Protein AF-A0A7S2KFU1-F1 (afdb_monomer_lite)

Structure (mmCIF, N/CA/C/O backbone):
data_AF-A0A7S2KFU1-F1
#
_entry.id   AF-A0A7S2KFU1-F1
#
loop_
_atom_site.group_PDB
_atom_site.id
_atom_site.type_symbol
_atom_site.label_atom_id
_atom_site.label_alt_id
_atom_site.label_comp_id
_atom_site.label_asym_id
_atom_site.label_entity_id
_atom_site.label_seq_id
_atom_site.pdbx_PDB_ins_code
_atom_site.Cartn_x
_atom_site.Cartn_y
_atom_site.Cartn_z
_atom_site.occupancy
_atom_site.B_iso_or_equiv
_atom_site.auth_seq_id
_atom_site.auth_comp_id
_atom_site.auth_asym_id
_atom_site.auth_atom_id
_atom_site.pdbx_PDB_model_num
ATOM 1 N N . SER A 1 1 ? 40.704 -45.355 6.432 1.00 43.22 1 SER A N 1
ATOM 2 C CA . SER A 1 1 ? 39.469 -45.500 5.637 1.00 43.22 1 SER A CA 1
ATOM 3 C C . SER A 1 1 ? 38.423 -44.552 6.204 1.00 43.22 1 SER A C 1
ATOM 5 O O . SER A 1 1 ? 37.697 -44.903 7.122 1.00 43.22 1 SER A O 1
ATOM 7 N N . HIS A 1 2 ? 38.422 -43.303 5.734 1.00 37.12 2 HIS A N 1
ATOM 8 C CA . HIS A 1 2 ? 37.475 -42.283 6.187 1.00 37.12 2 HIS A CA 1
ATOM 9 C C . HIS A 1 2 ? 36.178 -42.390 5.381 1.00 37.12 2 HIS A C 1
ATOM 11 O O . HIS A 1 2 ? 36.197 -42.202 4.168 1.00 37.12 2 HIS A O 1
ATOM 17 N N . TYR A 1 3 ? 35.075 -42.714 6.056 1.00 36.66 3 TYR A N 1
ATOM 18 C CA . TYR A 1 3 ? 33.726 -42.596 5.511 1.00 36.66 3 TYR A CA 1
ATOM 19 C C . TYR A 1 3 ? 33.173 -41.220 5.877 1.00 36.66 3 TYR A C 1
ATOM 21 O O . TYR A 1 3 ? 32.855 -40.958 7.036 1.00 36.66 3 TYR A O 1
ATOM 29 N N . SER A 1 4 ? 33.088 -40.346 4.878 1.00 36.97 4 SER A N 1
ATOM 30 C CA . SER A 1 4 ? 32.403 -39.059 4.965 1.00 36.97 4 SER A CA 1
ATOM 31 C C . SER A 1 4 ? 30.911 -39.278 4.722 1.00 36.97 4 SER A C 1
ATOM 33 O O . SER A 1 4 ? 30.504 -39.725 3.651 1.00 36.97 4 SER A O 1
ATOM 35 N N . TYR A 1 5 ? 30.104 -38.987 5.739 1.00 36.09 5 TYR A N 1
ATOM 36 C CA . TYR A 1 5 ? 28.646 -38.981 5.676 1.00 36.09 5 TYR A CA 1
ATOM 37 C C . TYR A 1 5 ? 28.199 -37.671 5.008 1.00 36.09 5 TYR A C 1
ATOM 39 O O . TYR A 1 5 ? 28.397 -36.594 5.569 1.00 36.09 5 TYR A O 1
ATOM 47 N N . HIS A 1 6 ? 27.621 -37.750 3.810 1.00 36.78 6 HIS A N 1
ATOM 48 C CA . HIS A 1 6 ? 26.908 -36.633 3.187 1.00 36.78 6 HIS A CA 1
ATOM 49 C C . HIS A 1 6 ? 25.403 -36.792 3.459 1.00 36.78 6 HIS A C 1
ATOM 51 O O . HIS A 1 6 ? 24.869 -37.872 3.201 1.00 36.78 6 HIS A O 1
ATOM 57 N N . PRO A 1 7 ? 24.703 -35.765 3.974 1.00 37.28 7 PRO A N 1
ATOM 58 C CA . PRO A 1 7 ? 23.250 -35.800 4.088 1.00 37.28 7 PRO A CA 1
ATOM 59 C C . PRO A 1 7 ? 22.598 -35.596 2.707 1.00 37.28 7 PRO A C 1
ATOM 61 O O . PRO A 1 7 ? 23.199 -34.963 1.833 1.00 37.28 7 PRO A O 1
ATOM 64 N N . PRO A 1 8 ? 21.381 -36.125 2.486 1.00 40.22 8 PRO A N 1
ATOM 65 C CA . PRO A 1 8 ? 20.709 -36.025 1.201 1.00 40.22 8 PRO A CA 1
ATOM 66 C C . PRO A 1 8 ? 20.213 -34.599 0.942 1.00 40.22 8 PRO A C 1
ATOM 68 O O . PRO A 1 8 ? 19.690 -33.918 1.824 1.00 40.22 8 PRO A O 1
ATOM 71 N N . VAL A 1 9 ? 20.384 -34.181 -0.308 1.00 30.03 9 VAL A N 1
ATOM 72 C CA . VAL A 1 9 ? 19.846 -32.954 -0.894 1.00 30.03 9 VAL A CA 1
ATOM 73 C C . VAL A 1 9 ? 18.317 -33.017 -0.835 1.00 30.03 9 VAL A C 1
ATOM 75 O O . VAL A 1 9 ? 17.713 -33.917 -1.414 1.00 30.03 9 VAL A O 1
ATOM 78 N N . LEU A 1 10 ? 17.699 -32.074 -0.120 1.00 28.97 10 LEU A N 1
ATOM 79 C CA . LEU A 1 10 ? 16.256 -31.844 -0.160 1.00 28.97 10 LEU A CA 1
ATOM 80 C C . LEU A 1 10 ? 15.875 -31.302 -1.545 1.00 28.97 10 LEU A C 1
ATOM 82 O O . LEU A 1 10 ? 16.225 -30.176 -1.900 1.00 28.97 10 LEU A O 1
ATOM 86 N N . GLU A 1 11 ? 15.148 -32.105 -2.319 1.00 27.55 11 GLU A N 1
ATOM 87 C CA . GLU A 1 11 ? 14.425 -31.644 -3.502 1.00 27.55 11 GLU A CA 1
ATOM 88 C C . GLU A 1 11 ? 13.278 -30.719 -3.068 1.00 27.55 11 GLU A C 1
ATOM 90 O O . GLU A 1 11 ? 12.353 -31.122 -2.361 1.00 27.55 11 GLU A O 1
ATOM 95 N N . PHE A 1 12 ? 13.341 -29.456 -3.493 1.00 26.42 12 PHE A N 1
ATOM 96 C CA . PHE A 1 12 ? 12.244 -28.503 -3.352 1.00 26.42 12 PHE A CA 1
ATOM 97 C C . PHE A 1 12 ? 11.135 -28.848 -4.355 1.00 26.42 12 PHE A C 1
ATOM 99 O O . PHE A 1 12 ? 11.270 -28.626 -5.558 1.00 26.42 12 PHE A O 1
ATOM 106 N N . ILE A 1 13 ? 10.022 -29.380 -3.848 1.00 27.34 13 ILE A N 1
ATOM 107 C CA . ILE A 1 13 ? 8.789 -29.591 -4.611 1.00 27.34 13 ILE A CA 1
ATOM 108 C C . ILE A 1 13 ? 8.053 -28.250 -4.718 1.00 27.34 13 ILE A C 1
ATOM 110 O O . ILE A 1 13 ? 7.497 -27.751 -3.741 1.00 27.34 13 ILE A O 1
ATOM 114 N N . ILE A 1 14 ? 8.025 -27.676 -5.922 1.00 31.94 14 ILE A N 1
ATOM 115 C CA . ILE A 1 14 ? 7.169 -26.536 -6.266 1.00 31.94 14 ILE A CA 1
ATOM 116 C C . ILE A 1 14 ? 5.727 -27.045 -6.395 1.00 31.94 14 ILE A C 1
ATOM 118 O O . ILE A 1 14 ? 5.397 -27.797 -7.314 1.00 31.94 14 ILE A O 1
ATOM 122 N N . TYR A 1 15 ? 4.851 -26.632 -5.477 1.00 27.72 15 TYR A N 1
ATOM 123 C CA . TYR A 1 15 ? 3.415 -26.908 -5.539 1.00 27.72 15 TYR A CA 1
ATOM 124 C C . TYR A 1 15 ? 2.738 -25.983 -6.566 1.00 27.72 15 TYR A C 1
ATOM 126 O O . TYR A 1 15 ? 2.198 -24.934 -6.234 1.00 27.72 15 TYR A O 1
ATOM 134 N N . ALA A 1 16 ? 2.717 -26.391 -7.834 1.00 29.56 16 ALA A N 1
ATOM 135 C CA . ALA A 1 16 ? 1.778 -25.842 -8.807 1.00 29.56 16 ALA A CA 1
ATOM 136 C C . ALA A 1 16 ? 0.420 -26.547 -8.629 1.00 29.56 16 ALA A C 1
ATOM 138 O O . ALA A 1 16 ? 0.186 -27.625 -9.180 1.00 29.56 16 ALA A O 1
ATOM 139 N N . ARG A 1 17 ? -0.495 -25.973 -7.833 1.00 30.47 17 ARG A N 1
ATOM 140 C CA . ARG A 1 17 ? -1.887 -26.455 -7.774 1.00 30.47 17 ARG A CA 1
ATOM 141 C C . ARG A 1 17 ? -2.589 -26.145 -9.099 1.00 30.47 17 ARG A C 1
ATOM 143 O O . ARG A 1 17 ? -3.094 -25.052 -9.325 1.00 30.47 17 ARG A O 1
ATOM 150 N N . SER A 1 18 ? -2.617 -27.142 -9.980 1.00 28.78 18 SER A N 1
ATOM 151 C CA . SER A 1 18 ? -3.471 -27.182 -11.166 1.00 28.78 18 SER A CA 1
ATOM 152 C C . SER A 1 18 ? -4.917 -27.445 -10.734 1.00 28.78 18 SER A C 1
ATOM 154 O O . SER A 1 18 ? -5.245 -28.533 -10.261 1.00 28.78 18 SER A O 1
ATOM 156 N N . ILE A 1 19 ? -5.790 -26.450 -10.895 1.00 32.50 19 ILE A N 1
ATOM 157 C CA . ILE A 1 19 ? -7.241 -26.635 -10.804 1.00 32.50 19 ILE A CA 1
ATOM 158 C C . ILE A 1 19 ? -7.676 -27.393 -12.066 1.00 32.50 19 ILE A C 1
ATOM 160 O O . ILE A 1 19 ? -7.804 -26.811 -13.142 1.00 32.50 19 ILE A O 1
ATOM 164 N N . ARG A 1 20 ? -7.873 -28.711 -11.952 1.00 30.16 20 ARG A N 1
ATOM 165 C CA . ARG A 1 20 ? -8.603 -29.497 -12.956 1.00 30.16 20 ARG A CA 1
ATOM 166 C C . ARG A 1 20 ? -10.090 -29.442 -12.629 1.00 30.16 20 ARG A C 1
ATOM 168 O O . ARG A 1 20 ? -10.514 -29.895 -11.570 1.00 30.16 20 ARG A O 1
ATOM 175 N N . SER A 1 21 ? -10.869 -28.896 -13.556 1.00 30.69 21 SER A N 1
ATOM 176 C CA . SER A 1 21 ? -12.325 -28.935 -13.538 1.00 30.69 21 SER A CA 1
ATOM 177 C C . SER A 1 21 ? -12.819 -30.373 -13.733 1.00 30.69 21 SER A C 1
ATOM 179 O O . SER A 1 21 ? -12.493 -31.037 -14.716 1.00 30.69 21 SER A O 1
ATOM 181 N N . LEU A 1 22 ? -13.621 -30.861 -12.788 1.00 30.00 22 LEU A N 1
ATOM 182 C CA . LEU A 1 22 ? -14.438 -32.059 -12.961 1.00 30.00 22 LEU A CA 1
ATOM 183 C C . LEU A 1 22 ? -15.789 -31.618 -13.526 1.00 30.00 22 LEU A C 1
ATOM 185 O O . LEU A 1 22 ? -16.611 -31.036 -12.822 1.00 30.00 22 LEU A O 1
ATOM 189 N N . SER A 1 23 ? -16.008 -31.864 -14.816 1.00 30.78 23 SER A N 1
ATOM 190 C CA . SER A 1 23 ? -17.318 -31.745 -15.448 1.00 30.78 23 SER A CA 1
ATOM 191 C C . SER A 1 23 ? -18.127 -33.015 -15.175 1.00 30.78 23 SER A C 1
ATOM 193 O O . SER A 1 23 ? -17.902 -34.059 -15.784 1.00 30.78 23 SER A O 1
ATOM 195 N N . HIS A 1 24 ? -19.102 -32.932 -14.269 1.00 32.03 24 HIS A N 1
ATOM 196 C CA . HIS A 1 24 ? -20.171 -33.924 -14.209 1.00 32.03 24 HIS A CA 1
ATOM 197 C C . HIS A 1 24 ? -21.346 -33.480 -15.077 1.00 32.03 24 HIS A C 1
ATOM 199 O O . HIS A 1 24 ? -21.950 -32.427 -14.880 1.00 32.03 24 HIS A O 1
ATOM 205 N N . ALA A 1 25 ? -21.630 -34.317 -16.071 1.00 33.03 25 ALA A N 1
ATOM 206 C CA . ALA A 1 25 ? -22.781 -34.239 -16.943 1.00 33.03 25 ALA A CA 1
ATOM 207 C C . ALA A 1 25 ? -24.061 -34.609 -16.181 1.00 33.03 25 ALA A C 1
ATOM 209 O O . ALA A 1 25 ? -24.151 -35.694 -15.611 1.00 33.03 25 ALA A O 1
ATOM 210 N N . HIS A 1 26 ? -25.079 -33.753 -16.266 1.00 33.81 26 HIS A N 1
ATOM 211 C CA . HIS A 1 26 ? -26.467 -34.164 -16.085 1.00 33.81 26 HIS A CA 1
ATOM 212 C C . HIS A 1 26 ? -27.298 -33.727 -17.291 1.00 33.81 26 HIS A C 1
ATOM 214 O O . HIS A 1 26 ? -27.460 -32.544 -17.583 1.00 33.81 26 HIS A O 1
ATOM 220 N N . HIS A 1 27 ? -27.814 -34.731 -17.997 1.00 33.94 27 HIS A N 1
ATOM 221 C CA . HIS A 1 27 ? -28.945 -34.623 -18.907 1.00 33.94 27 HIS A CA 1
ATOM 222 C C . HIS A 1 27 ? -30.244 -34.429 -18.115 1.00 33.94 27 HIS A C 1
ATOM 224 O O . HIS A 1 27 ? -30.521 -35.211 -17.208 1.00 33.94 27 HIS A O 1
ATOM 230 N N . ASN A 1 28 ? -31.080 -33.474 -18.531 1.00 30.67 28 ASN A N 1
ATOM 231 C CA . ASN A 1 28 ? -32.506 -33.729 -18.769 1.00 30.67 28 ASN A CA 1
ATOM 232 C C . ASN A 1 28 ? -33.134 -32.643 -19.679 1.00 30.67 28 ASN A C 1
ATOM 234 O O . ASN A 1 28 ? -32.582 -31.545 -19.775 1.00 30.67 28 ASN A O 1
ATOM 238 N N . PRO A 1 29 ? -34.233 -32.953 -20.399 1.00 40.75 29 PRO A N 1
ATOM 239 C CA . PRO A 1 29 ? -34.634 -32.279 -21.633 1.00 40.75 29 PRO A CA 1
ATOM 240 C C . PRO A 1 29 ? -35.872 -31.369 -21.485 1.00 40.75 29 PRO A C 1
ATOM 242 O O . PRO A 1 29 ? -36.592 -31.490 -20.506 1.00 40.75 29 PRO A O 1
ATOM 245 N N . LEU A 1 30 ? -36.101 -30.528 -22.517 1.00 32.41 30 LEU A N 1
ATOM 246 C CA . LEU A 1 30 ? -37.382 -30.039 -23.105 1.00 32.41 30 LEU A CA 1
ATOM 247 C C . LEU A 1 30 ? -38.518 -29.636 -22.119 1.00 32.41 30 LEU A C 1
ATOM 249 O O . LEU A 1 30 ? -38.933 -30.417 -21.287 1.00 32.41 30 LEU A O 1
ATOM 253 N N . GLN A 1 31 ? -39.224 -28.503 -22.216 1.00 31.77 31 GLN A N 1
ATOM 254 C CA . GLN A 1 31 ? -39.789 -27.853 -23.398 1.00 31.77 31 GLN A CA 1
ATOM 255 C C . GLN A 1 31 ? -40.540 -26.564 -22.973 1.00 31.77 31 GLN A C 1
ATOM 257 O O . GLN A 1 31 ? -41.144 -26.524 -21.909 1.00 31.77 31 GLN A O 1
ATOM 262 N N . LYS A 1 32 ? -40.552 -25.573 -23.878 1.00 33.56 32 LYS A N 1
ATOM 263 C CA . LYS A 1 32 ? -41.617 -24.587 -24.182 1.00 33.56 32 LYS A CA 1
ATOM 264 C C . LYS A 1 32 ? -42.469 -24.012 -23.033 1.00 33.56 32 LYS A C 1
ATOM 266 O O . LYS A 1 32 ? -43.394 -24.662 -22.568 1.00 33.56 32 LYS A O 1
ATOM 271 N N . LEU A 1 33 ? -42.353 -22.697 -22.828 1.00 32.62 33 LEU A N 1
ATOM 272 C CA . LEU A 1 33 ? -43.514 -21.823 -22.625 1.00 32.62 33 LEU A CA 1
ATOM 273 C C . LEU A 1 33 ? -43.243 -20.429 -23.200 1.00 32.62 33 LEU A C 1
ATOM 275 O O . LEU A 1 33 ? -42.114 -19.949 -23.264 1.00 32.62 33 LEU A O 1
ATOM 279 N N . GLN A 1 34 ? -44.317 -19.877 -23.744 1.00 31.50 34 GLN A N 1
ATOM 280 C CA . GLN A 1 34 ? -44.378 -18.787 -24.698 1.00 31.50 34 GLN A CA 1
ATOM 281 C C . GLN A 1 34 ? -44.141 -17.406 -24.077 1.00 31.50 34 GLN A C 1
ATOM 283 O O . GLN A 1 34 ? -44.407 -17.161 -22.906 1.00 31.50 34 GLN A O 1
ATOM 288 N N . SER A 1 35 ? -43.673 -16.518 -24.954 1.00 38.03 35 SER A N 1
ATOM 289 C CA . SER A 1 35 ? -43.815 -15.061 -24.969 1.00 38.03 35 SER A CA 1
ATOM 290 C C . SER A 1 35 ? -44.609 -14.418 -23.825 1.00 38.03 35 SER A C 1
ATOM 292 O O . SER A 1 35 ? -45.835 -14.483 -23.809 1.00 38.03 35 SER A O 1
ATOM 294 N N . ASN A 1 36 ? -43.920 -13.622 -23.006 1.00 30.95 36 ASN A N 1
ATOM 295 C CA . ASN A 1 36 ? -44.491 -12.388 -22.483 1.00 30.95 36 ASN A CA 1
ATOM 296 C C . ASN A 1 36 ? -43.467 -11.258 -22.591 1.00 30.95 36 ASN A C 1
ATOM 298 O O . ASN A 1 36 ? -42.413 -11.243 -21.962 1.00 30.95 36 ASN A O 1
ATOM 302 N N . ARG A 1 37 ? -43.800 -10.330 -23.484 1.00 36.12 37 ARG A N 1
ATOM 303 C CA . ARG A 1 37 ? -43.084 -9.104 -23.808 1.00 36.12 37 ARG A CA 1
ATOM 304 C C . ARG A 1 37 ? -43.382 -8.103 -22.690 1.00 36.12 37 ARG A C 1
ATOM 306 O O . ARG A 1 37 ? -44.391 -7.410 -22.759 1.00 36.12 37 ARG A O 1
ATOM 313 N N . MET A 1 38 ? -42.546 -8.053 -21.653 1.00 31.12 38 MET A N 1
ATOM 314 C CA . MET A 1 38 ? -42.597 -6.963 -20.675 1.00 31.12 38 MET A CA 1
ATOM 315 C C . MET A 1 38 ? -41.721 -5.805 -21.141 1.00 31.12 38 MET A C 1
ATOM 317 O O . MET A 1 38 ? -40.560 -5.968 -21.512 1.00 31.12 38 MET A O 1
ATOM 321 N N . GLN A 1 39 ? -42.354 -4.639 -21.177 1.00 32.69 39 GLN A N 1
ATOM 322 C CA . GLN A 1 39 ? -41.782 -3.353 -21.527 1.00 32.69 39 GLN A CA 1
ATOM 323 C C . GLN A 1 39 ? -40.709 -2.959 -20.504 1.00 32.69 39 GLN A C 1
ATOM 325 O O . GLN A 1 39 ? -40.864 -3.169 -19.302 1.00 32.69 39 GLN A O 1
ATOM 330 N N . SER A 1 40 ? -39.619 -2.388 -21.010 1.00 31.42 40 SER A N 1
ATOM 331 C CA . SER A 1 40 ? -38.510 -1.829 -20.239 1.00 31.42 40 SER A CA 1
ATOM 332 C C . SER A 1 40 ? -38.993 -0.765 -19.244 1.00 31.42 40 SER A C 1
ATOM 334 O O . SER A 1 40 ? -39.699 0.156 -19.671 1.00 31.42 40 SER A O 1
ATOM 336 N N . PRO A 1 41 ? -38.567 -0.788 -17.969 1.00 33.41 41 PRO A N 1
ATOM 337 C CA . PRO A 1 41 ? -38.729 0.368 -17.111 1.00 33.41 41 PRO A CA 1
ATOM 338 C C . PRO A 1 41 ? -37.776 1.471 -17.580 1.00 33.41 41 PRO A C 1
ATOM 340 O O . PRO A 1 41 ? -36.565 1.283 -17.693 1.00 33.41 41 PRO A O 1
ATOM 343 N N . THR A 1 42 ? -38.361 2.628 -17.862 1.00 31.61 42 THR A N 1
ATOM 344 C CA . THR A 1 42 ? -37.711 3.926 -18.051 1.00 31.61 42 THR A CA 1
ATOM 345 C C . THR A 1 42 ? -36.561 4.149 -17.069 1.00 31.61 42 THR A C 1
ATOM 347 O O . THR A 1 42 ? -36.769 4.201 -15.856 1.00 31.61 42 THR A O 1
ATOM 350 N N . GLN A 1 43 ? -35.360 4.348 -17.616 1.00 30.16 43 GLN A N 1
ATOM 351 C CA . GLN A 1 43 ? -34.195 4.870 -16.906 1.00 30.16 43 GLN A CA 1
ATOM 352 C C . GLN A 1 43 ? -34.540 6.234 -16.292 1.00 30.16 43 GLN A C 1
ATOM 354 O O . GLN A 1 43 ? -34.651 7.242 -16.994 1.00 30.16 43 GLN A O 1
ATOM 359 N N . LYS A 1 44 ? -34.698 6.283 -14.966 1.00 29.83 44 LYS A N 1
ATOM 360 C CA . LYS A 1 44 ? -34.631 7.544 -14.225 1.00 29.83 44 LYS A CA 1
ATOM 361 C C . LYS A 1 44 ? -33.176 8.009 -14.235 1.00 29.83 44 LYS A C 1
ATOM 363 O O . LYS A 1 44 ? -32.319 7.381 -13.622 1.00 29.83 44 LYS A O 1
ATOM 368 N N . LYS A 1 45 ? -32.911 9.112 -14.939 1.00 30.19 45 LYS A N 1
ATOM 369 C CA . LYS A 1 45 ? -31.678 9.895 -14.803 1.00 30.19 45 LYS A CA 1
ATOM 370 C C . LYS A 1 45 ? -31.565 10.359 -13.350 1.00 30.19 45 LYS A C 1
ATOM 372 O O . LYS A 1 45 ? -32.348 11.199 -12.913 1.00 30.19 45 LYS A O 1
ATOM 377 N N . ILE A 1 46 ? -30.609 9.802 -12.618 1.00 29.36 46 ILE A N 1
ATOM 378 C CA . ILE A 1 46 ? -30.170 10.344 -11.335 1.00 29.36 46 ILE A CA 1
ATOM 379 C C . ILE A 1 46 ? -29.277 11.543 -11.664 1.00 29.36 46 ILE A C 1
ATOM 381 O O . ILE A 1 46 ? -28.287 11.417 -12.381 1.00 29.36 46 ILE A O 1
ATOM 385 N N . ASN A 1 47 ? -29.693 12.724 -11.217 1.00 28.48 47 ASN A N 1
ATOM 386 C CA . ASN A 1 47 ? -28.970 13.977 -11.390 1.00 28.48 47 ASN A CA 1
ATOM 387 C C . ASN A 1 47 ? -27.934 14.094 -10.260 1.00 28.48 47 ASN A C 1
ATOM 389 O O . ASN A 1 47 ? -28.300 14.401 -9.130 1.00 28.48 47 ASN A O 1
ATOM 393 N N . ILE A 1 48 ? -26.660 13.817 -10.554 1.00 32.91 48 ILE A N 1
ATOM 394 C CA . ILE A 1 48 ? -25.539 13.824 -9.589 1.00 32.91 48 ILE A CA 1
ATOM 395 C C . ILE A 1 48 ? -24.915 15.233 -9.495 1.00 32.91 48 ILE A C 1
ATOM 397 O O . ILE A 1 48 ? -23.705 15.406 -9.489 1.00 32.91 48 ILE A O 1
ATOM 401 N N . ASN A 1 49 ? -25.745 16.275 -9.441 1.00 30.08 49 ASN A N 1
ATOM 402 C CA . ASN A 1 49 ? -25.289 17.653 -9.242 1.00 30.08 49 ASN A CA 1
ATOM 403 C C . ASN A 1 49 ? -25.814 18.184 -7.908 1.00 30.08 49 ASN A C 1
ATOM 405 O O . ASN A 1 49 ? -26.775 18.946 -7.888 1.00 30.08 49 ASN A O 1
ATOM 409 N N . ALA A 1 50 ? -25.193 17.753 -6.807 1.00 30.28 50 ALA A N 1
ATOM 410 C CA . ALA A 1 50 ? -25.230 18.443 -5.513 1.00 30.28 50 ALA A CA 1
ATOM 411 C C . ALA A 1 50 ? -24.188 17.852 -4.540 1.00 30.28 50 ALA A C 1
ATOM 413 O O . ALA A 1 50 ? -24.528 17.386 -3.459 1.00 30.28 50 ALA A O 1
ATOM 414 N N . ILE A 1 51 ? -22.907 17.878 -4.916 1.00 34.41 51 ILE A N 1
ATOM 415 C CA . ILE A 1 51 ? -21.813 17.906 -3.935 1.00 34.41 51 ILE A CA 1
ATOM 416 C C . ILE A 1 51 ? -21.177 19.293 -4.073 1.00 34.41 51 ILE A C 1
ATOM 418 O O . ILE A 1 51 ? -20.558 19.570 -5.103 1.00 34.41 51 ILE A O 1
ATOM 422 N N . PRO A 1 52 ? -21.365 20.215 -3.114 1.00 29.83 52 PRO A N 1
ATOM 423 C CA . PRO A 1 52 ? -20.694 21.500 -3.162 1.00 29.83 52 PRO A CA 1
ATOM 424 C C . PRO A 1 52 ? -19.227 21.311 -2.763 1.00 29.83 52 PRO A C 1
ATOM 426 O O . PRO A 1 52 ? -18.929 21.008 -1.614 1.00 29.83 52 PRO A O 1
ATOM 429 N N . GLY A 1 53 ? -18.324 21.547 -3.718 1.00 33.56 53 GLY A N 1
ATOM 430 C CA . GLY A 1 53 ? -16.929 21.886 -3.435 1.00 33.56 53 GLY A CA 1
ATOM 431 C C . GLY A 1 53 ? -15.909 20.767 -3.627 1.00 33.56 53 GLY A C 1
ATOM 432 O O . GLY A 1 53 ? -15.365 20.280 -2.650 1.00 33.56 53 GLY A O 1
ATOM 433 N N . LEU A 1 54 ? -15.581 20.435 -4.880 1.00 35.97 54 LEU A N 1
ATOM 434 C CA . LEU A 1 54 ? -14.243 19.976 -5.298 1.00 35.97 54 LEU A CA 1
ATOM 435 C C . LEU A 1 54 ? -14.165 19.967 -6.835 1.00 35.97 54 LEU A C 1
ATOM 437 O O . LEU A 1 54 ? -14.162 18.939 -7.497 1.00 35.97 54 LEU A O 1
ATOM 441 N N . GLN A 1 55 ? -14.127 21.164 -7.423 1.00 34.78 55 GLN A N 1
ATOM 442 C CA . GLN A 1 55 ? -13.639 21.370 -8.787 1.00 34.78 55 GLN A CA 1
ATOM 443 C C . GLN A 1 55 ? -12.383 22.237 -8.691 1.00 34.78 55 GLN A C 1
ATOM 445 O O . GLN A 1 55 ? -12.453 23.462 -8.642 1.00 34.78 55 GLN A O 1
ATOM 450 N N . LYS A 1 56 ? -11.217 21.592 -8.635 1.00 36.84 56 LYS A N 1
ATOM 451 C CA . LYS A 1 56 ? -9.937 22.223 -8.968 1.00 36.84 56 LYS A CA 1
ATOM 452 C C . LYS A 1 56 ? -9.404 21.545 -10.221 1.00 36.84 56 LYS A C 1
ATOM 454 O O . LYS A 1 56 ? -8.665 20.574 -10.161 1.00 36.84 56 LYS A O 1
ATOM 459 N N . GLN A 1 57 ? -9.821 22.068 -11.367 1.00 36.56 57 GLN A N 1
ATOM 460 C CA . GLN A 1 57 ? -9.185 21.790 -12.645 1.00 36.56 57 GLN A CA 1
ATOM 461 C C . GLN A 1 57 ? -8.070 22.829 -12.809 1.00 36.56 57 GLN A C 1
ATOM 463 O O . GLN A 1 57 ? -8.336 23.989 -13.111 1.00 36.56 57 GLN A O 1
ATOM 468 N N . ALA A 1 58 ? -6.828 22.438 -12.522 1.00 34.59 58 ALA A N 1
ATOM 469 C CA . ALA A 1 58 ? -5.657 23.273 -12.760 1.00 34.59 58 ALA A CA 1
ATOM 470 C C . ALA A 1 58 ? -4.956 22.798 -14.038 1.00 34.59 58 ALA A C 1
ATOM 472 O O . ALA A 1 58 ? -4.183 21.845 -14.027 1.00 34.59 58 ALA A O 1
ATOM 473 N N . CYS A 1 59 ? -5.228 23.478 -15.151 1.00 34.56 59 CYS A N 1
ATOM 474 C CA . CYS A 1 59 ? -4.288 23.543 -16.264 1.00 34.56 59 CYS A CA 1
ATOM 475 C C . CYS A 1 59 ? -3.173 24.518 -15.860 1.00 34.56 59 CYS A C 1
ATOM 477 O O . CYS A 1 59 ? -3.377 25.730 -15.912 1.00 34.56 59 CYS A O 1
ATOM 479 N N . CYS A 1 60 ? -2.012 24.018 -15.436 1.00 30.78 60 CYS A N 1
ATOM 480 C CA . CYS A 1 60 ? -0.834 24.861 -15.226 1.00 30.78 60 CYS A CA 1
ATOM 481 C C . CYS A 1 60 ? -0.003 24.936 -16.521 1.00 30.78 60 CYS A C 1
ATOM 483 O O . CYS A 1 60 ? 0.409 23.889 -17.025 1.00 30.78 60 CYS A O 1
ATOM 485 N N . PRO A 1 61 ? 0.282 26.133 -17.068 1.00 34.69 61 PRO A N 1
ATOM 486 C CA . PRO A 1 61 ? 1.343 26.306 -18.054 1.00 34.69 61 PRO A CA 1
ATOM 487 C C . PRO A 1 61 ? 2.726 26.310 -17.366 1.00 34.69 61 PRO A C 1
ATOM 489 O O . PRO A 1 61 ? 2.830 26.690 -16.196 1.00 34.69 61 PRO A O 1
ATOM 492 N N . PRO A 1 62 ? 3.808 25.920 -18.065 1.00 42.25 62 PRO A N 1
ATOM 493 C CA . PRO A 1 62 ? 5.131 25.814 -17.469 1.00 42.25 62 PRO A CA 1
ATOM 494 C C . PRO A 1 62 ? 5.846 27.166 -17.518 1.00 42.25 62 PRO A C 1
ATOM 496 O O . PRO A 1 62 ? 6.360 27.553 -18.561 1.00 42.25 62 PRO A O 1
ATOM 499 N N . THR A 1 63 ? 5.941 27.874 -16.394 1.00 43.16 63 THR A N 1
ATOM 500 C CA . THR A 1 63 ? 6.955 28.928 -16.218 1.00 43.16 63 THR A CA 1
ATOM 501 C C . THR A 1 63 ? 7.332 29.055 -14.748 1.00 43.16 63 THR A C 1
ATOM 503 O O . THR A 1 63 ? 6.616 29.697 -13.983 1.00 43.16 63 THR A O 1
ATOM 506 N N . CYS A 1 64 ? 8.469 28.480 -14.358 1.00 35.81 64 CYS A N 1
ATOM 507 C CA . CYS A 1 64 ? 9.191 28.838 -13.136 1.00 35.81 64 CYS A CA 1
ATOM 508 C C . CYS A 1 64 ? 10.704 28.738 -13.389 1.00 35.81 64 CYS A C 1
ATOM 510 O O . CYS A 1 64 ? 11.342 27.745 -13.053 1.00 35.81 64 CYS A O 1
ATOM 512 N N . GLU A 1 65 ? 11.289 29.788 -13.969 1.00 42.47 65 GLU A N 1
ATOM 513 C CA . GLU A 1 65 ? 12.715 30.077 -13.793 1.00 42.47 65 GLU A CA 1
ATOM 514 C C . GLU A 1 65 ? 12.875 30.848 -12.474 1.00 42.47 65 GLU A C 1
ATOM 516 O O . GLU A 1 65 ? 12.588 32.042 -12.381 1.00 42.47 65 GLU A O 1
ATOM 521 N N . GLY A 1 66 ? 13.270 30.131 -11.419 1.00 40.50 66 GLY A N 1
ATOM 522 C CA . GLY A 1 66 ? 13.410 30.646 -10.057 1.00 40.50 66 GLY A CA 1
ATOM 523 C C . GLY A 1 66 ? 14.826 30.461 -9.513 1.00 40.50 66 GLY A C 1
ATOM 524 O O . GLY A 1 66 ? 15.362 29.359 -9.489 1.00 40.50 66 GLY A O 1
ATOM 525 N N . ARG A 1 67 ? 15.415 31.579 -9.087 1.00 39.16 67 ARG A N 1
ATOM 526 C CA . ARG A 1 67 ? 16.784 31.799 -8.589 1.00 39.16 67 ARG A CA 1
ATOM 527 C C . ARG A 1 67 ? 17.277 30.752 -7.578 1.00 39.16 67 ARG A C 1
ATOM 529 O O . ARG A 1 67 ? 16.620 30.469 -6.582 1.00 39.16 67 ARG A O 1
ATOM 536 N N . GLY A 1 68 ? 18.498 30.265 -7.806 1.00 42.09 68 GLY A N 1
ATOM 537 C CA . GLY A 1 68 ? 19.172 29.277 -6.966 1.00 42.09 68 GLY A CA 1
ATOM 538 C C . GLY A 1 68 ? 19.592 29.811 -5.595 1.00 42.09 68 GLY A C 1
ATOM 539 O O . GLY A 1 68 ? 20.547 30.581 -5.486 1.00 42.09 68 GLY A O 1
ATOM 540 N N . SER A 1 69 ? 18.928 29.321 -4.549 1.00 40.28 69 SER A N 1
ATOM 541 C CA . SER A 1 69 ? 19.502 29.242 -3.206 1.00 40.28 69 SER A CA 1
ATOM 542 C C . SER A 1 69 ? 20.360 27.978 -3.128 1.00 40.28 69 SER A C 1
ATOM 544 O O . SER A 1 69 ? 19.864 26.868 -3.318 1.00 40.28 69 SER A O 1
ATOM 546 N N . LYS A 1 70 ? 21.664 28.137 -2.886 1.00 39.81 70 LYS A N 1
ATOM 547 C CA . LYS A 1 70 ? 22.593 27.026 -2.639 1.00 39.81 70 LYS A CA 1
ATOM 548 C C . LYS A 1 70 ? 22.394 26.507 -1.210 1.00 39.81 70 LYS A C 1
ATOM 550 O O . LYS A 1 70 ? 23.237 26.735 -0.348 1.00 39.81 70 LYS A O 1
ATOM 555 N N . HIS A 1 71 ? 21.288 25.815 -0.946 1.00 44.41 71 HIS A N 1
ATOM 556 C CA . HIS A 1 71 ? 21.215 24.946 0.225 1.00 44.41 71 HIS A CA 1
ATOM 557 C C . HIS A 1 71 ? 21.988 23.666 -0.091 1.00 44.41 71 HIS A C 1
ATOM 559 O O . HIS A 1 71 ? 21.552 22.826 -0.875 1.00 44.41 71 HIS A O 1
ATOM 565 N N . ASN A 1 72 ? 23.184 23.551 0.486 1.00 44.53 72 ASN A N 1
ATOM 566 C CA . ASN A 1 72 ? 23.987 22.338 0.421 1.00 44.53 72 ASN A CA 1
ATOM 567 C C . ASN A 1 72 ? 23.247 21.201 1.147 1.00 44.53 72 ASN A C 1
ATOM 569 O O . ASN A 1 72 ? 23.327 21.081 2.362 1.00 44.53 72 ASN A O 1
ATOM 573 N N . GLY A 1 73 ? 22.525 20.372 0.394 1.00 49.19 73 GLY A N 1
ATOM 574 C CA . GLY A 1 73 ? 22.257 18.971 0.735 1.00 49.19 73 GLY A CA 1
ATOM 575 C C . GLY A 1 73 ? 21.248 18.652 1.842 1.00 49.19 73 GLY A C 1
ATOM 576 O O . GLY A 1 73 ? 21.112 17.474 2.147 1.00 49.19 73 GLY A O 1
ATOM 577 N N . SER A 1 74 ? 20.542 19.625 2.421 1.00 55.72 74 SER A N 1
ATOM 578 C CA . SER A 1 74 ? 19.502 19.337 3.419 1.00 55.72 74 SER A CA 1
ATOM 579 C C . SER A 1 74 ? 18.228 18.808 2.747 1.00 55.72 74 SER A C 1
ATOM 581 O O . SER A 1 74 ? 17.732 19.405 1.785 1.00 55.72 74 SER A O 1
ATOM 583 N N . ILE A 1 75 ? 17.701 17.694 3.266 1.00 67.31 75 ILE A N 1
ATOM 584 C CA . ILE A 1 75 ? 16.335 17.209 3.019 1.00 67.31 75 ILE A CA 1
ATOM 585 C C . ILE A 1 75 ? 15.389 18.267 3.590 1.00 67.31 75 ILE A C 1
ATOM 587 O O . ILE A 1 75 ? 14.991 18.235 4.746 1.00 67.31 75 ILE A O 1
ATOM 591 N N . SER A 1 76 ? 15.095 19.277 2.783 1.00 60.50 76 SER A N 1
ATOM 592 C CA . SER A 1 76 ? 14.421 20.496 3.240 1.00 60.50 76 SER A CA 1
ATOM 593 C C . SER A 1 76 ? 12.915 20.314 3.450 1.00 60.50 76 SER A C 1
ATOM 595 O O . SER A 1 76 ? 12.247 21.260 3.859 1.00 60.50 76 SER A O 1
ATOM 597 N N . ARG A 1 77 ? 12.374 19.118 3.178 1.00 87.69 77 ARG A N 1
ATOM 598 C CA . ARG A 1 77 ? 10.942 18.806 3.281 1.00 87.69 77 ARG A CA 1
ATOM 599 C C . ARG A 1 77 ? 10.682 17.364 3.722 1.00 87.69 77 ARG A C 1
ATOM 601 O O . ARG A 1 77 ? 9.889 16.656 3.111 1.00 87.69 77 ARG A O 1
ATOM 608 N N . LEU A 1 78 ? 11.394 16.918 4.752 1.00 94.88 78 LEU A N 1
ATOM 609 C CA . LEU A 1 78 ? 10.957 15.764 5.532 1.00 94.88 78 LEU A CA 1
ATOM 610 C C . LEU A 1 78 ? 10.228 16.287 6.760 1.00 94.88 78 LEU A C 1
ATOM 612 O O . LEU A 1 78 ? 10.783 17.109 7.486 1.00 94.88 78 LEU A O 1
ATOM 616 N N . ARG A 1 79 ? 8.997 15.824 6.967 1.00 96.00 79 ARG A N 1
ATOM 617 C CA . ARG A 1 79 ? 8.192 16.166 8.140 1.00 96.00 79 ARG A CA 1
ATOM 618 C C . ARG A 1 79 ? 7.400 14.965 8.632 1.00 96.00 79 ARG A C 1
ATOM 620 O O . ARG A 1 79 ? 7.033 14.097 7.839 1.00 96.00 79 ARG A O 1
ATOM 627 N N . ARG A 1 80 ? 7.125 14.927 9.931 1.00 96.00 80 ARG A N 1
ATOM 628 C CA . ARG A 1 80 ? 6.168 13.979 10.510 1.00 96.00 80 ARG A CA 1
ATOM 629 C C . ARG A 1 80 ? 4.750 14.501 10.285 1.00 96.00 80 ARG A C 1
ATOM 631 O O . ARG A 1 80 ? 4.485 15.672 10.546 1.00 96.00 80 ARG A O 1
ATOM 638 N N . GLU A 1 81 ? 3.853 13.645 9.815 1.00 95.50 81 GLU A N 1
ATOM 639 C CA . GLU A 1 81 ? 2.420 13.937 9.750 1.00 95.50 81 GLU A CA 1
ATOM 640 C C . GLU A 1 81 ? 1.784 13.468 11.063 1.00 95.50 81 GLU A C 1
ATOM 642 O O . GLU A 1 81 ? 1.649 12.269 11.310 1.00 95.50 81 GLU A O 1
ATOM 647 N N . SER A 1 82 ? 1.454 14.412 11.945 1.00 86.00 82 SER A N 1
ATOM 648 C CA . SER A 1 82 ? 0.845 14.115 13.242 1.00 86.00 82 SER A CA 1
ATOM 649 C C . SER A 1 82 ? -0.677 14.198 13.147 1.00 86.00 82 SER A C 1
ATOM 651 O O . SER A 1 82 ? -1.237 15.293 13.062 1.00 86.00 82 SER A O 1
ATOM 653 N N . HIS A 1 83 ? -1.338 13.045 13.201 1.00 87.50 83 HIS A N 1
ATOM 654 C CA . HIS A 1 83 ? -2.790 12.948 13.401 1.00 87.50 83 HIS A CA 1
ATOM 655 C C . HIS A 1 83 ? -3.152 12.598 14.850 1.00 87.50 83 HIS A C 1
ATOM 657 O O . HIS A 1 83 ? -4.269 12.863 15.288 1.00 87.50 83 HIS A O 1
ATOM 663 N N . THR A 1 84 ? -2.187 12.055 15.592 1.00 86.12 84 THR A N 1
ATOM 664 C CA . THR A 1 84 ? -2.321 11.607 16.978 1.00 86.12 84 THR A CA 1
ATOM 665 C C . THR A 1 84 ? -1.859 12.699 17.938 1.00 86.12 84 THR A C 1
ATOM 667 O O . THR A 1 84 ? -0.932 13.460 17.643 1.00 86.12 84 THR A O 1
ATOM 670 N N . THR A 1 85 ? -2.503 12.806 19.100 1.00 87.25 85 THR A N 1
ATOM 671 C CA . THR A 1 85 ? -2.036 13.733 20.139 1.00 87.25 85 THR A CA 1
ATOM 672 C C . THR A 1 85 ? -0.751 13.216 20.789 1.00 87.25 85 THR A C 1
ATOM 674 O O . THR A 1 85 ? -0.540 12.011 20.897 1.00 87.25 85 THR A O 1
ATOM 677 N N . GLN A 1 86 ? 0.106 14.115 21.282 1.00 87.00 86 GLN A N 1
ATOM 678 C CA . GLN A 1 86 ? 1.341 13.711 21.968 1.00 87.00 86 GLN A CA 1
ATOM 679 C C . GLN A 1 86 ? 1.062 12.789 23.173 1.00 87.00 86 GLN A C 1
ATOM 681 O O . GLN A 1 86 ? 1.810 11.848 23.411 1.00 87.00 86 GLN A O 1
ATOM 686 N N . GLU A 1 87 ? -0.035 13.017 23.902 1.00 88.12 87 GLU A N 1
ATOM 687 C CA . GLU A 1 87 ? -0.441 12.179 25.040 1.00 88.12 87 GLU A CA 1
ATOM 688 C C . GLU A 1 87 ? -0.823 10.752 24.609 1.00 88.12 87 GLU A C 1
ATOM 690 O O . GLU A 1 87 ? -0.460 9.774 25.267 1.00 88.12 87 GLU A O 1
ATOM 695 N N . GLU A 1 88 ? -1.536 10.609 23.491 1.00 87.38 88 GLU A N 1
ATOM 696 C CA . GLU A 1 88 ? -1.864 9.303 22.913 1.00 87.38 88 GLU A CA 1
ATOM 697 C C . GLU A 1 88 ? -0.611 8.595 22.389 1.00 87.38 88 GLU A C 1
ATOM 699 O O . GLU A 1 88 ? -0.463 7.396 22.605 1.00 87.38 88 GLU A O 1
ATOM 704 N N . GLU A 1 89 ? 0.323 9.310 21.758 1.00 87.31 89 GLU A N 1
ATOM 705 C CA . GLU A 1 89 ? 1.598 8.737 21.301 1.00 87.31 89 GLU A CA 1
ATOM 706 C C . GLU A 1 89 ? 2.452 8.233 22.470 1.00 87.31 89 GLU A C 1
ATOM 708 O O . GLU A 1 89 ? 2.994 7.135 22.410 1.00 87.31 89 GLU A O 1
ATOM 713 N N . GLU A 1 90 ? 2.547 9.002 23.557 1.00 90.69 90 GLU A N 1
ATOM 714 C CA . GLU A 1 90 ? 3.313 8.618 24.750 1.00 90.69 90 GLU A CA 1
ATOM 715 C C . GLU A 1 90 ? 2.684 7.434 25.502 1.00 90.69 90 GLU A C 1
ATOM 717 O O . GLU A 1 90 ? 3.381 6.707 26.214 1.00 90.69 90 GLU A O 1
ATOM 722 N N . SER A 1 91 ? 1.374 7.225 25.343 1.00 92.19 91 SER A N 1
ATOM 723 C CA . SER A 1 91 ? 0.625 6.141 25.987 1.00 92.19 91 SER A CA 1
ATOM 724 C C . SER A 1 91 ? 0.363 4.930 25.087 1.00 92.19 91 SER A C 1
ATOM 726 O O . SER A 1 91 ? -0.172 3.929 25.571 1.00 92.19 91 SER A O 1
ATOM 728 N N . SER A 1 92 ? 0.756 4.982 23.811 1.00 94.56 92 SER A N 1
ATOM 729 C CA . SER A 1 92 ? 0.548 3.903 22.844 1.00 94.56 92 SER A CA 1
ATOM 730 C C . SER A 1 92 ? 1.851 3.411 22.221 1.00 94.56 92 SER A C 1
ATOM 732 O O . SER A 1 92 ? 2.842 4.123 22.099 1.00 94.56 92 SER A O 1
ATOM 734 N N . GLU A 1 93 ? 1.858 2.147 21.816 1.00 95.25 93 GLU A N 1
ATOM 735 C CA . GLU A 1 93 ? 3.029 1.499 21.235 1.00 95.25 93 GLU A CA 1
ATOM 736 C C . GLU A 1 93 ? 3.080 1.680 19.712 1.00 95.25 93 GLU A C 1
ATOM 738 O O . GLU A 1 93 ? 2.111 1.389 19.010 1.00 95.25 93 GLU A O 1
ATOM 743 N N . LEU A 1 94 ? 4.224 2.115 19.181 1.00 96.31 94 LEU A N 1
ATOM 744 C CA . LEU A 1 94 ? 4.434 2.224 17.738 1.00 96.31 94 LEU A CA 1
ATOM 745 C C . LEU A 1 94 ? 4.511 0.825 17.101 1.00 96.31 94 LEU A C 1
ATOM 747 O O . LEU A 1 94 ? 5.367 0.025 17.477 1.00 96.31 94 LEU A O 1
ATOM 751 N N . VAL A 1 95 ? 3.650 0.537 16.118 1.00 97.31 95 VAL A N 1
ATOM 752 C CA . VAL A 1 95 ? 3.580 -0.789 15.459 1.00 97.31 95 VAL A CA 1
ATOM 753 C C . VAL A 1 95 ? 3.862 -0.779 13.961 1.00 97.31 95 VAL A C 1
ATOM 755 O O . VAL A 1 95 ? 4.046 -1.849 13.383 1.00 97.31 95 VAL A O 1
ATOM 758 N N . ALA A 1 96 ? 3.893 0.393 13.323 1.00 97.94 96 ALA A N 1
ATOM 759 C CA . ALA A 1 96 ? 4.278 0.546 11.923 1.00 97.94 96 ALA A CA 1
ATOM 760 C C . ALA A 1 96 ? 4.731 1.972 11.603 1.00 97.94 96 ALA A C 1
ATOM 762 O O . ALA A 1 96 ? 4.347 2.932 12.274 1.00 97.94 96 ALA A O 1
ATOM 763 N N . VAL A 1 97 ? 5.532 2.100 10.543 1.00 98.25 97 VAL A N 1
ATOM 764 C CA . VAL A 1 97 ? 6.012 3.389 10.036 1.00 98.25 97 VAL A CA 1
ATOM 765 C C . VAL A 1 97 ? 5.810 3.461 8.530 1.00 98.25 97 VAL A C 1
ATOM 767 O O . VAL A 1 97 ? 6.235 2.569 7.792 1.00 98.25 97 VAL A O 1
ATOM 770 N N . ILE A 1 98 ? 5.195 4.546 8.069 1.00 98.56 98 ILE A N 1
ATOM 771 C CA . ILE A 1 98 ? 4.981 4.830 6.652 1.00 98.56 98 ILE A CA 1
ATOM 772 C C . ILE A 1 98 ? 5.796 6.064 6.276 1.00 98.56 98 ILE A C 1
ATOM 774 O O . ILE A 1 98 ? 5.662 7.123 6.881 1.00 98.56 98 ILE A O 1
ATOM 778 N N . VAL A 1 99 ? 6.642 5.935 5.261 1.00 98.44 99 VAL A N 1
ATOM 779 C CA . VAL A 1 99 ? 7.404 7.032 4.666 1.00 98.44 99 VAL A CA 1
ATOM 780 C C . VAL A 1 99 ? 6.851 7.281 3.269 1.00 98.44 99 VAL A C 1
ATOM 782 O O . VAL A 1 99 ? 7.178 6.574 2.317 1.00 98.44 99 VAL A O 1
ATOM 785 N N . SER A 1 100 ? 5.984 8.278 3.158 1.00 97.94 100 SER A N 1
ATOM 786 C CA . SER A 1 100 ? 5.423 8.762 1.902 1.00 97.94 100 SER A CA 1
ATOM 787 C C . SER A 1 100 ? 6.439 9.645 1.182 1.00 97.94 100 SER A C 1
ATOM 789 O O . SER A 1 100 ? 6.926 10.628 1.737 1.00 97.94 100 SER A O 1
ATOM 791 N N . ILE A 1 101 ? 6.771 9.303 -0.060 1.00 96.75 101 ILE A N 1
ATOM 792 C CA . ILE A 1 101 ? 7.729 10.023 -0.897 1.00 96.75 101 ILE A CA 1
ATOM 793 C C . ILE A 1 101 ? 6.996 10.569 -2.106 1.00 96.75 101 ILE A C 1
ATOM 795 O O . ILE A 1 101 ? 6.409 9.811 -2.880 1.00 96.75 101 ILE A O 1
ATOM 799 N N . ARG A 1 102 ? 7.110 11.877 -2.319 1.00 94.94 102 ARG A N 1
ATOM 800 C CA . ARG A 1 102 ? 6.569 12.529 -3.506 1.00 94.94 102 ARG A CA 1
ATOM 801 C C . ARG A 1 102 ? 7.494 13.599 -4.039 1.00 94.94 102 ARG A C 1
ATOM 803 O O . ARG A 1 102 ? 8.364 14.128 -3.346 1.00 94.94 102 ARG A O 1
ATOM 810 N N . ARG A 1 103 ? 7.257 13.950 -5.290 1.00 91.06 103 ARG A N 1
ATOM 811 C CA . ARG A 1 103 ? 7.843 15.118 -5.921 1.00 91.06 103 ARG A CA 1
ATOM 812 C C . ARG A 1 103 ? 6.725 15.932 -6.543 1.00 91.06 103 ARG A C 1
ATOM 814 O O . ARG A 1 103 ? 5.908 15.383 -7.278 1.00 91.06 103 ARG A O 1
ATOM 821 N N . GLU A 1 104 ? 6.733 17.228 -6.263 1.00 88.12 104 GLU A N 1
ATOM 822 C CA . GLU A 1 104 ? 5.647 18.149 -6.595 1.00 88.12 104 GLU A CA 1
ATOM 823 C C . GLU A 1 104 ? 4.321 17.717 -5.932 1.00 88.12 104 GLU A C 1
ATOM 825 O O . GLU A 1 104 ? 4.321 17.128 -4.849 1.00 88.12 104 GLU A O 1
ATOM 830 N N . GLY A 1 105 ? 3.179 18.060 -6.533 1.00 88.62 105 GLY A N 1
ATOM 831 C CA . GLY A 1 105 ? 1.872 17.645 -6.027 1.00 88.62 105 GLY A CA 1
ATOM 832 C C . GLY A 1 105 ? 1.668 16.134 -6.145 1.00 88.62 105 GLY A C 1
ATOM 833 O O . GLY A 1 105 ? 2.068 15.525 -7.141 1.00 88.62 105 GLY A O 1
ATOM 834 N N . SER A 1 106 ? 1.021 15.553 -5.137 1.00 92.56 106 SER A N 1
ATOM 835 C CA . SER A 1 106 ? 0.586 14.159 -5.150 1.00 92.56 106 SER A CA 1
ATOM 836 C C . SER A 1 106 ? -0.876 14.042 -5.564 1.00 92.56 106 SER A C 1
ATOM 838 O O . SER A 1 106 ? -1.700 14.911 -5.279 1.00 92.56 106 SER A O 1
ATOM 840 N N . TYR A 1 107 ? -1.166 12.959 -6.267 1.00 90.44 107 TYR A N 1
ATOM 841 C CA . TYR A 1 107 ? -2.496 12.493 -6.629 1.00 90.44 107 TYR A CA 1
ATOM 842 C C . TYR A 1 107 ? -2.978 11.377 -5.685 1.00 90.44 107 TYR A C 1
ATOM 844 O O . TYR A 1 107 ? -4.124 10.954 -5.787 1.00 90.44 107 TYR A O 1
ATOM 852 N N . ASP A 1 108 ? -2.118 10.906 -4.775 1.00 91.31 108 ASP A N 1
ATOM 853 C CA . ASP A 1 108 ? -2.397 9.850 -3.800 1.00 91.31 108 ASP A CA 1
ATOM 854 C C . ASP A 1 108 ? -1.855 10.250 -2.421 1.00 91.31 108 ASP A C 1
ATOM 856 O O . ASP A 1 108 ? -0.828 9.762 -1.951 1.00 91.31 108 ASP A O 1
ATOM 860 N N . GLU A 1 109 ? -2.545 11.190 -1.776 1.00 94.88 109 GLU A N 1
ATOM 861 C CA . GLU A 1 109 ? -2.189 11.689 -0.444 1.00 94.88 109 GLU A CA 1
ATOM 862 C C . GLU A 1 109 ? -2.792 10.824 0.679 1.00 94.88 109 GLU A C 1
ATOM 864 O O . GLU A 1 109 ? -3.050 11.326 1.771 1.00 94.88 109 GLU A O 1
ATOM 869 N N . LEU A 1 110 ? -3.059 9.532 0.431 1.00 96.69 110 LEU A N 1
ATOM 870 C CA . LEU A 1 110 ? -3.770 8.662 1.375 1.00 96.69 110 LEU A CA 1
ATOM 871 C C . LEU A 1 110 ? -3.171 8.718 2.778 1.00 96.69 110 LEU A C 1
ATOM 873 O O . LEU A 1 110 ? -3.865 9.053 3.731 1.00 96.69 110 LEU A O 1
ATOM 877 N N . PHE A 1 111 ? -1.883 8.408 2.901 1.00 96.94 111 PHE A N 1
ATOM 878 C CA . PHE A 1 111 ? -1.246 8.247 4.207 1.00 96.94 111 PHE A CA 1
ATOM 879 C C . PHE A 1 111 ? -1.001 9.579 4.917 1.00 96.94 111 PHE A C 1
ATOM 881 O O . PHE A 1 111 ? -0.896 9.617 6.139 1.00 96.94 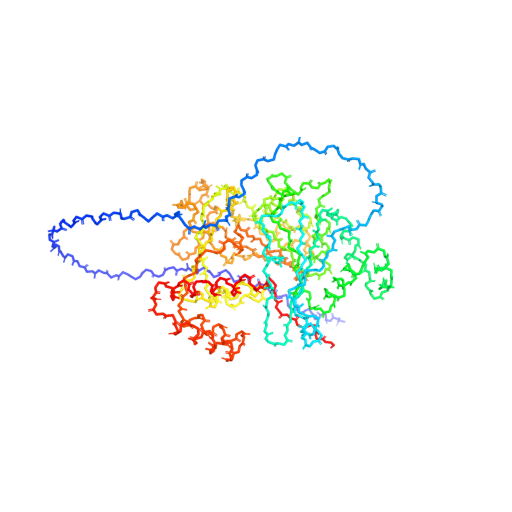111 PHE A O 1
ATOM 888 N N . THR A 1 112 ? -0.943 10.683 4.171 1.00 95.81 112 THR A N 1
ATOM 889 C CA . THR A 1 112 ? -0.739 12.016 4.748 1.00 95.81 112 THR A CA 1
ATOM 890 C C . THR A 1 112 ? -2.057 12.703 5.105 1.00 95.81 112 THR A C 1
ATOM 892 O O . THR A 1 112 ? -2.105 13.426 6.098 1.00 95.81 112 THR A O 1
ATOM 895 N N . MET A 1 113 ? -3.149 12.441 4.376 1.00 96.06 113 MET A N 1
ATOM 896 C CA . MET A 1 113 ? -4.475 13.009 4.661 1.00 96.06 113 MET A CA 1
ATOM 897 C C . MET A 1 113 ? -5.356 12.143 5.560 1.00 96.06 113 MET A C 1
ATOM 899 O O . MET A 1 113 ? -6.230 12.676 6.244 1.00 96.06 113 MET A O 1
ATOM 903 N N . VAL A 1 114 ? -5.184 10.822 5.535 1.00 96.56 114 VAL A N 1
ATOM 904 C CA . VAL A 1 114 ? -5.986 9.886 6.323 1.00 96.56 114 VAL A CA 1
ATOM 905 C C . VAL A 1 114 ? -5.137 9.352 7.467 1.00 96.56 114 VAL A C 1
ATOM 907 O O . VAL A 1 114 ? -4.128 8.688 7.246 1.00 96.56 114 VAL A O 1
ATOM 910 N N . GLU A 1 115 ? -5.576 9.614 8.697 1.00 96.62 115 GLU A N 1
ATOM 911 C CA . GLU A 1 115 ? -4.976 9.057 9.910 1.00 96.62 115 GLU A CA 1
ATOM 912 C C . GLU A 1 115 ? -4.888 7.528 9.826 1.00 96.62 115 GLU A C 1
ATOM 914 O O . GLU A 1 115 ? -5.889 6.851 9.579 1.00 96.62 115 GLU A O 1
ATOM 919 N N . GLN A 1 116 ? -3.697 6.992 10.080 1.00 97.25 116 GLN A N 1
ATOM 920 C CA . GLN A 1 116 ? -3.439 5.559 10.060 1.00 97.25 116 GLN A CA 1
ATOM 921 C C . GLN A 1 116 ? -3.689 4.970 11.451 1.00 97.25 116 GLN A C 1
ATOM 923 O O . GLN A 1 116 ? -3.043 5.352 12.425 1.00 97.25 116 GLN A O 1
ATOM 928 N N . LYS A 1 117 ? -4.649 4.048 11.541 1.00 95.75 117 LYS A N 1
ATOM 929 C CA . LYS A 1 117 ? -5.131 3.436 12.779 1.00 95.75 117 LYS A CA 1
ATOM 930 C C . LYS A 1 117 ? -4.731 1.972 12.874 1.00 95.75 117 LYS A C 1
ATOM 932 O O . LYS A 1 117 ? -4.855 1.201 11.923 1.00 95.75 117 LYS A O 1
ATOM 937 N N . SER A 1 118 ? -4.355 1.579 14.079 1.00 94.69 118 SER A N 1
ATOM 938 C CA . SER A 1 118 ? -4.080 0.200 14.468 1.00 94.69 118 SER A CA 1
ATOM 939 C C . SER A 1 118 ? -4.949 -0.203 15.669 1.00 94.69 118 SER A C 1
ATOM 941 O O . SER A 1 118 ? -5.933 0.467 15.996 1.00 94.69 118 SER A O 1
ATOM 943 N N . GLU A 1 119 ? -4.645 -1.345 16.282 1.00 93.81 119 GLU A N 1
ATOM 944 C CA . GLU A 1 119 ? -5.383 -1.872 17.434 1.00 93.81 119 GLU A CA 1
ATOM 945 C C . GLU A 1 119 ? -5.271 -0.943 18.664 1.00 93.81 119 GLU A C 1
ATOM 947 O O . GLU A 1 119 ? -4.295 -0.194 18.789 1.00 93.81 119 GLU A O 1
ATOM 952 N N . PRO A 1 120 ? -6.225 -0.984 19.614 1.00 93.06 120 PRO A N 1
ATOM 953 C CA . PRO A 1 120 ? -6.181 -0.153 20.815 1.00 93.06 120 PRO A CA 1
ATOM 954 C C . PRO A 1 120 ? -4.851 -0.251 21.576 1.00 93.06 120 PRO A C 1
ATOM 956 O O . PRO A 1 120 ? -4.339 -1.341 21.824 1.00 93.06 120 PRO A O 1
ATOM 959 N N . GLY A 1 121 ? -4.316 0.902 21.986 1.00 94.50 121 GLY A N 1
ATOM 960 C CA . GLY A 1 121 ? -3.023 0.990 22.674 1.00 94.50 121 GLY A CA 1
ATOM 961 C C . GLY A 1 121 ? -1.811 0.937 21.740 1.00 94.50 121 GLY A C 1
ATOM 962 O O . GLY A 1 121 ? -0.685 0.847 22.222 1.00 94.50 121 GLY A O 1
ATOM 963 N N . THR A 1 122 ? -2.020 1.010 20.424 1.00 95.50 122 THR A N 1
ATOM 964 C CA . THR A 1 122 ? -0.948 1.083 19.425 1.00 95.50 122 THR A CA 1
ATOM 965 C C . THR A 1 122 ? -1.162 2.251 18.461 1.00 95.50 122 THR A C 1
ATOM 967 O O . THR A 1 122 ? -2.281 2.752 18.353 1.00 95.50 122 THR A O 1
ATOM 970 N N . HIS A 1 123 ? -0.109 2.681 17.762 1.00 96.19 123 HIS A N 1
ATOM 971 C CA . HIS A 1 123 ? -0.187 3.729 16.742 1.00 96.19 123 HIS A CA 1
ATOM 972 C C . HIS A 1 123 ? 0.736 3.471 15.542 1.00 96.19 123 HIS A C 1
ATOM 974 O O . HIS A 1 123 ? 1.659 2.650 15.591 1.00 96.19 123 HIS A O 1
ATOM 980 N N . VAL A 1 124 ? 0.488 4.208 14.455 1.00 97.19 124 VAL A N 1
ATOM 981 C CA . VAL A 1 124 ? 1.279 4.201 13.218 1.00 97.19 124 VAL A CA 1
ATOM 982 C C . VAL A 1 124 ? 1.800 5.610 12.959 1.00 97.19 124 VAL A C 1
ATOM 984 O O . VAL A 1 124 ? 1.019 6.559 12.926 1.00 97.19 124 VAL A O 1
ATOM 987 N N . ASN A 1 125 ? 3.104 5.749 12.723 1.00 97.75 125 ASN A N 1
ATOM 988 C CA . ASN A 1 125 ? 3.690 7.040 12.362 1.00 97.75 125 ASN A CA 1
ATOM 989 C C . ASN A 1 125 ? 3.820 7.188 10.854 1.00 97.75 125 ASN A C 1
ATOM 991 O O . ASN A 1 125 ? 4.315 6.289 10.174 1.00 97.75 125 ASN A O 1
ATOM 995 N N . THR A 1 126 ? 3.423 8.354 10.346 1.00 98.00 126 THR A N 1
ATOM 996 C CA . THR A 1 126 ? 3.589 8.704 8.937 1.00 98.00 126 THR A CA 1
ATOM 997 C C . THR A 1 126 ? 4.546 9.878 8.786 1.00 98.00 126 THR A C 1
ATOM 999 O O . THR A 1 126 ? 4.462 10.878 9.497 1.00 98.00 126 THR A O 1
ATOM 1002 N N . TYR A 1 127 ? 5.463 9.749 7.836 1.00 98.12 127 TYR A N 1
ATOM 1003 C CA . TYR A 1 127 ? 6.419 10.769 7.444 1.00 98.12 127 TYR A CA 1
ATOM 1004 C C . TYR A 1 127 ? 6.212 11.107 5.977 1.00 98.12 127 TYR A C 1
ATOM 1006 O O . TYR A 1 127 ? 6.041 10.213 5.151 1.00 98.12 127 TYR A O 1
ATOM 1014 N N . LEU A 1 128 ? 6.271 12.392 5.651 1.00 97.44 128 LEU A N 1
ATOM 1015 C CA . LEU A 1 128 ? 6.252 12.875 4.281 1.00 97.44 128 LEU A CA 1
ATOM 1016 C C . LEU A 1 128 ? 7.642 13.378 3.899 1.00 97.44 128 LEU A C 1
ATOM 1018 O O . LEU A 1 128 ? 8.239 14.174 4.622 1.00 97.44 128 LEU A O 1
ATOM 1022 N N . VAL A 1 129 ? 8.129 12.930 2.745 1.00 96.50 129 VAL A N 1
ATOM 1023 C CA . VAL A 1 129 ? 9.396 13.317 2.130 1.00 96.50 129 VAL A CA 1
ATOM 1024 C C . VAL A 1 129 ? 9.099 13.935 0.760 1.00 96.50 129 VAL A C 1
ATOM 1026 O O . VAL A 1 129 ? 8.764 13.224 -0.189 1.00 96.50 129 VAL A O 1
ATOM 1029 N N . GLU A 1 130 ? 9.225 15.258 0.640 1.00 94.06 130 GLU A N 1
ATOM 1030 C CA . GLU A 1 130 ? 8.910 15.990 -0.599 1.00 94.06 130 GLU A CA 1
ATOM 1031 C C . GLU A 1 130 ? 10.165 16.474 -1.334 1.00 94.06 130 GLU A C 1
ATOM 1033 O O . GLU A 1 130 ? 11.055 17.075 -0.736 1.00 94.06 130 GLU A O 1
ATOM 1038 N N . ASP A 1 131 ? 10.208 16.304 -2.657 1.00 90.94 131 ASP A N 1
ATOM 1039 C CA . ASP A 1 131 ? 11.236 16.882 -3.542 1.00 90.94 131 ASP A CA 1
ATOM 1040 C C . ASP A 1 131 ? 12.690 16.515 -3.164 1.00 90.94 131 ASP A C 1
ATOM 1042 O O . ASP A 1 131 ? 13.624 17.301 -3.350 1.00 90.94 131 ASP A O 1
ATOM 1046 N N . VAL A 1 132 ? 12.905 15.309 -2.631 1.00 84.81 132 VAL A N 1
ATOM 1047 C CA . VAL A 1 132 ? 14.220 14.855 -2.148 1.00 84.81 132 VAL A CA 1
ATOM 1048 C C . VAL A 1 132 ? 14.976 14.056 -3.207 1.00 84.81 132 VAL A C 1
ATOM 1050 O O . VAL A 1 132 ? 14.418 13.182 -3.867 1.00 84.81 132 VAL A O 1
ATOM 1053 N N . ASP A 1 133 ? 16.279 14.339 -3.338 1.00 91.19 133 ASP A N 1
ATOM 1054 C CA . ASP A 1 133 ? 17.209 13.515 -4.122 1.00 91.19 133 ASP A CA 1
ATOM 1055 C C . ASP A 1 133 ? 17.265 12.100 -3.507 1.00 91.19 133 ASP A C 1
ATOM 1057 O O . ASP A 1 133 ? 17.639 11.979 -2.333 1.00 91.19 133 ASP A O 1
ATOM 1061 N N . PRO A 1 134 ? 16.936 11.030 -4.258 1.00 93.69 134 PRO A N 1
ATOM 1062 C CA . PRO A 1 134 ? 17.010 9.659 -3.756 1.00 93.69 134 PRO A CA 1
ATOM 1063 C C . PRO A 1 134 ? 18.365 9.293 -3.140 1.00 93.69 134 PRO A C 1
ATOM 1065 O O . PRO A 1 134 ? 18.397 8.539 -2.171 1.00 93.69 134 PRO A O 1
ATOM 1068 N N . ASP A 1 135 ? 19.473 9.866 -3.625 1.00 94.50 135 ASP A N 1
ATOM 1069 C CA . ASP A 1 135 ? 20.802 9.633 -3.046 1.00 94.50 135 ASP A CA 1
ATOM 1070 C C . ASP A 1 135 ? 20.924 10.209 -1.632 1.00 94.50 135 ASP A C 1
ATOM 1072 O O . ASP A 1 135 ? 21.614 9.645 -0.786 1.00 94.50 135 ASP A O 1
ATOM 1076 N N . LYS A 1 136 ? 20.256 11.335 -1.357 1.00 94.50 136 LYS A N 1
ATOM 1077 C CA . LYS A 1 136 ? 20.253 11.958 -0.028 1.00 94.50 136 LYS A CA 1
ATOM 1078 C C . LYS A 1 136 ? 19.398 11.180 0.953 1.00 94.50 136 LYS A C 1
ATOM 1080 O O . LYS A 1 136 ? 19.797 11.015 2.102 1.00 94.50 136 LYS A O 1
ATOM 1085 N N . LEU A 1 137 ? 18.263 10.658 0.498 1.00 95.50 137 LEU A N 1
ATOM 1086 C CA . LEU A 1 137 ? 17.467 9.757 1.320 1.00 95.50 137 LEU A CA 1
ATOM 1087 C C . LEU A 1 137 ? 18.206 8.432 1.569 1.00 95.50 137 LEU A C 1
ATOM 1089 O O . LEU A 1 137 ? 18.198 7.938 2.692 1.00 95.50 137 LEU A O 1
ATOM 1093 N N . LEU A 1 138 ? 18.920 7.901 0.571 1.00 96.88 138 LEU A N 1
ATOM 1094 C CA . LEU A 1 138 ? 19.805 6.747 0.748 1.00 96.88 138 LEU A CA 1
ATOM 1095 C C . LEU A 1 138 ? 20.910 7.030 1.765 1.00 96.88 138 LEU A C 1
ATOM 1097 O O . LEU A 1 138 ? 21.138 6.199 2.643 1.00 96.88 138 LEU A O 1
ATOM 1101 N N . GLU A 1 139 ? 21.571 8.184 1.671 1.00 96.44 139 GLU A N 1
ATOM 1102 C CA . GLU A 1 139 ? 22.584 8.619 2.635 1.00 96.44 139 GLU A CA 1
ATOM 1103 C C . GLU A 1 139 ? 22.008 8.605 4.055 1.00 96.44 139 GLU A C 1
ATOM 1105 O O . GLU A 1 139 ? 22.576 7.934 4.913 1.00 96.44 139 GLU A O 1
ATOM 1110 N N . LEU A 1 140 ? 20.845 9.233 4.272 1.00 96.00 140 LEU A N 1
ATOM 1111 C CA . LEU A 1 140 ? 20.148 9.254 5.561 1.00 96.00 140 LEU A CA 1
ATOM 1112 C C . LEU A 1 140 ? 19.806 7.839 6.061 1.00 96.00 140 LEU A C 1
ATOM 1114 O O . LEU A 1 140 ? 20.164 7.476 7.180 1.00 96.00 140 LEU A O 1
ATOM 1118 N N . CYS A 1 141 ? 19.151 7.015 5.239 1.00 96.69 141 CYS A N 1
ATOM 1119 C CA . CYS A 1 141 ? 18.730 5.659 5.614 1.00 96.69 141 CYS A CA 1
ATOM 1120 C C . CYS A 1 141 ? 19.905 4.693 5.849 1.00 96.69 141 CYS A C 1
ATOM 1122 O O . CYS A 1 141 ? 19.737 3.678 6.534 1.00 96.69 141 CYS A O 1
ATOM 1124 N N . SER A 1 142 ? 21.081 4.998 5.292 1.00 96.69 142 SER A N 1
ATOM 1125 C CA . SER A 1 142 ? 22.312 4.213 5.450 1.00 96.69 142 SER A CA 1
ATOM 1126 C C . SER A 1 142 ? 23.136 4.605 6.674 1.00 96.69 142 SER A C 1
ATOM 1128 O O . SER A 1 142 ? 24.143 3.955 6.963 1.00 96.69 142 SER A O 1
ATOM 1130 N N . ILE A 1 143 ? 22.749 5.659 7.399 1.00 95.12 143 ILE A N 1
ATOM 1131 C CA . ILE A 1 143 ? 23.440 6.055 8.624 1.00 95.12 143 ILE A CA 1
ATOM 1132 C C . ILE A 1 143 ? 23.313 4.940 9.667 1.00 95.12 143 ILE A C 1
ATOM 1134 O O . ILE A 1 143 ? 22.217 4.466 9.965 1.00 95.12 143 ILE A O 1
ATOM 1138 N N . ASN A 1 144 ? 24.446 4.566 10.270 1.00 93.25 144 ASN A N 1
ATOM 1139 C CA . ASN A 1 144 ? 24.451 3.766 11.489 1.00 93.25 144 ASN A CA 1
ATOM 1140 C C . ASN A 1 144 ? 23.830 4.598 12.622 1.00 93.25 144 ASN A C 1
ATOM 1142 O O . ASN A 1 144 ? 24.464 5.515 13.154 1.00 93.25 144 ASN A O 1
ATOM 1146 N N . PHE A 1 145 ? 22.562 4.312 12.919 1.00 91.75 145 PHE A N 1
ATOM 1147 C CA . PHE A 1 145 ? 21.737 5.110 13.818 1.00 91.75 145 PHE A CA 1
ATOM 1148 C C . PHE A 1 145 ? 22.324 5.180 15.234 1.00 91.75 145 PHE A C 1
ATOM 1150 O O . PHE A 1 145 ? 22.395 6.268 15.806 1.00 91.75 145 PHE A O 1
ATOM 1157 N N . ASP A 1 146 ? 22.835 4.060 15.751 1.00 90.75 146 ASP A N 1
ATOM 1158 C CA . ASP A 1 146 ? 23.377 3.975 17.111 1.00 90.75 146 ASP A CA 1
ATOM 1159 C C . ASP A 1 146 ? 24.655 4.809 17.274 1.00 90.75 146 ASP A C 1
ATOM 1161 O O . ASP A 1 146 ? 24.839 5.501 18.276 1.00 90.75 146 ASP A O 1
ATOM 1165 N N . GLU A 1 147 ? 25.523 4.811 16.261 1.00 93.62 147 GLU A N 1
ATOM 1166 C CA . GLU A 1 147 ? 26.801 5.532 16.301 1.00 93.62 147 GLU A CA 1
ATOM 1167 C C . GLU A 1 147 ? 26.657 7.037 16.045 1.00 93.62 147 GLU A C 1
ATOM 1169 O O . GLU A 1 147 ? 27.462 7.834 16.529 1.00 93.62 147 GLU A O 1
ATOM 1174 N N . LYS A 1 148 ? 25.660 7.444 15.251 1.00 93.75 148 LYS A N 1
ATOM 1175 C CA . LYS A 1 148 ? 25.551 8.816 14.723 1.00 93.75 148 LYS A CA 1
ATOM 1176 C C . LYS A 1 148 ? 24.290 9.553 15.156 1.00 93.75 148 LYS A C 1
ATOM 1178 O O . LYS A 1 148 ? 23.962 10.586 14.572 1.00 93.75 148 LYS A O 1
ATOM 1183 N N . ARG A 1 149 ? 23.622 9.081 16.211 1.00 92.00 149 ARG A N 1
ATOM 1184 C CA . ARG A 1 149 ? 22.376 9.651 16.739 1.00 92.00 149 ARG A CA 1
ATOM 1185 C C . ARG A 1 149 ? 22.409 11.181 16.881 1.00 92.00 149 ARG A C 1
ATOM 1187 O O . ARG A 1 149 ? 21.532 11.864 16.362 1.00 92.00 149 ARG A O 1
ATOM 1194 N N . SER A 1 150 ? 23.450 11.731 17.509 1.00 90.69 150 SER A N 1
ATOM 1195 C CA . SER A 1 150 ? 23.600 13.184 17.720 1.00 90.69 150 SER A CA 1
ATOM 1196 C C . SER A 1 150 ? 23.926 13.976 16.447 1.00 90.69 150 SER A C 1
ATOM 1198 O O . SER A 1 150 ? 23.646 15.172 16.373 1.00 90.69 150 SER A O 1
ATOM 1200 N N . CYS A 1 151 ? 24.515 13.334 15.435 1.00 92.56 151 CYS A N 1
ATOM 1201 C CA . CYS A 1 151 ? 24.811 13.970 14.154 1.00 92.56 151 CYS A CA 1
ATOM 1202 C C . CYS A 1 151 ? 23.560 14.072 13.279 1.00 92.56 151 CYS A C 1
ATOM 1204 O O . CYS A 1 151 ? 23.397 15.080 12.600 1.00 92.56 151 CYS A O 1
ATOM 1206 N N . ILE A 1 152 ? 22.667 13.075 13.326 1.00 93.06 152 ILE A N 1
ATOM 1207 C CA . ILE A 1 152 ? 21.446 13.051 12.508 1.00 93.06 152 ILE A CA 1
ATOM 1208 C C . ILE A 1 152 ? 20.579 14.276 12.796 1.00 93.06 152 ILE A C 1
ATOM 1210 O O . ILE A 1 152 ? 20.269 15.022 11.875 1.00 93.06 152 ILE A O 1
ATOM 1214 N N . GLU A 1 153 ? 20.235 14.526 14.061 1.00 93.38 153 GLU A N 1
ATOM 1215 C CA . GLU A 1 153 ? 19.368 15.657 14.417 1.00 93.38 153 GLU A CA 1
ATOM 1216 C C . GLU A 1 153 ? 19.995 17.001 14.023 1.00 93.38 153 GLU A C 1
ATOM 1218 O O . GLU A 1 153 ? 19.316 17.881 13.496 1.00 93.38 153 GLU A O 1
ATOM 1223 N N . ARG A 1 154 ? 21.313 17.145 14.207 1.00 93.12 154 ARG A N 1
ATOM 1224 C CA . ARG A 1 154 ? 22.045 18.367 13.857 1.00 93.12 154 ARG A CA 1
ATOM 1225 C C . ARG A 1 154 ? 22.123 18.607 12.346 1.00 93.12 154 ARG A C 1
ATOM 1227 O O . ARG A 1 154 ? 22.049 19.753 11.917 1.00 93.12 154 ARG A O 1
ATOM 1234 N N . GLU A 1 155 ? 22.348 17.560 11.555 1.00 92.75 155 GLU A N 1
ATOM 1235 C CA . GLU A 1 155 ? 22.639 17.672 10.115 1.00 92.75 155 GLU A CA 1
ATOM 1236 C C . GLU A 1 155 ? 21.388 17.538 9.237 1.00 92.75 155 GLU A C 1
ATOM 1238 O O . GLU A 1 155 ? 21.305 18.173 8.186 1.00 92.75 155 GLU A O 1
ATOM 1243 N N . TRP A 1 156 ? 20.406 16.754 9.681 1.00 92.88 156 TRP A N 1
ATOM 1244 C CA . TRP A 1 156 ? 19.194 16.414 8.928 1.00 92.88 156 TRP A CA 1
ATOM 1245 C C . TRP A 1 156 ? 17.909 16.927 9.586 1.00 92.88 156 TRP A C 1
ATOM 1247 O O . TRP A 1 156 ? 16.861 16.923 8.946 1.00 92.88 156 TRP A O 1
ATOM 1257 N N . GLY A 1 157 ? 17.986 17.410 10.827 1.00 93.75 157 GLY A N 1
ATOM 1258 C CA . GLY A 1 157 ? 16.852 17.956 11.565 1.00 93.75 157 GLY A CA 1
ATOM 1259 C C . GLY A 1 157 ? 16.115 16.927 12.424 1.00 93.75 157 GLY A C 1
ATOM 1260 O O . GLY A 1 157 ? 16.335 15.715 12.343 1.00 93.75 157 GLY A O 1
ATOM 1261 N N . LYS A 1 158 ? 15.214 17.445 13.264 1.00 94.56 158 LYS A N 1
ATOM 1262 C CA . LYS A 1 158 ? 14.447 16.669 14.248 1.00 94.56 158 LYS A CA 1
ATOM 1263 C C . LYS A 1 158 ? 13.551 15.611 13.604 1.00 94.56 158 LYS A C 1
ATOM 1265 O O . LYS A 1 158 ? 13.508 14.487 14.087 1.00 94.56 158 LYS A O 1
ATOM 1270 N N . ASP A 1 159 ? 12.887 15.926 12.496 1.00 95.81 159 ASP A N 1
ATOM 1271 C CA . ASP A 1 159 ? 11.973 14.966 11.867 1.00 95.81 159 ASP A CA 1
ATOM 1272 C C . ASP A 1 159 ? 12.719 13.802 11.209 1.00 95.81 159 ASP A C 1
ATOM 1274 O O . ASP A 1 159 ? 12.274 12.663 11.303 1.00 95.81 159 ASP A O 1
ATOM 1278 N N . ALA A 1 160 ? 13.893 14.047 10.619 1.00 95.81 160 ALA A N 1
ATOM 1279 C CA . ALA A 1 160 ? 14.732 12.979 10.078 1.00 95.81 160 ALA A CA 1
ATOM 1280 C C . ALA A 1 160 ? 15.247 12.060 11.197 1.00 95.81 160 ALA A C 1
ATOM 1282 O O . ALA A 1 160 ? 15.278 10.839 11.048 1.00 95.81 160 ALA A O 1
ATOM 1283 N N . PHE A 1 161 ? 15.610 12.648 12.339 1.00 95.94 161 PHE A N 1
ATOM 1284 C CA . PHE A 1 161 ? 15.963 11.906 13.542 1.00 95.94 161 PHE A CA 1
ATOM 1285 C C . PHE A 1 161 ? 14.797 11.067 14.076 1.00 95.94 161 PHE A C 1
ATOM 1287 O O . PHE A 1 161 ? 14.996 9.891 14.380 1.00 95.94 161 PHE A O 1
ATOM 1294 N N . ASN A 1 162 ? 13.595 11.640 14.161 1.00 96.12 162 ASN A N 1
ATOM 1295 C CA . ASN A 1 162 ? 12.395 10.934 14.609 1.00 96.12 162 ASN A CA 1
ATOM 1296 C C . ASN A 1 162 ? 12.056 9.783 13.657 1.00 96.12 162 ASN A C 1
ATOM 1298 O O . ASN A 1 162 ? 11.917 8.653 14.109 1.00 96.12 162 ASN A O 1
ATOM 1302 N N . MET A 1 163 ? 12.061 10.029 12.342 1.00 97.38 163 MET A N 1
ATOM 1303 C CA . MET A 1 163 ? 11.831 8.993 11.333 1.00 97.38 163 MET A CA 1
ATOM 1304 C C . MET A 1 163 ? 12.818 7.838 11.492 1.00 97.38 163 MET A C 1
ATOM 1306 O O . MET A 1 163 ? 12.409 6.682 11.530 1.00 97.38 163 MET A O 1
ATOM 1310 N N . LEU A 1 164 ? 14.119 8.130 11.615 1.00 97.25 164 LEU A N 1
ATOM 1311 C CA . LEU A 1 164 ? 15.114 7.080 11.821 1.00 97.25 164 LEU A CA 1
ATOM 1312 C C . LEU A 1 164 ? 14.948 6.377 13.175 1.00 97.25 164 LEU A C 1
ATOM 1314 O O . LEU A 1 164 ? 15.185 5.177 13.252 1.00 97.25 164 LEU A O 1
ATOM 1318 N N . THR A 1 165 ? 14.535 7.079 14.228 1.00 96.31 165 THR A N 1
ATOM 1319 C CA . THR A 1 165 ? 14.236 6.455 15.527 1.00 96.31 165 THR A CA 1
ATOM 1320 C C . THR A 1 165 ? 13.104 5.440 15.378 1.00 96.31 165 THR A C 1
ATOM 1322 O O . THR A 1 165 ? 13.256 4.286 15.773 1.00 96.31 165 THR A O 1
ATOM 1325 N N . ASP A 1 166 ? 12.019 5.851 14.730 1.00 97.00 166 ASP A N 1
ATOM 1326 C CA . ASP A 1 166 ? 10.798 5.071 14.566 1.00 97.00 166 ASP A CA 1
ATOM 1327 C C . ASP A 1 166 ? 10.995 3.845 13.669 1.00 97.00 166 ASP A C 1
ATOM 1329 O O . ASP A 1 166 ? 10.631 2.734 14.043 1.00 97.00 166 ASP A O 1
ATOM 1333 N N . ILE A 1 167 ? 11.634 3.989 12.500 1.00 97.25 167 ILE A N 1
ATOM 1334 C CA . ILE A 1 167 ? 11.869 2.828 11.617 1.00 97.25 167 ILE A CA 1
ATOM 1335 C C . ILE A 1 167 ? 12.803 1.785 12.249 1.00 97.25 167 ILE A C 1
ATOM 1337 O O . ILE A 1 167 ? 12.842 0.646 11.793 1.00 97.25 167 ILE A O 1
ATOM 1341 N N . ASN A 1 168 ? 13.616 2.176 13.238 1.00 96.00 168 ASN A N 1
ATOM 1342 C CA . ASN A 1 168 ? 14.511 1.263 13.950 1.00 96.00 168 ASN A CA 1
ATOM 1343 C C . ASN A 1 168 ? 13.863 0.670 15.216 1.00 96.00 168 ASN A C 1
ATOM 1345 O O . ASN A 1 168 ? 14.407 -0.295 15.763 1.00 96.00 168 ASN A O 1
ATOM 1349 N N . SER A 1 169 ? 12.733 1.212 15.683 1.00 95.56 169 SER A N 1
ATOM 1350 C CA . SER A 1 169 ? 12.012 0.711 16.861 1.00 95.56 169 SER A CA 1
ATOM 1351 C C . SER A 1 169 ? 10.941 -0.332 16.528 1.00 95.56 169 SER A C 1
ATOM 1353 O O . SER A 1 169 ? 10.549 -1.087 17.415 1.00 95.56 169 SER A O 1
ATOM 1355 N N . VAL A 1 170 ? 10.526 -0.443 15.262 1.00 96.75 170 VAL A N 1
ATOM 1356 C CA . VAL A 1 170 ? 9.603 -1.484 14.774 1.00 96.75 170 VAL A CA 1
ATOM 1357 C C . VAL A 1 170 ? 10.330 -2.593 14.007 1.00 96.75 170 VAL A C 1
ATOM 1359 O O . VAL A 1 170 ? 11.506 -2.463 13.655 1.00 96.75 170 VAL A O 1
ATOM 1362 N N . ASP A 1 171 ? 9.637 -3.704 13.750 1.00 96.94 171 ASP A N 1
ATOM 1363 C CA . ASP A 1 171 ? 10.167 -4.748 12.871 1.00 96.94 171 ASP A CA 1
ATOM 1364 C C . ASP A 1 171 ? 10.267 -4.250 11.416 1.00 96.94 171 ASP A C 1
ATOM 1366 O O . ASP A 1 171 ? 9.442 -3.443 10.974 1.00 96.94 171 ASP A O 1
ATOM 1370 N N . PRO A 1 172 ? 11.243 -4.741 10.626 1.00 97.25 172 PRO A N 1
ATOM 1371 C CA . PRO A 1 172 ? 11.384 -4.355 9.223 1.00 97.25 172 PRO A CA 1
ATOM 1372 C C . PRO A 1 172 ? 10.135 -4.591 8.375 1.00 97.25 172 PRO A C 1
ATOM 1374 O O . PRO A 1 172 ? 9.877 -3.848 7.425 1.00 97.25 172 PRO A O 1
ATOM 1377 N N . ASP A 1 173 ? 9.343 -5.606 8.726 1.00 96.88 173 ASP A N 1
ATOM 1378 C CA . ASP A 1 173 ? 8.112 -5.925 8.020 1.00 96.88 173 ASP A CA 1
ATOM 1379 C C . ASP A 1 173 ? 6.959 -4.938 8.306 1.00 96.88 173 ASP A C 1
ATOM 1381 O O . ASP A 1 173 ? 5.950 -4.943 7.589 1.00 96.88 173 ASP A O 1
ATOM 1385 N N . SER A 1 174 ? 7.146 -4.037 9.269 1.00 97.94 174 SER A N 1
ATOM 1386 C CA . SER A 1 174 ? 6.224 -2.958 9.619 1.00 97.94 174 SER A CA 1
ATOM 1387 C C . SER A 1 174 ? 6.577 -1.605 8.983 1.00 97.94 174 SER A C 1
ATOM 1389 O O . SER A 1 174 ? 5.856 -0.627 9.196 1.00 97.94 174 SER A O 1
ATOM 1391 N N . VAL A 1 175 ? 7.660 -1.521 8.198 1.00 98.50 175 VAL A N 1
ATOM 1392 C CA . VAL A 1 175 ? 8.126 -0.274 7.563 1.00 98.50 175 VAL A CA 1
ATOM 1393 C C . VAL A 1 175 ? 7.820 -0.263 6.065 1.00 98.50 175 VAL A C 1
ATOM 1395 O O . VAL A 1 175 ? 8.228 -1.169 5.330 1.00 98.50 175 VAL A O 1
ATOM 1398 N N . VAL A 1 176 ? 7.156 0.798 5.595 1.00 98.69 176 VAL A N 1
ATOM 1399 C CA . VAL A 1 176 ? 6.859 1.025 4.170 1.00 98.69 176 VAL A CA 1
ATOM 1400 C C . VAL A 1 176 ? 7.435 2.347 3.695 1.00 98.69 176 VAL A C 1
ATOM 1402 O O . VAL A 1 176 ? 7.226 3.384 4.313 1.00 98.69 176 VAL A O 1
ATOM 1405 N N . PHE A 1 177 ? 8.085 2.312 2.536 1.00 98.62 177 PHE A N 1
ATOM 1406 C CA . PHE A 1 177 ? 8.420 3.483 1.738 1.00 98.62 177 PHE A CA 1
ATOM 1407 C C . PHE A 1 177 ? 7.473 3.543 0.535 1.00 98.62 177 PHE A C 1
ATOM 1409 O O . PHE A 1 177 ? 7.613 2.774 -0.418 1.00 98.62 177 PHE A O 1
ATOM 1416 N N . ASN A 1 178 ? 6.483 4.430 0.599 1.00 98.31 178 ASN A N 1
ATOM 1417 C CA . ASN A 1 178 ? 5.465 4.599 -0.431 1.00 98.31 178 ASN A CA 1
ATOM 1418 C C . ASN A 1 178 ? 5.887 5.684 -1.423 1.00 98.31 178 ASN A C 1
ATOM 1420 O O . ASN A 1 178 ? 5.902 6.862 -1.078 1.00 98.31 178 ASN A O 1
ATOM 1424 N N . TRP A 1 179 ? 6.205 5.301 -2.659 1.00 97.44 179 TRP A N 1
ATOM 1425 C CA . TRP A 1 179 ? 6.357 6.261 -3.749 1.00 97.44 179 TRP A CA 1
ATOM 1426 C C . TRP A 1 179 ? 4.976 6.655 -4.258 1.00 97.44 179 TRP A C 1
ATOM 1428 O O . TRP A 1 179 ? 4.350 5.915 -5.020 1.00 97.44 179 TRP A O 1
ATOM 1438 N N . GLU A 1 180 ? 4.520 7.833 -3.848 1.00 96.00 180 GLU A N 1
ATOM 1439 C CA . GLU A 1 180 ? 3.212 8.351 -4.226 1.00 96.00 180 GLU A CA 1
ATOM 1440 C C . GLU A 1 180 ? 3.117 8.584 -5.739 1.00 96.00 180 GLU A C 1
ATOM 1442 O O . GLU A 1 180 ? 4.093 8.914 -6.430 1.00 96.00 180 GLU A O 1
ATOM 1447 N N . CYS A 1 181 ? 1.897 8.448 -6.249 1.00 94.25 181 CYS A N 1
ATOM 1448 C CA . CYS A 1 181 ? 1.534 8.905 -7.576 1.00 94.25 181 CYS A CA 1
ATOM 1449 C C . CYS A 1 181 ? 1.584 10.439 -7.587 1.00 94.25 181 CYS A C 1
ATOM 1451 O O . CYS A 1 181 ? 0.763 11.098 -6.959 1.00 94.25 181 CYS A O 1
ATOM 1453 N N . CYS A 1 182 ? 2.577 11.029 -8.248 1.00 94.00 182 CYS A N 1
ATOM 1454 C CA . CYS A 1 182 ? 2.840 12.468 -8.205 1.00 94.00 182 CYS A CA 1
ATOM 1455 C C . CYS A 1 182 ? 3.353 12.982 -9.555 1.00 94.00 182 CYS A C 1
ATOM 1457 O O . CYS A 1 182 ? 3.639 12.199 -10.460 1.00 94.00 182 CYS A O 1
ATOM 1459 N N . GLY A 1 183 ? 3.502 14.302 -9.699 1.00 92.06 183 GLY A N 1
ATOM 1460 C CA . GLY A 1 183 ? 4.030 14.913 -10.931 1.00 92.06 183 GLY A CA 1
ATOM 1461 C C . GLY A 1 183 ? 5.451 14.455 -11.303 1.00 92.06 183 GLY A C 1
ATOM 1462 O O . GLY A 1 183 ? 5.857 14.552 -12.460 1.00 92.06 183 GLY A O 1
ATOM 1463 N N . GLY A 1 184 ? 6.205 13.916 -10.338 1.00 90.88 184 GLY A N 1
ATOM 1464 C CA . GLY A 1 184 ? 7.566 13.418 -10.536 1.00 90.88 184 GLY A CA 1
ATOM 1465 C C . GLY A 1 184 ? 7.699 11.970 -11.021 1.00 90.88 184 GLY A C 1
ATOM 1466 O O . GLY A 1 184 ? 8.831 11.496 -11.118 1.00 90.88 184 GLY A O 1
ATOM 1467 N N . CYS A 1 185 ? 6.615 11.249 -11.304 1.00 94.25 185 CYS A N 1
ATOM 1468 C CA . CYS A 1 185 ? 6.656 9.877 -11.819 1.00 94.25 185 CYS A CA 1
ATOM 1469 C C . CYS A 1 185 ? 5.624 9.672 -12.941 1.00 94.25 185 CYS A C 1
ATOM 1471 O O . CYS A 1 185 ? 4.613 10.365 -13.006 1.00 94.25 185 CYS A O 1
ATOM 1473 N N . GLY A 1 186 ? 5.887 8.747 -13.867 1.00 95.06 186 GLY A N 1
ATOM 1474 C CA . GLY A 1 186 ? 4.947 8.419 -14.938 1.00 95.06 186 GLY A CA 1
ATOM 1475 C C . GLY A 1 186 ? 5.554 7.544 -16.029 1.00 95.06 186 GLY A C 1
ATOM 1476 O O . GLY A 1 186 ? 6.472 6.766 -15.788 1.00 95.06 186 GLY A O 1
ATOM 1477 N N . ASP A 1 187 ? 5.057 7.692 -17.257 1.00 95.81 187 ASP A N 1
ATOM 1478 C CA . ASP A 1 187 ? 5.453 6.872 -18.416 1.00 95.81 187 ASP A CA 1
ATOM 1479 C C . ASP A 1 187 ? 6.925 7.052 -18.853 1.00 95.81 187 ASP A C 1
ATOM 1481 O O . ASP A 1 187 ? 7.422 6.305 -19.694 1.00 95.81 187 ASP A O 1
ATOM 1485 N N . HIS A 1 188 ? 7.633 8.031 -18.285 1.00 95.19 188 HIS A N 1
ATOM 1486 C CA . HIS A 1 188 ? 9.031 8.356 -18.593 1.00 95.19 188 HIS A CA 1
ATOM 1487 C C . HIS A 1 188 ? 9.987 8.073 -17.428 1.00 95.19 188 HIS A C 1
ATOM 1489 O O . HIS A 1 188 ? 11.056 8.678 -17.351 1.00 95.19 188 HIS A O 1
ATOM 1495 N N . GLY A 1 189 ? 9.589 7.190 -16.512 1.00 95.56 189 GLY A N 1
ATOM 1496 C CA . GLY A 1 189 ? 10.395 6.860 -15.343 1.00 95.56 189 GLY A CA 1
ATOM 1497 C C . GLY A 1 189 ? 10.150 7.798 -14.165 1.00 95.56 189 GLY A C 1
ATOM 1498 O O . GLY A 1 189 ? 9.173 8.554 -14.107 1.00 95.56 189 GLY A O 1
ATOM 1499 N N . PHE A 1 190 ? 11.048 7.726 -13.190 1.00 93.69 190 PHE A N 1
ATOM 1500 C CA . PHE A 1 190 ? 11.092 8.654 -12.072 1.00 93.69 190 PHE A CA 1
ATOM 1501 C C . PHE A 1 190 ? 11.781 9.925 -12.574 1.00 93.69 190 PHE A C 1
ATOM 1503 O O . PHE A 1 190 ? 12.978 9.910 -12.844 1.00 93.69 190 PHE A O 1
ATOM 1510 N N . GLY A 1 191 ? 11.056 11.041 -12.693 1.00 82.81 191 GLY A N 1
ATOM 1511 C CA . GLY A 1 191 ? 11.487 12.305 -13.318 1.00 82.81 191 GLY A CA 1
ATOM 1512 C C . GLY A 1 191 ? 12.670 13.023 -12.649 1.00 82.81 191 GLY A C 1
ATOM 1513 O O . GLY A 1 191 ? 12.933 14.204 -12.902 1.00 82.81 191 GLY A O 1
ATOM 1514 N N . ASN A 1 192 ? 13.381 12.348 -11.754 1.00 71.12 192 ASN A N 1
ATOM 1515 C CA . ASN A 1 192 ? 14.621 12.771 -11.131 1.00 71.12 192 ASN A CA 1
ATOM 1516 C C . ASN A 1 192 ? 15.786 12.680 -12.122 1.00 71.12 192 ASN A C 1
ATOM 1518 O O . ASN A 1 192 ? 15.836 11.823 -12.995 1.00 71.12 192 ASN A O 1
ATOM 1522 N N . LYS A 1 193 ? 16.801 13.534 -11.935 1.00 76.50 193 LYS A N 1
ATOM 1523 C CA . LYS A 1 193 ? 18.079 13.391 -12.662 1.00 76.50 193 LYS A CA 1
ATOM 1524 C C . LYS A 1 193 ? 18.797 12.075 -12.328 1.00 76.50 193 LYS A C 1
ATOM 1526 O O . LYS A 1 193 ? 19.752 11.719 -13.011 1.00 76.50 193 LYS A O 1
ATOM 1531 N N . LYS A 1 194 ? 18.379 11.409 -11.249 1.00 86.31 194 LYS A N 1
ATOM 1532 C CA . LYS A 1 194 ? 18.941 10.169 -10.727 1.00 86.31 194 LYS A CA 1
ATOM 1533 C C . LYS A 1 194 ? 17.818 9.191 -10.421 1.00 86.31 194 LYS A C 1
ATOM 1535 O O . LYS A 1 194 ? 16.819 9.562 -9.809 1.00 86.31 194 LYS A O 1
ATOM 1540 N N . THR A 1 195 ? 18.018 7.949 -10.825 1.00 91.94 195 THR A N 1
ATOM 1541 C CA . THR A 1 195 ? 17.091 6.853 -10.546 1.00 91.94 195 THR A CA 1
ATOM 1542 C C . THR A 1 195 ? 17.048 6.526 -9.042 1.00 91.94 195 THR A C 1
ATOM 1544 O O . THR A 1 195 ? 18.094 6.572 -8.390 1.00 91.94 195 THR A O 1
ATOM 1547 N N . PRO A 1 196 ? 15.883 6.169 -8.464 1.00 96.44 196 PRO A N 1
ATOM 1548 C CA . PRO A 1 196 ? 15.788 5.716 -7.076 1.00 96.44 196 PRO A CA 1
ATOM 1549 C C . PRO A 1 196 ? 16.257 4.264 -6.870 1.00 96.44 196 PRO A C 1
ATOM 1551 O O . PRO A 1 196 ? 16.234 3.780 -5.741 1.00 96.44 196 PRO A O 1
ATOM 1554 N N . MET A 1 197 ? 16.700 3.553 -7.915 1.00 97.31 197 MET A N 1
ATOM 1555 C CA . MET A 1 197 ? 17.080 2.135 -7.820 1.00 97.31 197 MET A CA 1
ATOM 1556 C C . MET A 1 197 ? 18.161 1.814 -6.767 1.00 97.31 197 MET A C 1
ATOM 1558 O O . MET A 1 197 ? 18.008 0.808 -6.071 1.00 97.31 197 MET A O 1
ATOM 1562 N N . PRO A 1 198 ? 19.211 2.636 -6.546 1.00 97.62 198 PRO A N 1
ATOM 1563 C CA . PRO A 1 198 ? 20.146 2.413 -5.439 1.00 97.62 198 PRO A CA 1
ATOM 1564 C C . PRO A 1 198 ? 19.470 2.450 -4.063 1.00 97.62 198 PRO A C 1
ATOM 1566 O O . PRO A 1 198 ? 19.776 1.627 -3.199 1.00 97.62 198 PRO A O 1
ATOM 1569 N N . LEU A 1 199 ? 18.511 3.362 -3.874 1.00 97.94 199 LEU A N 1
ATOM 1570 C CA . LEU A 1 199 ? 17.710 3.430 -2.657 1.00 97.94 199 LEU A CA 1
ATOM 1571 C C . LEU A 1 199 ? 16.793 2.208 -2.535 1.00 97.94 199 LEU A C 1
ATOM 1573 O O . LEU A 1 199 ? 16.773 1.586 -1.479 1.00 97.94 199 LEU A O 1
ATOM 1577 N N . PHE A 1 200 ? 16.107 1.801 -3.608 1.00 98.31 200 PHE A N 1
ATOM 1578 C CA . PHE A 1 200 ? 15.277 0.586 -3.609 1.00 98.31 200 PHE A CA 1
ATOM 1579 C C . PHE A 1 200 ? 16.105 -0.638 -3.221 1.00 98.31 200 PHE A C 1
ATOM 1581 O O . PHE A 1 200 ? 15.696 -1.410 -2.360 1.00 98.31 200 PHE A O 1
ATOM 1588 N N . SER A 1 201 ? 17.298 -0.779 -3.801 1.00 97.81 201 SER A N 1
ATOM 1589 C CA . SER A 1 201 ? 18.228 -1.859 -3.478 1.00 97.81 201 SER A CA 1
ATOM 1590 C C . SER A 1 201 ? 18.557 -1.893 -1.986 1.00 97.81 201 SER A C 1
ATOM 1592 O O . SER A 1 201 ? 18.497 -2.945 -1.353 1.00 97.81 201 SER A O 1
ATOM 1594 N N . PHE A 1 202 ? 18.848 -0.736 -1.393 1.00 98.25 202 PHE A N 1
ATOM 1595 C CA . PHE A 1 202 ? 19.127 -0.642 0.034 1.00 98.25 202 PHE A CA 1
ATOM 1596 C C . PHE A 1 202 ? 17.901 -0.990 0.895 1.00 98.25 202 PHE A C 1
ATOM 1598 O O . PHE A 1 202 ? 18.006 -1.817 1.802 1.00 98.25 202 PHE A O 1
ATOM 1605 N N . LEU A 1 203 ? 16.735 -0.411 0.598 1.00 98.44 203 LEU A N 1
ATOM 1606 C CA . LEU A 1 203 ? 15.502 -0.636 1.358 1.00 98.44 203 LEU A CA 1
ATOM 1607 C C . LEU A 1 203 ? 15.058 -2.105 1.302 1.00 98.44 203 LEU A C 1
ATOM 1609 O O . LEU A 1 203 ? 14.779 -2.705 2.338 1.00 98.44 203 LEU A O 1
ATOM 1613 N N . LEU A 1 204 ? 15.062 -2.704 0.112 1.00 98.31 204 LEU A N 1
ATOM 1614 C CA . LEU A 1 204 ? 14.635 -4.085 -0.101 1.00 98.31 204 LEU A CA 1
ATOM 1615 C C . LEU A 1 204 ? 15.675 -5.077 0.427 1.00 98.31 204 LEU A C 1
ATOM 1617 O O . LEU A 1 204 ? 15.348 -5.953 1.225 1.00 98.31 204 LEU A O 1
ATOM 1621 N N . HIS A 1 205 ? 16.942 -4.947 0.025 1.00 96.88 205 HIS A N 1
ATOM 1622 C CA . HIS A 1 205 ? 17.946 -5.998 0.243 1.00 96.88 205 HIS A CA 1
ATOM 1623 C C . HIS A 1 205 ? 18.764 -5.836 1.518 1.00 96.88 205 HIS A C 1
ATOM 1625 O O . HIS A 1 205 ? 19.278 -6.827 2.033 1.00 96.88 205 HIS A O 1
ATOM 1631 N N . LYS A 1 206 ? 18.939 -4.606 2.018 1.00 97.19 206 LYS A N 1
ATOM 1632 C CA . LYS A 1 206 ? 19.736 -4.340 3.231 1.00 97.19 206 LYS A CA 1
ATOM 1633 C C . LYS A 1 206 ? 18.880 -4.081 4.459 1.00 97.19 206 LYS A C 1
ATOM 1635 O O . LYS A 1 206 ? 19.305 -4.429 5.556 1.00 97.19 206 LYS A O 1
ATOM 1640 N N . ARG A 1 207 ? 17.712 -3.462 4.283 1.00 97.56 207 ARG A N 1
ATOM 1641 C CA . ARG A 1 207 ? 16.801 -3.133 5.386 1.00 97.56 207 ARG A CA 1
ATOM 1642 C C . ARG A 1 207 ? 15.621 -4.085 5.510 1.00 97.56 207 ARG A C 1
ATOM 1644 O O . ARG A 1 207 ? 15.005 -4.085 6.565 1.00 97.56 207 ARG A O 1
ATOM 1651 N N . SER A 1 208 ? 15.327 -4.880 4.479 1.00 97.81 208 SER A N 1
ATOM 1652 C CA . SER A 1 208 ? 14.168 -5.784 4.446 1.00 97.81 208 SER A CA 1
ATOM 1653 C C . SER A 1 208 ? 12.831 -5.056 4.619 1.00 97.81 208 SER A C 1
ATOM 1655 O O . SER A 1 208 ? 11.874 -5.612 5.148 1.00 97.81 208 SER A O 1
ATOM 1657 N N . PHE A 1 209 ? 12.769 -3.799 4.180 1.00 98.38 209 PHE A N 1
ATOM 1658 C CA . PHE A 1 209 ? 11.563 -2.981 4.232 1.00 98.38 209 PHE A CA 1
ATOM 1659 C C . PHE A 1 209 ? 10.652 -3.261 3.035 1.00 98.38 209 PHE A C 1
ATOM 1661 O O . PHE A 1 209 ? 11.031 -3.944 2.074 1.00 98.38 209 PHE A O 1
ATOM 1668 N N . MET A 1 210 ? 9.440 -2.708 3.085 1.00 98.75 210 MET A N 1
ATOM 1669 C CA . MET A 1 210 ? 8.552 -2.662 1.931 1.00 98.75 210 MET A CA 1
ATOM 1670 C C . MET A 1 210 ? 8.755 -1.372 1.129 1.00 98.75 210 MET A C 1
ATOM 1672 O O . MET A 1 210 ? 8.835 -0.282 1.693 1.00 98.75 210 MET A O 1
ATOM 1676 N N . VAL A 1 211 ? 8.780 -1.491 -0.195 1.00 98.69 211 VAL A N 1
ATOM 1677 C CA . VAL A 1 211 ? 8.599 -0.381 -1.135 1.00 98.69 211 VAL A CA 1
ATOM 1678 C C . VAL A 1 211 ? 7.224 -0.524 -1.779 1.00 98.69 211 VAL A C 1
ATOM 1680 O O . VAL A 1 211 ? 6.840 -1.626 -2.168 1.00 98.69 211 VAL A O 1
ATOM 1683 N N . MET A 1 212 ? 6.480 0.571 -1.898 1.00 98.44 212 MET A N 1
ATOM 1684 C CA . MET A 1 212 ? 5.172 0.589 -2.553 1.00 98.44 212 MET A CA 1
ATOM 1685 C C . MET A 1 212 ? 5.179 1.548 -3.745 1.00 98.44 212 MET A C 1
ATOM 1687 O O . MET A 1 212 ? 5.733 2.644 -3.657 1.00 98.44 212 MET A O 1
ATOM 1691 N N . CYS A 1 213 ? 4.603 1.123 -4.871 1.00 98.38 213 CYS A N 1
ATOM 1692 C CA . CYS A 1 213 ? 4.427 1.940 -6.074 1.00 98.38 213 CYS A CA 1
ATOM 1693 C C . CYS A 1 213 ? 3.029 1.720 -6.666 1.00 98.38 213 CYS A C 1
ATOM 1695 O O . CYS A 1 213 ? 2.643 0.588 -6.961 1.00 98.38 213 CYS A O 1
ATOM 1697 N N . SER A 1 214 ? 2.292 2.798 -6.900 1.00 97.38 214 SER A N 1
ATOM 1698 C CA . SER A 1 214 ? 0.913 2.771 -7.385 1.00 97.38 214 SER A CA 1
ATOM 1699 C C . SER A 1 214 ? 0.746 3.708 -8.577 1.00 97.38 214 SER A C 1
ATOM 1701 O O . SER A 1 214 ? 1.361 4.772 -8.639 1.00 97.38 214 SER A O 1
ATOM 1703 N N . ASP A 1 215 ? -0.063 3.291 -9.546 1.00 96.88 215 ASP A N 1
ATOM 1704 C CA . ASP A 1 215 ? -0.388 4.054 -10.756 1.00 96.88 215 ASP A CA 1
ATOM 1705 C C . ASP A 1 215 ? 0.829 4.699 -11.457 1.00 96.88 215 ASP A C 1
ATOM 1707 O O . ASP A 1 215 ? 1.601 4.005 -12.124 1.00 96.88 215 ASP A O 1
ATOM 1711 N N . PHE A 1 216 ? 1.055 6.013 -11.320 1.00 96.56 216 PHE A N 1
ATOM 1712 C CA . PHE A 1 216 ? 2.153 6.696 -12.010 1.00 96.56 216 PHE A CA 1
ATOM 1713 C C . PHE A 1 216 ? 3.532 6.307 -11.478 1.00 96.56 216 PHE A C 1
ATOM 1715 O O . PHE A 1 216 ? 4.473 6.203 -12.270 1.00 96.56 216 PHE A O 1
ATOM 1722 N N . SER A 1 217 ? 3.672 6.010 -10.182 1.00 97.50 217 SER A N 1
ATOM 1723 C CA . SER A 1 217 ? 4.943 5.484 -9.673 1.00 97.50 217 SER A CA 1
ATOM 1724 C C . SER A 1 217 ? 5.174 4.042 -10.122 1.00 97.50 217 SER A C 1
ATOM 1726 O O . SER A 1 217 ? 6.321 3.652 -10.334 1.00 97.50 217 SER A O 1
ATOM 1728 N N . LEU A 1 218 ? 4.111 3.276 -10.392 1.00 98.31 218 LEU A N 1
ATOM 1729 C CA . LEU A 1 218 ? 4.222 1.968 -11.039 1.00 98.31 218 LEU A CA 1
ATOM 1730 C C . LEU A 1 218 ? 4.641 2.086 -12.513 1.00 98.31 218 LEU A C 1
ATOM 1732 O O . LEU A 1 218 ? 5.509 1.337 -12.960 1.00 98.31 218 LEU A O 1
ATOM 1736 N N . LYS A 1 219 ? 4.094 3.042 -13.274 1.00 97.75 219 LYS A N 1
ATOM 1737 C CA . LYS A 1 219 ? 4.570 3.331 -14.642 1.00 97.75 219 LYS A CA 1
ATOM 1738 C C . LYS A 1 219 ? 6.061 3.662 -14.652 1.00 97.75 219 LYS A C 1
ATOM 1740 O O . LYS A 1 219 ? 6.809 3.090 -15.445 1.00 97.75 219 LYS A O 1
ATOM 1745 N N . ALA A 1 220 ? 6.484 4.522 -13.725 1.00 97.62 220 ALA A N 1
ATOM 1746 C CA . ALA A 1 220 ? 7.879 4.903 -13.565 1.00 97.62 220 ALA A CA 1
ATOM 1747 C C . ALA A 1 220 ? 8.764 3.700 -13.228 1.00 97.62 220 ALA A C 1
ATOM 1749 O O . ALA A 1 220 ? 9.811 3.515 -13.841 1.00 97.62 220 ALA A O 1
ATOM 1750 N N . LEU A 1 221 ? 8.309 2.851 -12.304 1.00 98.31 221 LEU A N 1
ATOM 1751 C CA . LEU A 1 221 ? 8.995 1.624 -11.920 1.00 98.31 221 LEU A CA 1
ATOM 1752 C C . LEU A 1 221 ? 9.150 0.644 -13.084 1.00 98.31 221 LEU A C 1
ATOM 1754 O O . LEU A 1 221 ? 10.214 0.057 -13.236 1.00 98.31 221 LEU A O 1
ATOM 1758 N N . ILE A 1 222 ? 8.112 0.458 -13.903 1.00 98.00 222 ILE A N 1
ATOM 1759 C CA . ILE A 1 222 ? 8.180 -0.421 -15.079 1.00 98.00 222 ILE A CA 1
ATOM 1760 C C . ILE A 1 222 ? 9.197 0.119 -16.092 1.00 98.00 222 ILE A C 1
ATOM 1762 O O . ILE A 1 222 ? 9.945 -0.669 -16.670 1.00 98.00 222 ILE A O 1
ATOM 1766 N N . HIS A 1 223 ? 9.231 1.438 -16.300 1.00 97.56 223 HIS A N 1
ATOM 1767 C CA . HIS A 1 223 ? 10.164 2.092 -17.219 1.00 97.56 223 HIS A CA 1
ATOM 1768 C C . HIS A 1 223 ? 11.620 2.013 -16.733 1.00 97.56 223 HIS A C 1
ATOM 1770 O O . HIS A 1 223 ? 12.502 1.614 -17.490 1.00 97.56 223 HIS A O 1
ATOM 1776 N N . ASP A 1 224 ? 11.867 2.353 -15.468 1.00 97.25 224 ASP A N 1
ATOM 1777 C CA . ASP A 1 224 ? 13.207 2.412 -14.864 1.00 97.25 224 ASP A CA 1
ATOM 1778 C C . ASP A 1 224 ? 13.614 1.102 -14.174 1.00 97.25 224 ASP A C 1
ATOM 1780 O O . ASP A 1 224 ? 14.490 1.096 -13.304 1.00 97.25 224 ASP A O 1
ATOM 1784 N N . TRP A 1 225 ? 12.968 -0.010 -14.528 1.00 97.62 225 TRP A N 1
ATOM 1785 C CA . TRP A 1 225 ? 13.209 -1.300 -13.899 1.00 97.62 225 TRP A CA 1
ATOM 1786 C C . TRP A 1 225 ? 14.672 -1.734 -14.067 1.00 97.62 225 TRP A C 1
ATOM 1788 O O . TRP A 1 225 ? 15.126 -2.015 -15.178 1.00 97.62 225 TRP A O 1
ATOM 1798 N N . ASP A 1 226 ? 15.410 -1.839 -12.961 1.00 96.31 226 ASP A N 1
ATOM 1799 C CA . ASP A 1 226 ? 16.789 -2.331 -12.962 1.00 96.31 226 ASP A CA 1
ATOM 1800 C C . ASP A 1 226 ? 16.824 -3.819 -12.618 1.00 96.31 226 ASP A C 1
ATOM 1802 O O . ASP A 1 226 ? 16.635 -4.215 -11.463 1.00 96.31 226 ASP A O 1
ATOM 1806 N N . GLU A 1 227 ? 17.115 -4.652 -13.618 1.00 95.75 227 GLU A N 1
ATOM 1807 C CA . GLU A 1 227 ? 17.167 -6.100 -13.435 1.00 95.75 227 GLU A CA 1
ATOM 1808 C C . GLU A 1 227 ? 18.219 -6.544 -12.418 1.00 95.75 227 GLU A C 1
ATOM 1810 O O . GLU A 1 227 ? 18.000 -7.547 -11.754 1.00 95.75 227 GLU A O 1
ATOM 1815 N N . LYS A 1 228 ? 19.309 -5.789 -12.216 1.00 94.38 228 LYS A N 1
ATOM 1816 C CA . LYS A 1 228 ? 20.348 -6.136 -11.227 1.00 94.38 228 LYS A CA 1
ATOM 1817 C C . LYS A 1 228 ? 19.859 -5.978 -9.790 1.00 94.38 228 LYS A C 1
ATOM 1819 O O . LYS A 1 228 ? 20.379 -6.624 -8.877 1.00 94.38 228 LYS A O 1
ATOM 1824 N N . VAL A 1 229 ? 18.902 -5.074 -9.587 1.00 95.12 229 VAL A N 1
ATOM 1825 C CA . VAL A 1 229 ? 18.318 -4.769 -8.280 1.00 95.12 229 VAL A CA 1
ATOM 1826 C C . VAL A 1 229 ? 17.075 -5.616 -8.059 1.00 95.12 229 VAL A C 1
ATOM 1828 O O . VAL A 1 229 ? 16.958 -6.284 -7.032 1.00 95.12 229 VAL A O 1
ATOM 1831 N N . LEU A 1 230 ? 16.147 -5.579 -9.010 1.00 96.62 230 LEU A N 1
ATOM 1832 C CA . LEU A 1 230 ? 14.804 -6.116 -8.840 1.00 96.62 230 LEU A CA 1
ATOM 1833 C C . LEU A 1 230 ? 14.627 -7.504 -9.446 1.00 96.62 230 LEU A C 1
ATOM 1835 O O . LEU A 1 230 ? 13.679 -8.182 -9.076 1.00 96.62 230 LEU A O 1
ATOM 1839 N N . GLY A 1 231 ? 15.544 -7.995 -10.276 1.00 95.81 231 GLY A N 1
ATOM 1840 C CA . GLY A 1 231 ? 15.365 -9.248 -11.005 1.00 95.81 231 GLY A CA 1
ATOM 1841 C C . GLY A 1 231 ? 14.748 -9.034 -12.383 1.00 95.81 231 GLY A C 1
ATOM 1842 O O . GLY A 1 231 ? 14.499 -7.904 -12.784 1.00 95.81 231 GLY A O 1
ATOM 1843 N N . ALA A 1 232 ? 14.474 -10.101 -13.133 1.00 95.19 232 ALA A N 1
ATOM 1844 C CA . ALA A 1 232 ? 13.799 -9.964 -14.428 1.00 95.19 232 ALA A CA 1
ATOM 1845 C C . ALA A 1 232 ? 12.412 -9.317 -14.255 1.00 95.19 232 ALA A C 1
ATOM 1847 O O . ALA A 1 232 ? 11.704 -9.660 -13.312 1.00 95.19 232 ALA A O 1
ATOM 1848 N N . ASN A 1 233 ? 12.016 -8.396 -15.139 1.00 97.00 233 ASN A N 1
ATOM 1849 C CA . ASN A 1 233 ? 10.750 -7.663 -15.004 1.00 97.00 233 ASN A CA 1
ATOM 1850 C C . ASN A 1 233 ? 9.552 -8.474 -15.535 1.00 97.00 233 ASN A C 1
ATOM 1852 O O . ASN A 1 233 ? 9.444 -8.634 -16.758 1.00 97.00 233 ASN A O 1
ATOM 1856 N N . PRO A 1 234 ? 8.616 -8.944 -14.685 1.00 97.06 234 PRO A N 1
ATOM 1857 C CA . PRO A 1 234 ? 7.414 -9.603 -15.171 1.00 97.06 234 PRO A CA 1
ATOM 1858 C C . PRO A 1 234 ? 6.277 -8.609 -15.452 1.00 97.06 234 PRO A C 1
ATOM 1860 O O . PRO A 1 234 ? 5.252 -9.002 -15.995 1.00 97.06 234 PRO A O 1
ATOM 1863 N N . LEU A 1 235 ? 6.398 -7.335 -15.076 1.00 98.12 235 LEU A N 1
ATOM 1864 C CA . LEU A 1 235 ? 5.323 -6.356 -15.210 1.00 98.12 235 LEU A CA 1
ATOM 1865 C C . LEU A 1 235 ? 5.246 -5.824 -16.642 1.00 98.12 235 LEU A C 1
ATOM 1867 O O . LEU A 1 235 ? 6.254 -5.462 -17.255 1.00 98.12 235 LEU A O 1
ATOM 1871 N N . ARG A 1 236 ? 4.024 -5.737 -17.172 1.00 97.88 236 ARG A N 1
ATOM 1872 C CA . ARG A 1 236 ? 3.742 -5.148 -18.487 1.00 97.88 236 ARG A CA 1
ATOM 1873 C C . ARG A 1 236 ? 2.633 -4.116 -18.364 1.00 97.88 236 ARG A C 1
ATOM 1875 O O . ARG A 1 236 ? 1.532 -4.447 -17.931 1.00 97.88 236 ARG A O 1
ATOM 1882 N N . ASN A 1 237 ? 2.913 -2.885 -18.782 1.00 97.62 237 ASN A N 1
ATOM 1883 C CA . ASN A 1 237 ? 1.881 -1.881 -19.021 1.00 97.62 237 ASN A CA 1
ATOM 1884 C C . ASN A 1 237 ? 1.141 -2.252 -20.319 1.00 97.62 237 ASN A C 1
ATOM 1886 O O . ASN A 1 237 ? 1.759 -2.305 -21.382 1.00 97.62 237 ASN A O 1
ATOM 1890 N N . VAL A 1 238 ? -0.159 -2.536 -20.222 1.00 97.75 238 VAL A N 1
ATOM 1891 C CA . VAL A 1 238 ? -1.015 -2.914 -21.362 1.00 97.75 238 VAL A CA 1
ATOM 1892 C C . VAL A 1 238 ? -1.969 -1.791 -21.772 1.00 97.75 238 VAL A C 1
ATOM 1894 O O . VAL A 1 238 ? -2.761 -1.953 -22.693 1.00 97.75 238 VAL A O 1
ATOM 1897 N N . GLY A 1 239 ? -1.899 -0.633 -21.121 1.00 97.56 239 GLY A N 1
ATOM 1898 C CA . GLY A 1 239 ? -2.678 0.538 -21.488 1.00 97.56 239 GLY A CA 1
ATOM 1899 C C . GLY A 1 239 ? -3.006 1.414 -20.292 1.00 97.56 239 GLY A C 1
ATOM 1900 O O . GLY A 1 239 ? -2.441 1.294 -19.208 1.00 97.56 239 GLY A O 1
ATOM 1901 N N . THR A 1 240 ? -3.964 2.308 -20.493 1.00 98.06 240 THR A N 1
ATOM 1902 C CA . THR A 1 240 ? -4.488 3.171 -19.440 1.00 98.06 240 THR A CA 1
ATOM 1903 C C . THR A 1 240 ? -6.004 3.228 -19.509 1.00 98.06 240 THR A C 1
ATOM 1905 O O . THR A 1 240 ? -6.609 2.959 -20.549 1.00 98.06 240 THR A O 1
ATOM 1908 N N . PHE A 1 241 ? -6.626 3.564 -18.389 1.00 98.06 241 PHE A N 1
ATOM 1909 C CA . PHE A 1 241 ? -8.068 3.721 -18.270 1.00 98.06 241 PHE A CA 1
ATOM 1910 C C . PHE A 1 241 ? -8.400 4.895 -17.342 1.00 98.06 241 PHE A C 1
ATOM 1912 O O . PHE A 1 241 ? -7.513 5.632 -16.911 1.00 98.06 241 PHE A O 1
ATOM 1919 N N . GLY A 1 242 ? -9.687 5.102 -17.082 1.00 96.06 242 GLY A N 1
ATOM 1920 C CA . GLY A 1 242 ? -10.165 6.044 -16.077 1.00 96.06 242 GLY A CA 1
ATOM 1921 C C . GLY A 1 242 ? -11.534 5.637 -15.543 1.00 96.06 242 GLY A C 1
ATOM 1922 O O . GLY A 1 242 ? -11.993 4.519 -15.772 1.00 96.06 242 GLY A O 1
ATOM 1923 N N . ALA A 1 243 ? -12.178 6.551 -14.825 1.00 96.31 243 ALA A N 1
ATOM 1924 C CA . ALA A 1 243 ? -13.490 6.408 -14.197 1.00 96.31 243 ALA A CA 1
ATOM 1925 C C . ALA A 1 243 ? -13.579 5.345 -13.091 1.00 96.31 243 ALA A C 1
ATOM 1927 O O . ALA A 1 243 ? -13.813 5.702 -11.940 1.00 96.31 243 ALA A O 1
ATOM 1928 N N . GLN A 1 244 ? -13.441 4.054 -13.388 1.00 97.62 244 GLN A N 1
ATOM 1929 C CA . GLN A 1 244 ? -13.566 3.010 -12.367 1.00 97.62 244 GLN A CA 1
ATOM 1930 C C . GLN A 1 244 ? -12.803 1.734 -12.711 1.00 97.62 244 GLN A C 1
ATOM 1932 O O . GLN A 1 244 ? -12.643 1.384 -13.879 1.00 97.62 244 GLN A O 1
ATOM 1937 N N . VAL A 1 245 ? -12.424 0.985 -11.678 1.00 98.44 245 VAL A N 1
ATOM 1938 C CA . VAL A 1 245 ? -11.979 -0.408 -11.779 1.00 98.44 245 VAL A CA 1
ATOM 1939 C C . VAL A 1 245 ? -12.767 -1.291 -10.819 1.00 98.44 245 VAL A C 1
ATOM 1941 O O . VAL A 1 245 ? -12.978 -0.942 -9.655 1.00 98.44 245 VAL A O 1
ATOM 1944 N N . ILE A 1 246 ? -13.187 -2.460 -11.306 1.00 98.50 246 ILE A N 1
ATOM 1945 C CA . ILE A 1 246 ? -13.766 -3.520 -10.478 1.00 98.50 246 ILE A CA 1
ATOM 1946 C C . ILE A 1 246 ? -12.688 -4.553 -10.167 1.00 98.50 246 ILE A C 1
ATOM 1948 O O . ILE A 1 246 ? -12.279 -5.345 -11.026 1.00 98.50 246 ILE A O 1
ATOM 1952 N N . LEU A 1 247 ? -12.272 -4.562 -8.905 1.00 98.62 247 LEU A N 1
ATOM 1953 C CA . LEU A 1 247 ? -11.347 -5.537 -8.356 1.00 98.62 247 LEU A CA 1
ATOM 1954 C C . LEU A 1 247 ? -12.104 -6.778 -7.880 1.00 98.62 247 LEU A C 1
ATOM 1956 O O . LEU A 1 247 ? -13.150 -6.684 -7.230 1.00 98.62 247 LEU A O 1
ATOM 1960 N N . ARG A 1 248 ? -11.536 -7.942 -8.186 1.00 98.50 248 ARG A N 1
ATOM 1961 C CA . ARG A 1 248 ? -11.900 -9.244 -7.630 1.00 98.50 248 ARG A CA 1
ATOM 1962 C C . ARG A 1 248 ? -10.716 -9.846 -6.889 1.00 98.50 248 ARG A C 1
ATOM 1964 O O . ARG A 1 248 ? -9.571 -9.606 -7.265 1.00 98.50 248 ARG A O 1
ATOM 1971 N N . PHE A 1 249 ? -10.981 -10.625 -5.856 1.00 98.38 249 PHE A N 1
ATOM 1972 C CA . PHE A 1 249 ? -9.953 -11.296 -5.066 1.00 98.38 249 PHE A CA 1
ATOM 1973 C C . PHE A 1 249 ? -10.543 -12.481 -4.307 1.00 98.38 249 PHE A C 1
ATOM 1975 O O . PHE A 1 249 ? -11.758 -12.588 -4.166 1.00 98.38 249 PHE A O 1
ATOM 1982 N N . ASP A 1 250 ? -9.667 -13.360 -3.830 1.00 98.19 250 ASP A N 1
ATOM 1983 C CA . ASP A 1 250 ? -10.010 -14.402 -2.864 1.00 98.19 250 ASP A CA 1
ATOM 1984 C C . ASP A 1 250 ? -10.004 -13.770 -1.457 1.00 98.19 250 ASP A C 1
ATOM 1986 O O . ASP A 1 250 ? -8.934 -13.347 -1.000 1.00 98.19 250 ASP A O 1
ATOM 1990 N N . PRO A 1 251 ? -11.165 -13.647 -0.782 1.00 98.19 251 PRO A N 1
ATOM 1991 C CA . PRO A 1 251 ? -11.237 -12.987 0.517 1.00 98.19 251 PRO A CA 1
ATOM 1992 C C . PRO A 1 251 ? -10.437 -13.697 1.602 1.00 98.19 251 PRO A C 1
ATOM 1994 O O . PRO A 1 251 ? -9.794 -13.026 2.403 1.00 98.19 251 PRO A O 1
ATOM 1997 N N . GLU A 1 252 ? -10.417 -15.032 1.608 1.00 98.19 252 GLU A N 1
ATOM 1998 C CA . GLU A 1 252 ? -9.684 -15.806 2.614 1.00 98.19 252 GLU A CA 1
ATOM 1999 C C . GLU A 1 252 ? -8.178 -15.648 2.420 1.00 98.19 252 GLU A C 1
ATOM 2001 O O . GLU A 1 252 ? -7.432 -15.474 3.385 1.00 98.19 252 GLU A O 1
ATOM 2006 N N . ARG A 1 253 ? -7.723 -15.614 1.162 1.00 97.94 253 ARG A N 1
ATOM 2007 C CA . ARG A 1 253 ? -6.320 -15.317 0.860 1.00 97.94 253 ARG A CA 1
ATOM 2008 C C . ARG A 1 253 ? -5.927 -13.911 1.309 1.00 97.94 253 ARG A C 1
ATOM 2010 O O . ARG A 1 253 ? -4.846 -13.750 1.867 1.00 97.94 253 ARG A O 1
ATOM 2017 N N . LEU A 1 254 ? -6.770 -12.903 1.070 1.00 98.25 254 LEU A N 1
ATOM 2018 C CA . LEU A 1 254 ? -6.480 -11.540 1.521 1.00 98.25 254 LEU A CA 1
ATOM 2019 C C . LEU A 1 254 ? -6.538 -11.409 3.043 1.00 98.25 254 LEU A C 1
ATOM 2021 O O . LEU A 1 254 ? -5.638 -10.815 3.621 1.00 98.25 254 LEU A O 1
ATOM 2025 N N . LYS A 1 255 ? -7.517 -12.029 3.702 1.00 97.81 255 LYS A N 1
ATOM 2026 C CA . LYS A 1 255 ? -7.611 -12.107 5.166 1.00 97.81 255 LYS A CA 1
ATOM 2027 C C . LYS A 1 255 ? -6.391 -12.790 5.803 1.00 97.81 255 LYS A C 1
ATOM 2029 O O . LYS A 1 255 ? -6.011 -12.462 6.924 1.00 97.81 255 LYS A O 1
ATOM 2034 N N . GLY A 1 256 ? -5.761 -13.723 5.091 1.00 97.12 256 GLY A N 1
ATOM 2035 C CA . GLY A 1 256 ? -4.494 -14.350 5.474 1.00 97.12 256 GLY A CA 1
ATOM 2036 C C . GLY A 1 256 ? -3.236 -13.604 5.011 1.00 97.12 256 GLY A C 1
ATOM 2037 O O . GLY A 1 256 ? -2.140 -14.142 5.151 1.00 97.12 256 GLY A O 1
ATOM 2038 N N . CYS A 1 257 ? -3.355 -12.409 4.424 1.00 96.44 257 CYS A N 1
ATOM 2039 C CA . CYS A 1 257 ? -2.214 -11.646 3.923 1.00 96.44 257 CYS A CA 1
ATOM 2040 C C . CYS A 1 257 ? -1.455 -10.983 5.080 1.00 96.44 257 CYS A C 1
ATOM 2042 O O . CYS A 1 257 ? -1.778 -9.874 5.500 1.00 96.44 257 CYS A O 1
ATOM 2044 N N . GLU A 1 258 ? -0.415 -11.650 5.576 1.00 95.62 258 GLU A N 1
ATOM 2045 C CA . GLU A 1 258 ? 0.424 -11.128 6.667 1.00 95.62 258 GLU A CA 1
ATOM 2046 C C . GLU A 1 258 ? 1.285 -9.925 6.252 1.00 95.62 258 GLU A C 1
ATOM 2048 O O . GLU A 1 258 ? 1.802 -9.203 7.101 1.00 95.62 258 GLU A O 1
ATOM 2053 N N . ASP A 1 259 ? 1.439 -9.689 4.948 1.00 96.94 259 ASP A N 1
ATOM 2054 C CA . ASP A 1 259 ? 2.292 -8.626 4.425 1.00 96.94 259 ASP A CA 1
ATOM 2055 C C . ASP A 1 259 ? 1.626 -7.246 4.421 1.00 96.94 259 ASP A C 1
ATOM 2057 O O . ASP A 1 259 ? 2.334 -6.243 4.342 1.00 96.94 259 ASP A O 1
ATOM 2061 N N . SER A 1 260 ? 0.291 -7.177 4.493 1.00 97.75 260 SER A N 1
ATOM 2062 C CA . SER A 1 260 ? -0.454 -5.924 4.357 1.00 97.75 260 SER A CA 1
ATOM 2063 C C . SER A 1 260 ? -1.752 -5.934 5.160 1.00 97.75 260 SER A C 1
ATOM 2065 O O . SER A 1 260 ? -2.746 -6.535 4.746 1.00 97.75 260 SER A O 1
ATOM 2067 N N . SER A 1 261 ? -1.767 -5.196 6.272 1.00 97.81 261 SER A N 1
ATOM 2068 C CA . SER A 1 261 ? -2.954 -5.031 7.124 1.00 97.81 261 SER A CA 1
ATOM 2069 C C . SER A 1 261 ? -4.120 -4.408 6.348 1.00 97.81 261 SER A C 1
ATOM 2071 O O . SER A 1 261 ? -5.270 -4.803 6.515 1.00 97.81 261 SER A O 1
ATOM 2073 N N . GLN A 1 262 ? -3.823 -3.493 5.423 1.00 97.62 262 GLN A N 1
ATOM 2074 C CA . GLN A 1 262 ? -4.802 -2.890 4.520 1.00 97.62 262 GLN A CA 1
ATOM 2075 C C . GLN A 1 262 ? -5.529 -3.909 3.635 1.00 97.62 262 GLN A C 1
ATOM 2077 O O . GLN A 1 262 ? -6.759 -3.892 3.546 1.00 97.62 262 GLN A O 1
ATOM 2082 N N . LEU A 1 263 ? -4.788 -4.819 2.995 1.00 98.12 263 LEU A N 1
ATOM 2083 C CA . LEU A 1 263 ? -5.393 -5.887 2.195 1.00 98.12 263 LEU A CA 1
ATOM 2084 C C . LEU A 1 263 ? -6.087 -6.929 3.078 1.00 98.12 263 LEU A C 1
ATOM 2086 O O . LEU A 1 263 ? -7.100 -7.491 2.664 1.00 98.12 263 LEU A O 1
ATOM 2090 N N . GLN A 1 264 ? -5.592 -7.140 4.298 1.00 98.12 264 GLN A N 1
ATOM 2091 C CA . GLN A 1 264 ? -6.222 -8.012 5.281 1.00 98.12 264 GLN A CA 1
ATOM 2092 C C . GLN A 1 264 ? -7.635 -7.548 5.635 1.00 98.12 264 GLN A C 1
ATOM 2094 O O . GLN A 1 264 ? -8.594 -8.307 5.492 1.00 98.12 264 GLN A O 1
ATOM 2099 N N . VAL A 1 265 ? -7.769 -6.272 6.000 1.00 98.38 265 VAL A N 1
ATOM 2100 C CA . VAL A 1 265 ? -9.054 -5.639 6.317 1.00 98.38 265 VAL A CA 1
ATOM 2101 C C . VAL A 1 265 ? -10.002 -5.684 5.118 1.00 98.38 265 VAL A C 1
ATOM 2103 O O . VAL A 1 265 ? -11.194 -5.945 5.278 1.00 98.38 265 VAL A O 1
ATOM 2106 N N . LEU A 1 266 ? -9.489 -5.501 3.896 1.00 98.38 266 LEU A N 1
ATOM 2107 C CA . LEU A 1 266 ? -10.290 -5.662 2.682 1.00 98.38 266 LEU A CA 1
ATOM 2108 C C . LEU A 1 266 ? -10.851 -7.090 2.540 1.00 98.38 266 LEU A C 1
ATOM 2110 O O . LEU A 1 266 ? -12.027 -7.253 2.209 1.00 98.38 266 LEU A O 1
ATOM 2114 N N . GLY A 1 267 ? -10.030 -8.113 2.796 1.00 98.44 267 GLY A N 1
ATOM 2115 C CA . GLY A 1 267 ? -10.450 -9.517 2.784 1.00 98.44 267 GLY A CA 1
ATOM 2116 C C . GLY A 1 267 ? -11.510 -9.831 3.842 1.00 98.44 267 GLY A C 1
ATOM 2117 O O . GLY A 1 267 ? -12.504 -10.486 3.538 1.00 98.44 267 GLY A O 1
ATOM 2118 N N . GLU A 1 268 ? -11.342 -9.305 5.056 1.00 98.25 268 GLU A N 1
ATOM 2119 C CA . GLU A 1 268 ? -12.294 -9.473 6.162 1.00 98.25 268 GLU A CA 1
ATOM 2120 C C . GLU A 1 268 ? -13.656 -8.827 5.866 1.00 98.25 268 GLU A C 1
ATOM 2122 O O . GLU A 1 268 ? -14.709 -9.443 6.055 1.00 98.25 268 GLU A O 1
ATOM 2127 N N . LEU A 1 269 ? -13.648 -7.593 5.354 1.00 98.44 269 LEU A N 1
ATOM 2128 C CA . LEU A 1 269 ? -14.869 -6.855 5.035 1.00 98.44 269 LEU A CA 1
ATOM 2129 C C . LEU A 1 269 ? -15.640 -7.497 3.874 1.00 98.44 269 LEU A C 1
ATOM 2131 O O . LEU A 1 269 ? -16.864 -7.618 3.934 1.00 98.44 269 LEU A O 1
ATOM 2135 N N . CYS A 1 270 ? -14.936 -7.926 2.826 1.00 97.94 270 CYS A N 1
ATOM 2136 C CA . CYS A 1 270 ? -15.528 -8.490 1.611 1.00 97.94 270 CYS A CA 1
ATOM 2137 C C . CYS A 1 270 ? -15.550 -10.029 1.598 1.00 97.94 270 CYS A C 1
ATOM 2139 O O . CYS A 1 270 ? -15.489 -10.622 0.516 1.00 97.94 270 CYS A O 1
ATOM 2141 N N . HIS A 1 271 ? -15.656 -10.670 2.769 1.00 97.00 271 HIS A N 1
ATOM 2142 C CA . HIS A 1 271 ? -15.576 -12.131 2.912 1.00 97.00 271 HIS A CA 1
ATOM 2143 C C . HIS A 1 271 ? -16.584 -12.911 2.047 1.00 97.00 271 HIS A C 1
ATOM 2145 O O . HIS A 1 271 ? -16.275 -14.004 1.582 1.00 97.00 271 HIS A O 1
ATOM 2151 N N . ASP A 1 272 ? -17.758 -12.335 1.769 1.00 94.88 272 ASP A N 1
ATOM 2152 C CA . ASP A 1 272 ? -18.808 -12.986 0.974 1.00 94.88 272 ASP A CA 1
ATOM 2153 C C . ASP A 1 272 ? -18.572 -12.919 -0.548 1.00 94.88 272 ASP A C 1
ATOM 2155 O O . ASP A 1 272 ? -18.997 -13.800 -1.298 1.00 94.88 272 ASP A O 1
ATOM 2159 N N . SER A 1 273 ? -17.954 -11.840 -1.038 1.00 96.12 273 SER A N 1
ATOM 2160 C CA . SER A 1 273 ? -18.040 -11.439 -2.454 1.00 96.12 273 SER A CA 1
ATOM 2161 C C . SER A 1 273 ? -16.697 -11.311 -3.168 1.00 96.12 273 SER A C 1
ATOM 2163 O O . SER A 1 273 ? -16.653 -11.380 -4.407 1.00 96.12 273 SER A O 1
ATOM 2165 N N . GLY A 1 274 ? -15.627 -11.050 -2.408 1.00 97.44 274 GLY A N 1
ATOM 2166 C CA . GLY A 1 274 ? -14.300 -10.751 -2.934 1.00 97.44 274 GLY A CA 1
ATOM 2167 C C . GLY A 1 274 ? -14.304 -9.630 -3.963 1.00 97.44 274 GLY A C 1
ATOM 2168 O O . GLY A 1 274 ? -13.690 -9.778 -5.019 1.00 97.44 274 GLY A O 1
ATOM 2169 N N . ARG A 1 275 ? -15.080 -8.560 -3.737 1.00 98.06 275 ARG A N 1
ATOM 2170 C CA . ARG A 1 275 ? -15.306 -7.504 -4.732 1.00 98.06 275 ARG A CA 1
ATOM 2171 C C . ARG A 1 275 ?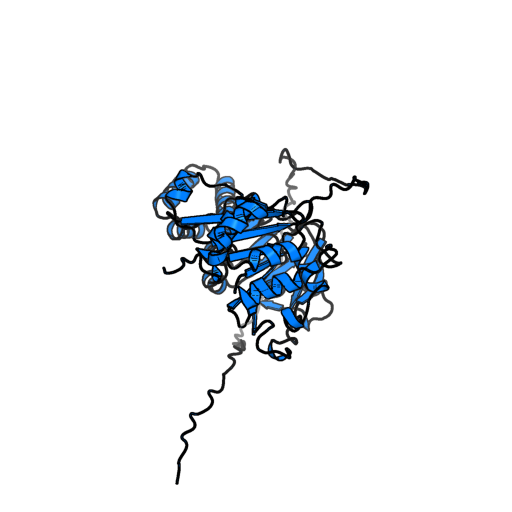 -15.159 -6.099 -4.159 1.00 98.06 275 ARG A C 1
ATOM 2173 O O . ARG A 1 275 ? -15.860 -5.719 -3.225 1.00 98.06 275 ARG A O 1
ATOM 2180 N N . ALA A 1 276 ? -14.365 -5.283 -4.845 1.00 98.25 276 ALA A N 1
ATOM 2181 C CA . ALA A 1 276 ? -14.249 -3.850 -4.593 1.00 98.25 276 ALA A CA 1
ATOM 2182 C C . ALA A 1 276 ? -14.384 -3.044 -5.892 1.00 98.25 276 ALA A C 1
ATOM 2184 O O . ALA A 1 276 ? -14.072 -3.522 -6.981 1.00 98.25 276 ALA A O 1
ATOM 2185 N N . CYS A 1 277 ? -14.864 -1.813 -5.772 1.00 98.38 277 CYS A N 1
ATOM 2186 C CA . CYS A 1 277 ? -14.925 -0.823 -6.837 1.00 98.38 277 CYS A CA 1
ATOM 2187 C C . CYS A 1 277 ? -14.102 0.386 -6.408 1.00 98.38 277 CYS A C 1
ATOM 2189 O O . CYS A 1 277 ? -14.338 0.963 -5.342 1.00 98.38 277 CYS A O 1
ATOM 2191 N N . VAL A 1 278 ? -13.161 0.789 -7.249 1.00 98.19 278 VAL A N 1
ATOM 2192 C CA . VAL A 1 278 ? -12.263 1.914 -6.985 1.00 98.19 278 VAL A CA 1
ATOM 2193 C C . VAL A 1 278 ? -12.444 2.926 -8.105 1.00 98.19 278 VAL A C 1
ATOM 2195 O O . VAL A 1 278 ? -12.536 2.534 -9.270 1.00 98.19 278 VAL A O 1
ATOM 2198 N N . HIS A 1 279 ? -12.574 4.205 -7.759 1.00 97.75 279 HIS A N 1
ATOM 2199 C CA . HIS A 1 279 ? -12.519 5.264 -8.755 1.00 97.75 279 HIS A CA 1
ATOM 2200 C C . HIS A 1 279 ? -11.112 5.287 -9.362 1.00 97.75 279 HIS A C 1
ATOM 2202 O O . HIS A 1 279 ? -10.127 4.967 -8.701 1.00 97.75 279 HIS A O 1
ATOM 2208 N N . ALA A 1 280 ? -11.021 5.590 -10.649 1.00 96.44 280 ALA A N 1
ATOM 2209 C CA . ALA A 1 280 ? -9.745 5.667 -11.340 1.00 96.44 280 ALA A CA 1
ATOM 2210 C C . ALA A 1 280 ? -9.616 7.033 -11.993 1.00 96.44 280 ALA A C 1
ATOM 2212 O O . ALA A 1 280 ? -10.500 7.467 -12.742 1.00 96.44 280 ALA A O 1
ATOM 2213 N N . MET A 1 281 ? -8.502 7.696 -11.712 1.00 95.12 281 MET A N 1
ATOM 2214 C CA . MET A 1 281 ? -8.178 8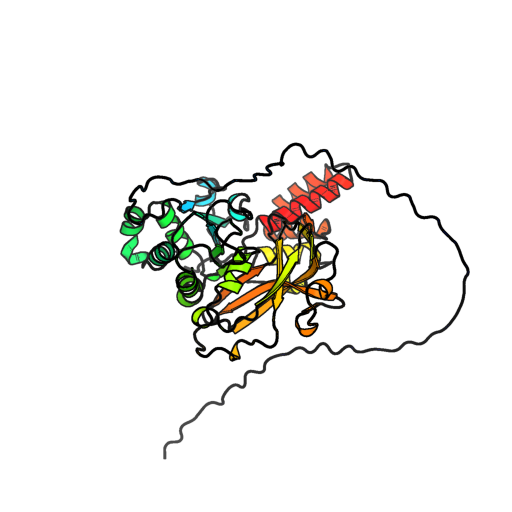.958 -12.346 1.00 95.12 281 MET A CA 1
ATOM 2215 C C . MET A 1 281 ? -7.937 8.748 -13.842 1.00 95.12 281 MET A C 1
ATOM 2217 O O . MET A 1 281 ? -7.750 7.634 -14.337 1.00 95.12 281 MET A O 1
ATOM 2221 N N . ALA A 1 282 ? -7.971 9.840 -14.601 1.00 95.62 282 ALA A N 1
ATOM 2222 C CA . ALA A 1 282 ? -7.601 9.770 -16.004 1.00 95.62 282 ALA A CA 1
ATOM 2223 C C . ALA A 1 282 ? -6.160 9.259 -16.140 1.00 95.62 282 ALA A C 1
ATOM 2225 O O . ALA A 1 282 ? -5.261 9.712 -15.433 1.00 95.62 282 ALA A O 1
ATOM 2226 N N . SER A 1 283 ? -5.951 8.364 -17.104 1.00 96.38 283 SER A N 1
ATOM 2227 C CA . SER A 1 283 ? -4.651 7.767 -17.415 1.00 96.38 283 SER A CA 1
ATOM 2228 C C . SER A 1 283 ? -4.113 6.790 -16.368 1.00 96.38 283 SER A C 1
ATOM 2230 O O . SER A 1 283 ? -2.927 6.455 -16.454 1.00 96.38 283 SER A O 1
ATOM 2232 N N . THR A 1 284 ? -4.946 6.289 -15.451 1.00 97.56 284 THR A N 1
ATOM 2233 C CA . THR A 1 284 ? -4.541 5.228 -14.523 1.00 97.56 284 THR A CA 1
ATOM 2234 C C . THR A 1 284 ? -4.051 3.992 -15.283 1.00 97.56 284 THR A C 1
ATOM 2236 O O . THR A 1 284 ? -4.633 3.607 -16.302 1.00 97.56 284 THR A O 1
ATOM 2239 N N . ILE A 1 285 ? -2.947 3.389 -14.837 1.00 98.44 285 ILE A N 1
ATOM 2240 C CA . ILE A 1 285 ? -2.298 2.257 -15.517 1.00 98.44 285 ILE A CA 1
ATOM 2241 C C . ILE A 1 285 ? -3.160 0.987 -15.520 1.00 98.44 285 ILE A C 1
ATOM 2243 O O . ILE A 1 285 ? -3.566 0.487 -14.478 1.00 98.44 285 ILE A O 1
ATOM 2247 N N . ALA A 1 286 ? -3.347 0.377 -16.689 1.00 98.56 286 ALA A N 1
ATOM 2248 C CA . ALA A 1 286 ? -3.746 -1.021 -16.812 1.00 98.56 286 ALA A CA 1
ATOM 2249 C C . ALA A 1 286 ? -2.480 -1.872 -16.993 1.00 98.56 286 ALA A C 1
ATOM 2251 O O . ALA A 1 286 ? -1.750 -1.698 -17.969 1.00 98.56 286 ALA A O 1
ATOM 2252 N N . PHE A 1 287 ? -2.200 -2.796 -16.072 1.00 98.62 287 PHE A N 1
ATOM 2253 C CA . PHE A 1 287 ? -0.999 -3.634 -16.144 1.00 98.62 287 PHE A CA 1
ATOM 2254 C C . PHE A 1 287 ? -1.293 -5.110 -15.898 1.00 98.62 287 PHE A C 1
ATOM 2256 O O . PHE A 1 287 ? -2.315 -5.487 -15.327 1.00 98.62 287 PHE A O 1
ATOM 2263 N N . THR A 1 288 ? -0.373 -5.962 -16.330 1.00 98.38 288 THR A N 1
ATOM 2264 C CA . THR A 1 288 ? -0.430 -7.403 -16.088 1.00 98.38 288 THR A CA 1
ATOM 2265 C C . THR A 1 288 ? 0.949 -7.980 -15.783 1.00 98.38 288 THR A C 1
ATOM 2267 O O . THR A 1 288 ? 1.947 -7.257 -15.739 1.00 98.38 288 THR A O 1
ATOM 2270 N N . VAL A 1 289 ? 0.982 -9.291 -15.561 1.00 97.25 289 VAL A N 1
ATOM 2271 C CA . VAL A 1 289 ? 2.169 -10.081 -15.256 1.00 97.25 289 VAL A CA 1
ATOM 2272 C C . VAL A 1 289 ? 2.427 -11.066 -16.394 1.00 97.25 289 VAL A C 1
ATOM 2274 O O . VAL A 1 289 ? 1.617 -11.953 -16.670 1.00 97.25 289 VAL A O 1
ATOM 2277 N N . ASP A 1 290 ? 3.593 -10.946 -17.016 1.00 95.81 290 ASP A N 1
ATOM 2278 C CA . ASP A 1 290 ? 4.161 -11.915 -17.941 1.00 95.81 290 ASP A CA 1
ATOM 2279 C C . ASP A 1 290 ? 4.601 -13.170 -17.177 1.00 95.81 290 ASP A C 1
ATOM 2281 O O . ASP A 1 290 ? 5.683 -13.236 -16.596 1.00 95.81 290 ASP A O 1
ATOM 2285 N N . ARG A 1 291 ? 3.741 -14.191 -17.185 1.00 93.56 291 ARG A N 1
ATOM 2286 C CA . ARG A 1 291 ? 3.961 -15.457 -16.467 1.00 93.56 291 ARG A CA 1
ATOM 2287 C C . ARG A 1 291 ? 5.123 -16.290 -17.013 1.00 93.56 291 ARG A C 1
ATOM 2289 O O . ARG A 1 291 ? 5.468 -17.298 -16.401 1.00 93.56 291 ARG A O 1
ATOM 2296 N N . SER A 1 292 ? 5.689 -15.923 -18.165 1.00 92.81 292 SER A N 1
ATOM 2297 C CA . SER A 1 292 ? 6.887 -16.582 -18.692 1.00 92.81 292 SER A CA 1
ATOM 2298 C C . SER A 1 292 ? 8.170 -16.090 -18.015 1.00 92.81 292 SER A C 1
ATOM 2300 O O . SER A 1 292 ? 9.176 -16.800 -18.021 1.00 92.81 292 SER A O 1
ATOM 2302 N N . VAL A 1 293 ? 8.124 -14.914 -17.382 1.00 93.69 293 VAL A N 1
ATOM 2303 C CA . VAL A 1 293 ? 9.223 -14.366 -16.590 1.00 93.69 293 VAL A CA 1
ATOM 2304 C C . VAL A 1 293 ? 9.141 -14.936 -15.179 1.00 93.69 293 VAL A C 1
ATOM 2306 O O . VAL A 1 293 ? 8.144 -14.780 -14.477 1.00 93.69 293 VAL A O 1
ATOM 2309 N N . THR A 1 294 ? 10.203 -15.617 -14.759 1.00 92.50 294 THR A N 1
ATOM 2310 C CA . THR A 1 294 ? 10.261 -16.321 -13.469 1.00 92.50 294 THR A CA 1
ATOM 2311 C C . THR A 1 294 ? 11.428 -15.811 -12.614 1.00 92.50 294 THR A C 1
ATOM 2313 O O . THR A 1 294 ? 12.384 -15.264 -13.176 1.00 92.50 294 THR A O 1
ATOM 2316 N N . PRO A 1 295 ? 11.429 -16.015 -11.282 1.00 88.00 295 PRO A N 1
ATOM 2317 C CA . PRO A 1 295 ? 12.575 -15.671 -10.431 1.00 88.00 295 PRO A CA 1
ATOM 2318 C C . PRO A 1 295 ? 13.890 -16.301 -10.907 1.00 88.00 295 PRO A C 1
ATOM 2320 O O . PRO A 1 295 ? 14.966 -15.717 -10.797 1.00 88.00 295 PRO A O 1
ATOM 2323 N N . GLN A 1 296 ? 13.804 -17.515 -11.465 1.00 80.31 296 GLN A N 1
ATOM 2324 C CA . GLN A 1 296 ? 14.955 -18.316 -11.886 1.00 80.31 296 GLN A CA 1
ATOM 2325 C C . GLN A 1 296 ? 15.719 -17.698 -13.064 1.00 80.31 296 GLN A C 1
ATOM 2327 O O . GLN A 1 296 ? 16.826 -18.138 -13.365 1.00 80.31 296 GLN A O 1
ATOM 2332 N N . SER A 1 297 ? 15.150 -16.676 -13.704 1.00 72.50 297 SER A N 1
ATOM 2333 C CA . SER A 1 297 ? 15.797 -15.900 -14.765 1.00 72.50 297 SER A CA 1
ATOM 2334 C C . SER A 1 297 ? 16.960 -15.040 -14.254 1.00 72.50 297 SER A C 1
ATOM 2336 O O . SER A 1 297 ? 17.742 -14.546 -15.063 1.00 72.50 297 SER A O 1
ATOM 2338 N N . HIS A 1 298 ? 17.063 -14.806 -12.939 1.00 76.31 298 HIS A N 1
ATOM 2339 C CA . HIS A 1 298 ? 18.033 -13.868 -12.385 1.00 76.31 298 HIS A CA 1
ATOM 2340 C C . HIS A 1 298 ? 19.433 -14.480 -12.198 1.00 76.31 298 HIS A C 1
ATOM 2342 O O . HIS A 1 298 ? 19.582 -15.606 -11.719 1.00 76.31 298 HIS A O 1
ATOM 2348 N N . LEU A 1 299 ? 20.475 -13.721 -12.565 1.00 76.81 299 LEU A N 1
ATOM 2349 C CA . LEU A 1 299 ? 21.872 -14.179 -12.517 1.00 76.81 299 LEU A CA 1
ATOM 2350 C C . LEU A 1 299 ? 22.414 -14.294 -11.085 1.00 76.81 299 LEU A C 1
ATOM 2352 O O . LEU A 1 299 ? 23.219 -15.181 -10.804 1.00 76.81 299 LEU A O 1
ATOM 2356 N N . ASP A 1 300 ? 21.977 -13.411 -10.186 1.00 82.50 300 ASP A N 1
ATOM 2357 C CA . ASP A 1 300 ? 22.418 -13.370 -8.792 1.00 82.50 300 ASP A CA 1
ATOM 2358 C C . ASP A 1 300 ? 21.280 -13.806 -7.866 1.00 82.50 300 ASP A C 1
ATOM 2360 O O . ASP A 1 300 ? 20.304 -13.093 -7.686 1.00 82.50 300 ASP A O 1
ATOM 2364 N N . ARG A 1 301 ? 21.395 -14.979 -7.239 1.00 81.19 301 ARG A N 1
ATOM 2365 C CA . ARG A 1 301 ? 20.351 -15.492 -6.333 1.00 81.19 301 ARG A CA 1
ATOM 2366 C C . ARG A 1 301 ? 20.223 -14.703 -5.024 1.00 81.19 301 ARG A C 1
ATOM 2368 O O . ARG A 1 301 ? 19.315 -14.989 -4.249 1.00 81.19 301 ARG A O 1
ATOM 2375 N N . SER A 1 302 ? 21.145 -13.779 -4.746 1.00 84.88 302 SER A N 1
ATOM 2376 C CA . SER A 1 302 ? 21.101 -12.914 -3.564 1.00 84.88 302 SER A CA 1
ATOM 2377 C C . SER A 1 302 ? 20.319 -11.617 -3.787 1.00 84.88 302 SER A C 1
ATOM 2379 O O . SER A 1 302 ? 19.966 -10.957 -2.811 1.00 84.88 302 SER A O 1
ATOM 2381 N N . THR A 1 303 ? 20.008 -11.275 -5.041 1.00 87.25 303 THR A N 1
ATOM 2382 C CA . THR A 1 303 ? 19.168 -10.129 -5.403 1.00 87.25 303 THR A CA 1
ATOM 2383 C C . THR A 1 303 ? 18.045 -10.553 -6.351 1.00 87.25 303 THR A C 1
ATOM 2385 O O . THR A 1 303 ? 17.970 -11.696 -6.800 1.00 87.25 303 THR A O 1
ATOM 2388 N N . GLY A 1 304 ? 17.127 -9.629 -6.624 1.00 93.6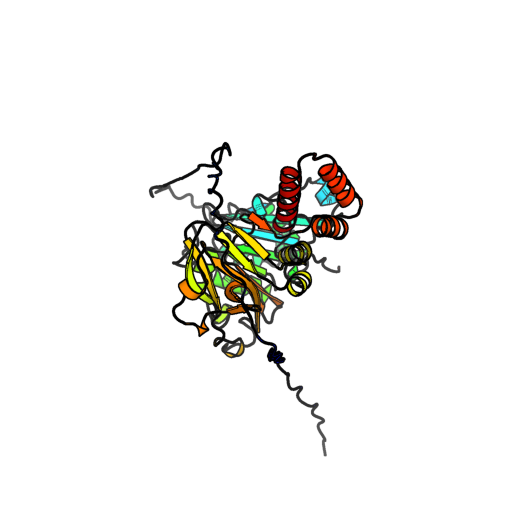2 304 GLY A N 1
ATOM 2389 C CA . GLY A 1 304 ? 15.925 -9.904 -7.400 1.00 93.62 304 GLY A CA 1
ATOM 2390 C C . GLY A 1 304 ? 14.830 -10.649 -6.637 1.00 93.62 304 GLY A C 1
ATOM 2391 O O . GLY A 1 304 ? 15.060 -11.221 -5.572 1.00 93.62 304 GLY A O 1
ATOM 2392 N N . TRP A 1 305 ? 13.600 -10.567 -7.141 1.00 96.25 305 TRP A N 1
ATOM 2393 C CA . TRP A 1 305 ? 12.444 -11.178 -6.486 1.00 96.25 305 TRP A CA 1
ATOM 2394 C C . TRP A 1 305 ? 12.495 -12.712 -6.561 1.00 96.25 305 TRP A C 1
ATOM 2396 O O . TRP A 1 305 ? 12.930 -13.288 -7.557 1.00 96.25 305 TRP A O 1
ATOM 2406 N N . THR A 1 306 ? 12.038 -13.379 -5.501 1.00 96.50 306 THR A N 1
ATOM 2407 C CA . THR A 1 306 ? 11.946 -14.845 -5.369 1.00 96.50 306 THR A CA 1
ATOM 2408 C C . THR A 1 306 ? 10.525 -15.361 -5.515 1.00 96.50 306 THR A C 1
ATOM 2410 O O . THR A 1 306 ? 10.319 -16.512 -5.897 1.00 96.50 306 THR A O 1
ATOM 2413 N N . GLU A 1 307 ? 9.548 -14.511 -5.221 1.00 96.69 307 GLU A N 1
ATOM 2414 C CA . GLU A 1 307 ? 8.131 -14.829 -5.274 1.00 96.69 307 GLU A CA 1
ATOM 2415 C C . GLU A 1 307 ? 7.356 -13.626 -5.805 1.00 96.69 307 GLU A C 1
ATOM 2417 O O . GLU A 1 307 ? 7.699 -12.478 -5.514 1.00 96.69 307 GLU A O 1
ATOM 2422 N N . LEU A 1 308 ? 6.316 -13.910 -6.587 1.00 97.62 308 LEU A N 1
ATOM 2423 C CA . LEU A 1 308 ? 5.356 -12.929 -7.066 1.00 97.62 308 LEU A CA 1
ATOM 2424 C C . LEU A 1 308 ? 3.940 -13.459 -6.841 1.00 97.62 308 LEU A C 1
ATOM 2426 O O . LEU A 1 308 ? 3.546 -14.476 -7.412 1.00 97.62 308 LEU A O 1
ATOM 2430 N N . ASP A 1 309 ? 3.164 -12.691 -6.086 1.00 97.75 309 ASP A N 1
ATOM 2431 C CA . ASP A 1 309 ? 1.762 -12.944 -5.807 1.00 97.75 309 ASP A CA 1
ATOM 2432 C C . ASP A 1 309 ? 0.866 -11.889 -6.448 1.00 97.75 309 ASP A C 1
ATOM 2434 O O . ASP A 1 309 ? 0.994 -10.703 -6.162 1.00 97.75 309 ASP A O 1
ATOM 2438 N N . VAL A 1 310 ? -0.112 -12.315 -7.252 1.00 98.19 310 VAL A N 1
ATOM 2439 C CA . VAL A 1 310 ? -1.232 -11.446 -7.650 1.00 98.19 310 VAL A CA 1
ATOM 2440 C C . VAL A 1 310 ? -2.306 -11.526 -6.569 1.00 98.19 310 VAL A C 1
ATOM 2442 O O . VAL A 1 310 ? -2.920 -12.581 -6.388 1.00 98.19 310 VAL A O 1
ATOM 2445 N N . LEU A 1 311 ? -2.511 -10.428 -5.843 1.00 98.38 311 LEU A N 1
ATOM 2446 C CA . LEU A 1 311 ? -3.397 -10.347 -4.677 1.00 98.38 311 LEU A CA 1
ATOM 2447 C C . LEU A 1 311 ? -4.818 -9.914 -5.054 1.00 98.38 311 LEU A C 1
ATOM 2449 O O . LEU A 1 311 ? -5.791 -10.411 -4.494 1.00 98.38 311 LEU A O 1
ATOM 2453 N N . THR A 1 312 ? -4.954 -9.031 -6.044 1.00 98.56 312 THR A N 1
ATOM 2454 C CA . THR A 1 312 ? -6.258 -8.625 -6.589 1.00 98.56 312 THR A CA 1
ATOM 2455 C C . THR A 1 312 ? -6.217 -8.571 -8.112 1.00 98.56 312 THR A C 1
ATOM 2457 O O . THR A 1 312 ? -5.154 -8.417 -8.719 1.00 98.56 312 THR A O 1
ATOM 2460 N N . PHE A 1 313 ? -7.388 -8.687 -8.728 1.00 98.62 313 PHE A N 1
ATOM 2461 C CA . PHE A 1 313 ? -7.581 -8.884 -10.157 1.00 98.62 313 PHE A CA 1
ATOM 2462 C C . PHE A 1 313 ? -8.535 -7.822 -10.704 1.00 98.62 313 PHE A C 1
ATOM 2464 O O . PHE A 1 313 ? -9.691 -7.748 -10.286 1.00 98.62 313 PHE A O 1
ATOM 2471 N N . ALA A 1 314 ? -8.077 -7.008 -11.651 1.00 98.56 314 ALA A N 1
ATOM 2472 C CA . ALA A 1 314 ? -8.911 -6.020 -12.327 1.00 98.56 314 ALA A CA 1
ATOM 2473 C C . ALA A 1 314 ? -9.742 -6.716 -13.417 1.00 98.56 314 ALA A C 1
ATOM 2475 O O . ALA A 1 314 ? -9.215 -7.131 -14.448 1.00 98.56 314 ALA A O 1
ATOM 2476 N N . THR A 1 315 ? -11.041 -6.885 -13.160 1.00 98.44 315 THR A N 1
ATOM 2477 C CA . THR A 1 315 ? -11.969 -7.657 -14.019 1.00 98.44 315 THR A CA 1
ATOM 2478 C C . THR A 1 315 ? -12.851 -6.794 -14.916 1.00 98.44 315 THR A C 1
ATOM 2480 O O . THR A 1 315 ? -13.463 -7.301 -15.852 1.00 98.44 315 THR A O 1
ATOM 2483 N N . GLU A 1 316 ? -12.898 -5.494 -14.647 1.00 98.38 316 GLU A N 1
ATOM 2484 C CA . GLU A 1 316 ? -13.554 -4.476 -15.464 1.00 98.38 316 GLU A CA 1
ATOM 2485 C C . GLU A 1 316 ? -12.807 -3.160 -15.236 1.00 98.38 316 GLU A C 1
ATOM 2487 O O . GLU A 1 316 ? -12.534 -2.811 -14.085 1.00 98.38 316 GLU A O 1
ATOM 2492 N N . LEU A 1 317 ? -12.456 -2.455 -16.311 1.00 98.31 317 LEU A N 1
ATOM 2493 C CA . LEU A 1 317 ? -11.720 -1.191 -16.273 1.00 98.31 317 LEU A CA 1
ATOM 2494 C C . LEU A 1 317 ? -12.432 -0.201 -17.197 1.00 98.31 317 LEU A C 1
ATOM 2496 O O . LEU A 1 317 ? -12.544 -0.462 -18.392 1.00 98.31 317 LEU A O 1
ATOM 2500 N N . ASP A 1 318 ? -12.948 0.903 -16.656 1.00 97.25 318 ASP A N 1
ATOM 2501 C CA . ASP A 1 318 ? -13.750 1.888 -17.404 1.00 97.25 318 ASP A CA 1
ATOM 2502 C C . ASP A 1 318 ? -14.951 1.256 -18.147 1.00 97.25 318 ASP A C 1
ATOM 2504 O O . ASP A 1 318 ? -15.218 1.531 -19.317 1.00 97.25 318 ASP A O 1
ATOM 2508 N N . GLY A 1 319 ? -15.630 0.296 -17.504 1.00 97.62 319 GLY A N 1
ATOM 2509 C CA . GLY A 1 319 ? -16.738 -0.460 -18.106 1.00 97.62 319 GLY A CA 1
ATOM 2510 C C . GLY A 1 319 ? -16.332 -1.434 -19.222 1.00 97.62 319 GLY A C 1
ATOM 2511 O O . GLY A 1 319 ? -17.196 -2.098 -19.796 1.00 97.62 319 GLY A O 1
ATOM 2512 N N . LYS A 1 320 ? -15.035 -1.537 -19.533 1.00 98.12 320 LYS A N 1
ATOM 2513 C CA . LYS A 1 320 ? -14.478 -2.440 -20.543 1.00 98.12 320 LYS A CA 1
ATOM 2514 C C . LYS A 1 320 ? -13.923 -3.693 -19.902 1.00 98.12 320 LYS A C 1
ATOM 2516 O O . LYS A 1 320 ? -13.505 -3.702 -18.740 1.00 98.12 320 LYS A O 1
ATOM 2521 N N . ARG A 1 321 ? -13.878 -4.765 -20.685 1.00 97.88 321 ARG A N 1
ATOM 2522 C CA . ARG A 1 321 ? -13.288 -6.019 -20.226 1.00 97.88 321 ARG A CA 1
ATOM 2523 C C . ARG A 1 321 ? -11.760 -6.020 -20.399 1.00 97.88 321 ARG A C 1
ATOM 2525 O O . ARG A 1 321 ? -11.259 -5.398 -21.334 1.00 97.88 321 ARG A O 1
ATOM 2532 N N . PRO A 1 322 ? -11.013 -6.783 -19.580 1.00 98.00 322 PRO A N 1
ATOM 2533 C CA . PRO A 1 322 ? -9.562 -6.965 -19.700 1.00 98.00 322 PRO A CA 1
ATOM 2534 C C . PRO A 1 322 ? -9.062 -7.310 -21.107 1.00 98.00 322 PRO A C 1
ATOM 2536 O O . PRO A 1 322 ? -8.000 -6.847 -21.516 1.00 98.00 322 PRO A O 1
ATOM 2539 N N . GLU A 1 323 ? -9.832 -8.082 -21.880 1.00 97.38 323 GLU A N 1
ATOM 2540 C CA . GLU A 1 323 ? -9.465 -8.473 -23.247 1.00 97.38 323 GLU A CA 1
ATOM 2541 C C . GLU A 1 323 ? -9.380 -7.299 -24.232 1.00 97.38 323 GLU A C 1
ATOM 2543 O O . GLU A 1 323 ? -8.810 -7.447 -25.309 1.00 97.38 323 GLU A O 1
ATOM 2548 N N . GLU A 1 324 ? -9.949 -6.143 -23.896 1.00 97.69 324 GLU A N 1
ATOM 2549 C CA . GLU A 1 324 ? -9.887 -4.945 -24.738 1.00 97.69 324 GLU A CA 1
ATOM 2550 C C . GLU A 1 324 ? -8.564 -4.182 -24.577 1.00 97.69 324 GLU A C 1
ATOM 2552 O O . GLU A 1 324 ? -8.214 -3.382 -25.443 1.00 97.69 324 GLU A O 1
ATOM 2557 N N . PHE A 1 325 ? -7.813 -4.447 -23.502 1.00 97.56 325 PHE A N 1
ATOM 2558 C CA . PHE A 1 325 ? -6.539 -3.784 -23.210 1.00 97.56 325 PHE A CA 1
ATOM 2559 C C . PHE A 1 325 ? -5.340 -4.518 -23.807 1.00 97.56 325 PHE A C 1
ATOM 2561 O O . PHE A 1 325 ? -4.328 -3.898 -24.106 1.00 97.56 325 PHE A O 1
ATOM 2568 N N . THR A 1 326 ? -5.441 -5.827 -24.049 1.00 94.75 326 THR A N 1
ATOM 2569 C CA . THR A 1 326 ? -4.355 -6.587 -24.675 1.00 94.75 326 THR A CA 1
ATOM 2570 C C . THR A 1 326 ? -4.840 -7.469 -25.817 1.00 94.75 326 THR A C 1
ATOM 2572 O O . THR A 1 326 ? -5.840 -8.179 -25.726 1.00 94.75 326 THR A O 1
ATOM 2575 N N . LYS A 1 327 ? -4.076 -7.466 -26.915 1.00 91.69 327 LYS A N 1
ATOM 2576 C CA . LYS A 1 327 ? -4.268 -8.405 -28.032 1.00 91.69 327 LYS A CA 1
ATOM 2577 C C . LYS A 1 327 ? -3.703 -9.789 -27.715 1.00 91.69 327 LYS A C 1
ATOM 2579 O O . LYS A 1 327 ? -4.081 -10.768 -28.360 1.00 91.69 327 LYS A O 1
ATOM 2584 N N . ASN A 1 328 ? -2.784 -9.872 -26.758 1.00 92.94 328 ASN A N 1
ATOM 2585 C CA . ASN A 1 328 ? -2.100 -11.096 -26.407 1.00 92.94 328 ASN A CA 1
ATOM 2586 C C . ASN A 1 328 ? -2.823 -11.790 -25.249 1.00 92.94 328 ASN A C 1
ATOM 2588 O O . ASN A 1 328 ? -2.687 -11.428 -24.087 1.00 92.94 328 ASN A O 1
ATOM 2592 N N . LYS A 1 329 ? -3.579 -12.845 -25.554 1.00 91.50 329 LYS A N 1
ATOM 2593 C CA . LYS A 1 329 ? -4.360 -13.558 -24.534 1.00 91.50 329 LYS A CA 1
ATOM 2594 C C . LYS A 1 329 ? -3.507 -14.206 -23.440 1.00 91.50 329 LYS A C 1
ATOM 2596 O O . LYS A 1 329 ? -4.052 -14.512 -22.386 1.00 91.50 329 LYS A O 1
ATOM 2601 N N . THR A 1 330 ? -2.209 -14.428 -23.664 1.00 90.38 330 THR A N 1
ATOM 2602 C CA . THR A 1 330 ? -1.317 -14.984 -22.631 1.00 90.38 330 THR A CA 1
ATOM 2603 C C . THR A 1 330 ? -0.968 -13.969 -21.546 1.00 90.38 330 THR A C 1
ATOM 2605 O O . THR A 1 330 ? -0.479 -14.362 -20.493 1.00 90.38 330 THR A O 1
ATOM 2608 N N . GLU A 1 331 ? -1.220 -12.683 -21.792 1.00 90.75 331 GLU A N 1
ATOM 2609 C CA . GLU A 1 331 ? -1.070 -11.604 -20.813 1.00 90.75 331 GLU A CA 1
ATOM 2610 C C . GLU A 1 331 ? -2.278 -11.491 -19.880 1.00 90.75 331 GLU A C 1
ATOM 2612 O O . GLU A 1 331 ? -2.223 -10.767 -18.893 1.00 90.75 331 GLU A O 1
ATOM 2617 N N . LEU A 1 332 ? -3.377 -12.194 -20.157 1.00 96.44 332 LEU A N 1
ATOM 2618 C CA . LEU A 1 332 ? -4.547 -12.182 -19.289 1.00 96.44 332 LEU A CA 1
ATOM 2619 C C . LEU A 1 332 ? -4.354 -13.146 -18.120 1.00 96.44 332 LEU A C 1
ATOM 2621 O O . LEU A 1 332 ? -3.959 -14.305 -18.277 1.00 96.44 332 LEU A O 1
ATOM 2625 N N . LEU A 1 333 ? -4.686 -12.663 -16.931 1.00 97.12 333 LEU A N 1
ATOM 2626 C CA . LEU A 1 333 ? -4.788 -13.462 -15.724 1.00 97.12 333 LEU A CA 1
ATOM 2627 C C . LEU A 1 333 ? -6.182 -14.094 -15.643 1.00 97.12 333 LEU A C 1
ATOM 2629 O O . LEU A 1 333 ? -7.129 -13.661 -16.300 1.00 97.12 333 LEU A O 1
ATOM 2633 N N . ALA A 1 334 ? -6.308 -15.125 -14.815 1.00 95.62 334 ALA A N 1
ATOM 2634 C CA . ALA A 1 334 ? -7.576 -15.790 -14.555 1.00 95.62 334 ALA A CA 1
ATOM 2635 C C . ALA A 1 334 ? -7.823 -15.863 -13.049 1.00 95.62 334 ALA A C 1
ATOM 2637 O O . ALA A 1 334 ? -6.918 -16.239 -12.299 1.00 95.62 334 ALA A O 1
ATOM 2638 N N . ILE A 1 335 ? -9.048 -15.531 -12.644 1.00 95.06 335 ILE A N 1
ATOM 2639 C CA . ILE A 1 335 ? -9.592 -15.748 -11.301 1.00 95.06 335 ILE A CA 1
ATOM 2640 C C . ILE A 1 335 ? -11.005 -16.315 -11.455 1.00 95.06 335 ILE A C 1
ATOM 2642 O O . ILE A 1 335 ? -11.874 -15.694 -12.068 1.00 95.06 335 ILE A O 1
ATOM 2646 N N . ASP A 1 336 ? -11.227 -17.524 -10.946 1.00 93.44 336 ASP A N 1
ATOM 2647 C CA . ASP A 1 336 ? -12.457 -18.296 -11.140 1.00 93.44 336 ASP A CA 1
ATOM 2648 C C . ASP A 1 336 ? -12.904 -18.359 -12.614 1.00 93.44 336 ASP A C 1
ATOM 2650 O O . ASP A 1 336 ? -12.281 -19.010 -13.451 1.00 93.44 336 ASP A O 1
ATOM 2654 N N . ARG A 1 337 ? -14.006 -17.670 -12.932 1.00 93.25 337 ARG A N 1
ATOM 2655 C CA . ARG A 1 337 ? -14.616 -17.575 -14.264 1.00 93.25 337 ARG A CA 1
ATOM 2656 C C . ARG A 1 337 ? -14.273 -16.281 -15.004 1.00 93.25 337 ARG A C 1
ATOM 2658 O O . ARG A 1 337 ? -14.807 -16.053 -16.088 1.00 93.25 337 ARG A O 1
ATOM 2665 N N . TYR A 1 338 ? -13.469 -15.408 -14.405 1.00 95.00 338 TYR A N 1
ATOM 2666 C CA . TYR A 1 338 ? -13.145 -14.095 -14.945 1.00 95.00 338 TYR A CA 1
ATOM 2667 C C . TYR A 1 338 ? -11.761 -14.095 -15.589 1.00 95.00 338 TYR A C 1
ATOM 2669 O O . TYR A 1 338 ? -10.794 -14.629 -15.043 1.00 95.00 338 TYR A O 1
ATOM 2677 N N . SER A 1 339 ? -11.686 -13.440 -16.743 1.00 96.88 339 SER A N 1
ATOM 2678 C CA . SER A 1 339 ? -10.441 -12.902 -17.283 1.00 96.88 339 SER A CA 1
ATOM 2679 C C . SER A 1 339 ? -10.107 -11.613 -16.538 1.00 96.88 339 SER A C 1
ATOM 2681 O O . SER A 1 339 ? -11.022 -10.881 -16.148 1.00 96.88 339 SER A O 1
ATOM 2683 N N . ALA A 1 340 ? -8.826 -11.350 -16.306 1.00 98.25 340 ALA A N 1
ATOM 2684 C CA . ALA A 1 340 ? -8.384 -10.240 -15.479 1.00 98.25 340 ALA A CA 1
ATOM 2685 C C . ALA A 1 340 ? -7.037 -9.665 -15.915 1.00 98.25 340 ALA A C 1
ATOM 2687 O O . ALA A 1 340 ? -6.197 -10.351 -16.494 1.00 98.25 340 ALA A O 1
ATOM 2688 N N . LEU A 1 341 ? -6.822 -8.407 -15.550 1.00 98.44 341 LEU A N 1
ATOM 2689 C CA . LEU A 1 341 ? -5.502 -7.803 -15.411 1.00 98.44 341 LEU A CA 1
ATOM 2690 C C . LEU A 1 341 ? -5.078 -7.817 -13.936 1.00 98.44 341 LEU A C 1
ATOM 2692 O O . LEU A 1 341 ? -5.865 -8.175 -13.052 1.00 98.44 341 LEU A O 1
ATOM 2696 N N . ALA A 1 342 ? -3.834 -7.444 -13.653 1.00 98.50 342 ALA A N 1
ATOM 2697 C CA . ALA A 1 342 ? -3.370 -7.329 -12.279 1.00 98.50 342 ALA A CA 1
ATOM 2698 C C . ALA A 1 342 ? -3.971 -6.077 -11.621 1.00 98.50 342 ALA A C 1
ATOM 2700 O O . ALA A 1 342 ? -3.970 -4.996 -12.204 1.00 98.50 342 ALA A O 1
ATOM 2701 N N . GLY A 1 343 ? -4.501 -6.231 -10.407 1.00 98.31 343 GLY A N 1
ATOM 2702 C CA . GLY A 1 343 ? -4.889 -5.108 -9.553 1.00 98.31 343 GLY A CA 1
ATOM 2703 C C . GLY A 1 343 ? -3.766 -4.746 -8.587 1.00 98.31 343 GLY A C 1
ATOM 2704 O O . GLY A 1 343 ? -3.276 -3.624 -8.590 1.00 98.31 343 GLY A O 1
ATOM 2705 N N . HIS A 1 344 ? -3.332 -5.733 -7.801 1.00 98.62 344 HIS A N 1
ATOM 2706 C CA . HIS A 1 344 ? -2.242 -5.623 -6.834 1.00 98.62 344 HIS A CA 1
ATOM 2707 C C . HIS A 1 344 ? -1.315 -6.822 -6.991 1.00 98.62 344 HIS A C 1
ATOM 2709 O O . HIS A 1 344 ? -1.802 -7.957 -7.037 1.00 98.62 344 HIS A O 1
ATOM 2715 N N . CYS A 1 345 ? -0.006 -6.581 -7.044 1.00 98.62 345 CYS A N 1
ATOM 2716 C CA . CYS A 1 345 ? 1.006 -7.633 -7.007 1.00 98.62 345 CYS A CA 1
ATOM 2717 C C . CYS A 1 345 ? 1.998 -7.383 -5.875 1.00 98.62 345 CYS A C 1
ATOM 2719 O O . CYS A 1 345 ? 2.413 -6.248 -5.655 1.00 98.62 345 CYS A O 1
ATOM 2721 N N . LEU A 1 346 ? 2.405 -8.448 -5.199 1.00 98.56 346 LEU A N 1
ATOM 2722 C CA . LEU A 1 346 ? 3.423 -8.419 -4.163 1.00 98.56 346 LEU A CA 1
ATOM 2723 C C . LEU A 1 346 ? 4.616 -9.257 -4.605 1.00 98.56 346 LEU A C 1
ATOM 2725 O O . LEU A 1 346 ? 4.483 -10.443 -4.897 1.00 98.56 346 LEU A O 1
ATOM 2729 N N . PHE A 1 347 ? 5.778 -8.624 -4.634 1.00 98.44 347 PHE A N 1
ATOM 2730 C CA . PHE A 1 347 ? 7.059 -9.272 -4.846 1.00 98.44 347 PHE A CA 1
ATOM 2731 C C . PHE A 1 347 ? 7.746 -9.460 -3.502 1.00 98.44 347 PHE A C 1
ATOM 2733 O O . PHE A 1 347 ? 7.821 -8.513 -2.714 1.00 98.44 347 PHE A O 1
ATOM 2740 N N . ARG A 1 348 ? 8.298 -10.648 -3.263 1.00 98.06 348 ARG A N 1
ATOM 2741 C CA . ARG A 1 348 ? 9.159 -10.916 -2.103 1.00 98.06 348 ARG A CA 1
ATOM 2742 C C . ARG A 1 348 ? 10.590 -11.148 -2.562 1.00 98.06 348 ARG A C 1
ATOM 2744 O O . ARG A 1 348 ? 10.818 -11.681 -3.647 1.00 98.06 348 ARG A O 1
ATOM 2751 N N . PHE A 1 349 ? 11.544 -10.723 -1.743 1.00 97.56 349 PHE A N 1
ATOM 2752 C CA . PHE A 1 349 ? 12.979 -10.801 -2.016 1.00 97.56 349 PHE A CA 1
ATOM 2753 C C . PHE A 1 349 ? 13.677 -11.745 -1.020 1.00 97.56 349 PHE A C 1
ATOM 2755 O O . PHE A 1 349 ? 13.155 -11.955 0.076 1.00 97.56 349 PHE A O 1
ATOM 2762 N N . PRO A 1 350 ? 14.875 -12.284 -1.334 1.00 96.44 350 PRO A N 1
ATOM 2763 C CA . PRO A 1 350 ? 15.618 -13.180 -0.438 1.00 96.44 350 PRO A CA 1
ATOM 2764 C C . PRO A 1 350 ? 15.889 -12.600 0.957 1.00 96.44 350 PRO A C 1
ATOM 2766 O O . PRO A 1 350 ? 16.038 -13.339 1.924 1.00 96.44 350 PRO A O 1
ATOM 2769 N N . SER A 1 351 ? 15.963 -11.273 1.059 1.00 96.44 351 SER A N 1
ATOM 2770 C CA . SER A 1 351 ? 16.153 -10.523 2.301 1.00 96.44 351 SER A CA 1
ATOM 2771 C C . SER A 1 351 ? 14.890 -10.407 3.162 1.00 96.44 351 SER A C 1
ATOM 2773 O O . SER A 1 351 ? 14.969 -9.821 4.236 1.00 96.44 351 SER A O 1
ATOM 2775 N N . ASN A 1 352 ? 13.733 -10.895 2.705 1.00 97.31 352 ASN A N 1
ATOM 2776 C CA . ASN A 1 352 ? 12.387 -10.550 3.194 1.00 97.31 352 ASN A CA 1
ATOM 2777 C C . ASN A 1 352 ? 11.945 -9.106 2.899 1.00 97.31 352 ASN A C 1
ATOM 2779 O O . ASN A 1 352 ? 10.879 -8.686 3.346 1.00 97.31 352 ASN A O 1
ATOM 2783 N N . GLY A 1 353 ? 12.722 -8.351 2.114 1.00 98.06 353 GLY A N 1
ATOM 2784 C CA . GLY A 1 353 ? 12.227 -7.117 1.507 1.00 98.06 353 GLY A CA 1
ATOM 2785 C C . GLY A 1 353 ? 11.024 -7.402 0.613 1.00 98.06 353 GLY A C 1
ATOM 2786 O O . GLY A 1 353 ? 10.861 -8.521 0.110 1.00 98.06 353 GLY A O 1
ATOM 2787 N N . ARG A 1 354 ? 10.169 -6.396 0.416 1.00 98.50 354 ARG A N 1
ATOM 2788 C CA . ARG A 1 354 ? 8.919 -6.546 -0.343 1.00 98.50 354 ARG A CA 1
ATOM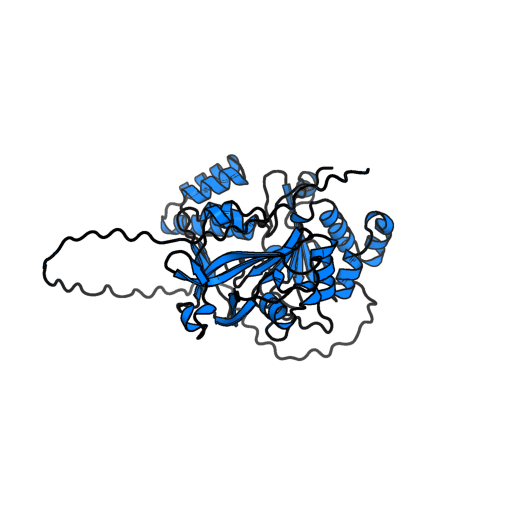 2789 C C . ARG A 1 354 ? 8.672 -5.363 -1.260 1.00 98.50 354 ARG A C 1
ATOM 2791 O O . ARG A 1 354 ? 8.915 -4.226 -0.878 1.00 98.50 354 ARG A O 1
ATOM 2798 N N . LEU A 1 355 ? 8.149 -5.623 -2.450 1.00 98.69 355 LEU A N 1
ATOM 2799 C CA . LEU A 1 355 ? 7.684 -4.584 -3.365 1.00 98.69 355 LEU A CA 1
ATOM 2800 C C . LEU A 1 355 ? 6.197 -4.812 -3.639 1.00 98.69 355 LEU A C 1
ATOM 2802 O O . LEU A 1 355 ? 5.825 -5.805 -4.263 1.00 98.69 355 LEU A O 1
ATOM 2806 N N . LEU A 1 356 ? 5.357 -3.901 -3.155 1.00 98.69 356 LEU A N 1
ATOM 2807 C CA . LEU A 1 356 ? 3.922 -3.898 -3.417 1.00 98.69 356 LEU A CA 1
ATOM 2808 C C . LEU A 1 356 ? 3.634 -2.940 -4.573 1.00 98.69 356 LEU A C 1
ATOM 2810 O O . LEU A 1 356 ? 3.949 -1.754 -4.499 1.00 98.69 356 LEU A O 1
ATOM 2814 N N . VAL A 1 357 ? 3.025 -3.450 -5.639 1.00 98.69 357 VAL A N 1
ATOM 2815 C CA . VAL A 1 357 ? 2.607 -2.634 -6.780 1.00 98.69 357 VAL A CA 1
ATOM 2816 C C . VAL A 1 357 ? 1.106 -2.691 -6.979 1.00 98.69 357 VAL A C 1
ATOM 2818 O O . VAL A 1 357 ? 0.495 -3.748 -6.799 1.00 98.69 357 VAL A O 1
ATOM 2821 N N . SER A 1 358 ? 0.505 -1.571 -7.375 1.00 98.31 358 SER A N 1
ATOM 2822 C CA . SER A 1 358 ? -0.938 -1.504 -7.594 1.00 98.31 358 SER A CA 1
ATOM 2823 C C . SER A 1 358 ? -1.338 -0.604 -8.763 1.00 98.31 358 SER A C 1
ATOM 2825 O O . SER A 1 358 ? -0.634 0.349 -9.102 1.00 98.31 358 SER A O 1
ATOM 2827 N N . CYS A 1 359 ? -2.471 -0.915 -9.402 1.00 95.75 359 CYS A N 1
ATOM 2828 C CA . CYS A 1 359 ? -3.077 -0.003 -10.371 1.00 95.75 359 CYS A CA 1
ATOM 2829 C C . CYS A 1 359 ? -3.940 1.091 -9.736 1.00 95.75 359 CYS A C 1
ATOM 2831 O O . CYS A 1 359 ? -3.828 2.219 -10.206 1.00 95.75 359 CYS A O 1
ATOM 2833 N N . PRO A 1 360 ? -4.786 0.833 -8.716 1.00 94.19 360 PRO A N 1
ATOM 2834 C CA . PRO A 1 360 ? -5.650 1.867 -8.171 1.00 94.19 360 PRO A CA 1
ATOM 2835 C C . PRO A 1 360 ? -5.101 2.445 -6.860 1.00 94.19 360 PRO A C 1
ATOM 2837 O O . PRO A 1 360 ? -4.375 1.780 -6.128 1.00 94.19 360 PRO A O 1
ATOM 2840 N N . HIS A 1 361 ? -5.529 3.655 -6.508 1.00 92.56 361 HIS A N 1
ATOM 2841 C CA . HIS A 1 361 ? -5.238 4.242 -5.198 1.00 92.56 361 HIS A CA 1
ATOM 2842 C C . HIS A 1 361 ? -6.351 3.909 -4.205 1.00 92.56 361 HIS A C 1
ATOM 2844 O O . HIS A 1 361 ? -7.534 4.072 -4.510 1.00 92.56 361 HIS A O 1
ATOM 2850 N N . TRP A 1 362 ? -6.010 3.496 -2.983 1.00 95.56 362 TRP A N 1
ATOM 2851 C CA . TRP A 1 362 ? -7.034 3.215 -1.969 1.00 95.56 362 TRP A CA 1
ATOM 2852 C C . TRP A 1 362 ? -7.762 4.467 -1.479 1.00 95.56 362 TRP A C 1
ATOM 2854 O O . TRP A 1 362 ? -8.898 4.357 -1.012 1.00 95.56 362 TRP A O 1
ATOM 2864 N N . ILE A 1 363 ? -7.181 5.660 -1.643 1.00 95.44 363 ILE A N 1
ATOM 2865 C CA . ILE A 1 363 ? -7.901 6.916 -1.394 1.00 95.44 363 ILE A CA 1
ATOM 2866 C C . ILE A 1 363 ? -9.145 7.058 -2.285 1.00 95.44 363 ILE A C 1
ATOM 2868 O O . ILE A 1 363 ? -10.157 7.602 -1.851 1.00 95.44 363 ILE A O 1
ATOM 2872 N N . GLU A 1 364 ? -9.113 6.452 -3.472 1.00 96.06 364 GLU A N 1
ATOM 2873 C CA . GLU A 1 364 ? -10.194 6.454 -4.459 1.00 96.06 364 GLU A CA 1
ATOM 2874 C C . GLU A 1 364 ? -11.178 5.287 -4.286 1.00 96.06 364 GLU A C 1
ATOM 2876 O O . GLU A 1 364 ? -12.053 5.046 -5.128 1.00 96.06 364 GLU A O 1
ATOM 2881 N N . LEU A 1 365 ? -11.051 4.503 -3.209 1.00 96.12 365 LEU A N 1
ATOM 2882 C CA . LEU A 1 365 ? -11.975 3.411 -2.927 1.00 96.12 365 LEU A CA 1
ATOM 2883 C C . LEU A 1 365 ? -13.403 3.965 -2.882 1.00 96.12 365 LEU A C 1
ATOM 2885 O O . LEU A 1 365 ? -13.693 4.883 -2.126 1.00 96.12 365 LEU A O 1
ATOM 2889 N N . SER A 1 366 ? -14.307 3.428 -3.704 1.00 95.06 366 SER A N 1
ATOM 2890 C CA . SER A 1 366 ? -15.645 4.013 -3.882 1.00 95.06 366 SER A CA 1
ATOM 2891 C C . SER A 1 366 ? -16.732 3.138 -3.270 1.00 95.06 366 SER A C 1
ATOM 2893 O O . SER A 1 366 ? -17.553 3.616 -2.481 1.00 95.06 366 SER A O 1
ATOM 2895 N N . LYS A 1 367 ? -16.707 1.835 -3.569 1.00 97.44 367 LYS A N 1
ATOM 2896 C CA . LYS A 1 367 ? -17.697 0.873 -3.082 1.00 97.44 367 LYS A CA 1
ATOM 2897 C C . LYS A 1 367 ? -17.044 -0.454 -2.731 1.00 97.44 367 LYS A C 1
ATOM 2899 O O . LYS A 1 367 ? -16.277 -1.003 -3.517 1.00 97.44 367 LYS A O 1
ATOM 2904 N N . LEU A 1 368 ? -17.426 -1.000 -1.587 1.00 97.12 368 LE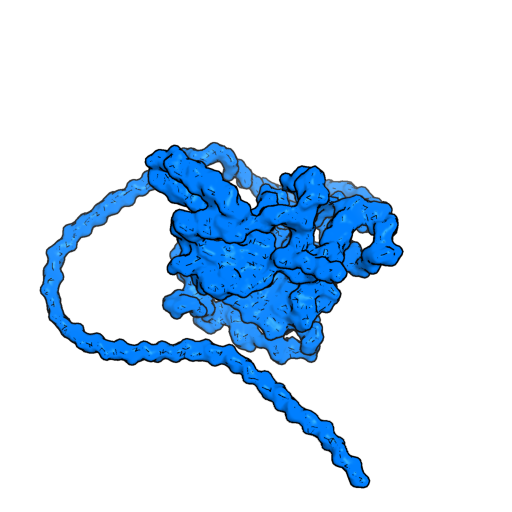U A N 1
ATOM 2905 C CA . LEU A 1 368 ? -17.086 -2.348 -1.161 1.00 97.12 368 LEU A CA 1
ATOM 2906 C C . LEU A 1 368 ? -18.364 -3.182 -1.090 1.00 97.12 368 LEU A C 1
ATOM 2908 O O . LEU A 1 368 ? -19.418 -2.687 -0.696 1.00 97.12 368 LEU A O 1
ATOM 2912 N N . ASP A 1 369 ? -18.304 -4.442 -1.493 1.00 96.31 369 ASP A N 1
ATOM 2913 C CA . ASP A 1 369 ? -19.443 -5.348 -1.348 1.00 96.31 369 ASP A CA 1
ATOM 2914 C C . ASP A 1 369 ? -19.376 -6.007 0.039 1.00 96.31 369 ASP A C 1
ATOM 2916 O O . ASP A 1 369 ? -18.744 -7.050 0.215 1.00 96.31 369 ASP A O 1
ATOM 2920 N N . VAL A 1 370 ? -19.919 -5.286 1.031 1.00 97.62 370 VAL A N 1
ATOM 2921 C CA . VAL A 1 370 ? -19.773 -5.531 2.477 1.00 97.62 370 VAL A CA 1
ATOM 2922 C C . VAL A 1 370 ? -21.145 -5.601 3.121 1.00 97.62 370 VAL A C 1
ATOM 2924 O O . VAL A 1 370 ? -21.973 -4.700 2.953 1.00 97.62 370 VAL A O 1
ATOM 2927 N N . SER A 1 371 ? -21.371 -6.651 3.905 1.00 97.62 371 SER A N 1
ATOM 2928 C CA . SER A 1 371 ? -22.563 -6.769 4.733 1.00 97.62 371 SER A CA 1
ATOM 2929 C C . SER A 1 371 ? -22.407 -5.976 6.035 1.00 97.62 371 SER A C 1
ATOM 2931 O O . SER A 1 371 ? -21.315 -5.826 6.583 1.00 97.62 371 SER A O 1
ATOM 2933 N N . LYS A 1 372 ? -23.527 -5.506 6.594 1.00 97.62 372 LYS A N 1
ATOM 2934 C CA . LYS A 1 372 ? -23.552 -4.869 7.922 1.00 97.62 372 LYS A CA 1
ATOM 2935 C C . LYS A 1 372 ? -22.881 -5.739 8.998 1.00 97.62 372 LYS A C 1
ATOM 2937 O O . LYS A 1 372 ? -22.176 -5.222 9.858 1.00 97.62 372 LYS A O 1
ATOM 2942 N N . GLY A 1 373 ? -23.121 -7.054 8.951 1.00 98.06 373 GLY A N 1
ATOM 2943 C CA . GLY A 1 373 ? -22.536 -8.013 9.890 1.00 98.06 373 GLY A CA 1
ATOM 2944 C C . GLY A 1 373 ? -21.012 -8.050 9.797 1.00 98.06 373 GLY A C 1
ATOM 2945 O O . GLY A 1 373 ? -20.353 -7.932 10.825 1.00 98.06 373 GLY A O 1
ATOM 2946 N N . ALA A 1 374 ? -20.472 -8.112 8.573 1.00 98.06 374 ALA A N 1
ATOM 2947 C CA . ALA A 1 374 ? -19.031 -8.072 8.331 1.00 98.06 374 ALA A CA 1
ATOM 2948 C C . ALA A 1 374 ? -18.393 -6.807 8.917 1.00 98.06 374 ALA A C 1
ATOM 2950 O O . ALA A 1 374 ? -17.408 -6.894 9.643 1.00 98.06 374 ALA A O 1
ATOM 2951 N N . LEU A 1 375 ? -18.991 -5.634 8.672 1.00 98.44 375 LEU A N 1
ATOM 2952 C CA . LEU A 1 375 ? -18.475 -4.366 9.193 1.00 98.44 375 LEU A CA 1
ATOM 2953 C C . LEU A 1 375 ? -18.348 -4.375 10.724 1.00 98.44 375 LEU A C 1
ATOM 2955 O O . LEU A 1 375 ? -17.302 -4.011 11.258 1.00 98.44 375 LEU A O 1
ATOM 2959 N N . PHE A 1 376 ? -19.402 -4.776 11.439 1.00 98.44 376 PHE A N 1
ATOM 2960 C CA . PHE A 1 376 ? -19.386 -4.762 12.905 1.00 98.44 376 PHE A CA 1
ATOM 2961 C C . PHE A 1 376 ? -18.515 -5.857 13.507 1.00 98.44 376 PHE A C 1
ATOM 2963 O O . PHE A 1 376 ? -17.944 -5.644 14.579 1.00 98.44 376 PHE A O 1
ATOM 2970 N N . GLN A 1 377 ? -18.386 -6.995 12.824 1.00 98.19 377 GLN A N 1
ATOM 2971 C CA . GLN A 1 377 ? -17.440 -8.034 13.201 1.00 98.19 377 GLN A CA 1
ATOM 2972 C C . GLN A 1 377 ? -16.001 -7.520 13.091 1.00 98.19 377 GLN A C 1
ATOM 2974 O O . GLN A 1 377 ? -15.262 -7.601 14.066 1.00 98.19 377 GLN A O 1
ATOM 2979 N N . VAL A 1 378 ? -15.628 -6.902 11.966 1.00 97.88 378 VAL A N 1
ATOM 2980 C CA . VAL A 1 378 ? -14.292 -6.306 11.798 1.00 97.88 378 VAL A CA 1
ATOM 2981 C C . VAL A 1 378 ? -14.050 -5.209 12.833 1.00 97.88 378 VAL A C 1
ATOM 2983 O O . VAL A 1 378 ? -12.995 -5.175 13.459 1.00 97.88 378 VAL A O 1
ATOM 2986 N N . ALA A 1 379 ? -15.045 -4.353 13.091 1.00 97.81 379 ALA A N 1
ATOM 2987 C CA . ALA A 1 379 ? -14.939 -3.326 14.125 1.00 97.81 379 ALA A CA 1
ATOM 2988 C C . ALA A 1 379 ? -14.668 -3.929 15.516 1.00 97.81 379 ALA A C 1
ATOM 2990 O O . ALA A 1 379 ? -13.828 -3.431 16.264 1.00 97.81 379 ALA A O 1
ATOM 2991 N N . GLN A 1 380 ? -15.365 -5.018 15.847 1.00 97.31 380 GLN A N 1
ATOM 2992 C CA . GLN A 1 380 ? -15.230 -5.747 17.107 1.00 97.31 380 GLN A CA 1
ATOM 2993 C C . GLN A 1 380 ? -13.860 -6.418 17.244 1.00 97.31 380 GLN A C 1
ATOM 2995 O O . GLN A 1 380 ? -13.273 -6.368 18.325 1.00 97.31 380 GLN A O 1
ATOM 3000 N N . GLU A 1 381 ? -13.376 -7.060 16.181 1.00 95.88 381 GLU A N 1
ATOM 3001 C CA . GLU A 1 381 ? -12.110 -7.798 16.165 1.00 95.88 381 GLU A CA 1
ATOM 3002 C C . GLU A 1 381 ? -10.901 -6.852 16.203 1.00 95.88 381 GLU A C 1
ATOM 3004 O O . GLU A 1 381 ? -9.961 -7.107 16.951 1.00 95.88 381 GLU A O 1
ATOM 3009 N N . ARG A 1 382 ? -10.942 -5.736 15.462 1.00 94.31 382 ARG A N 1
ATOM 3010 C CA . ARG A 1 382 ? -9.812 -4.797 15.326 1.00 94.31 382 ARG A CA 1
ATOM 3011 C C . ARG A 1 382 ? -9.770 -3.710 16.396 1.00 94.31 382 ARG A C 1
ATOM 3013 O O . ARG A 1 382 ? -8.695 -3.329 16.846 1.00 94.31 382 ARG A O 1
ATOM 3020 N N . TYR A 1 383 ? -10.931 -3.192 16.795 1.00 94.38 383 TYR A N 1
ATOM 3021 C CA . TYR A 1 383 ? -11.031 -2.011 17.665 1.00 94.38 383 TYR A CA 1
ATOM 3022 C C . TYR A 1 383 ? -11.755 -2.293 18.990 1.00 94.38 383 TYR A C 1
ATOM 3024 O O . TYR A 1 383 ? -11.872 -1.413 19.845 1.00 94.38 383 TYR A O 1
ATOM 3032 N N . GLY A 1 384 ? -12.208 -3.532 19.198 1.00 95.31 384 GLY A N 1
ATOM 3033 C CA . GLY A 1 384 ? -12.809 -3.992 20.444 1.00 95.31 384 GLY A CA 1
ATOM 3034 C C . GLY A 1 384 ? -14.311 -3.725 20.570 1.00 95.31 384 GLY A C 1
ATOM 3035 O O . GLY A 1 384 ? -14.956 -3.072 19.747 1.00 95.31 384 GLY A O 1
ATOM 3036 N N . ALA A 1 385 ? -14.886 -4.244 21.661 1.00 96.69 385 ALA A N 1
ATOM 3037 C CA . ALA A 1 385 ? -16.338 -4.269 21.858 1.00 96.69 385 ALA A CA 1
ATOM 3038 C C . ALA A 1 385 ? -16.970 -2.886 21.951 1.00 96.69 385 ALA A C 1
ATOM 3040 O O . ALA A 1 385 ? -18.041 -2.655 21.397 1.00 96.69 385 ALA A O 1
ATOM 3041 N N . LYS A 1 386 ? -16.292 -1.957 22.628 1.00 96.56 386 LYS A N 1
ATOM 3042 C CA . LYS A 1 386 ? -16.784 -0.592 22.798 1.00 96.56 386 LYS A CA 1
ATOM 3043 C C . LYS A 1 386 ? -16.974 0.103 21.445 1.00 96.56 386 LYS A C 1
ATOM 3045 O O . LYS A 1 386 ? -18.067 0.587 21.179 1.00 96.56 386 LYS A O 1
ATOM 3050 N N . ALA A 1 387 ? -15.960 0.063 20.579 1.00 95.50 387 ALA A N 1
ATOM 3051 C CA . ALA A 1 387 ? -16.021 0.677 19.253 1.00 95.50 387 ALA A CA 1
ATOM 3052 C C . ALA A 1 387 ? -17.126 0.055 18.379 1.00 95.50 387 ALA A C 1
ATOM 3054 O O . ALA A 1 387 ? -17.881 0.772 17.726 1.00 95.50 387 ALA A O 1
ATOM 3055 N N . SER A 1 388 ? -17.270 -1.277 18.403 1.00 97.69 388 SER A N 1
ATOM 3056 C CA . SER A 1 388 ? -18.341 -1.957 17.662 1.00 97.69 388 SER A CA 1
ATOM 3057 C C . SER A 1 388 ? -19.739 -1.591 18.176 1.00 97.69 388 SER A C 1
ATOM 3059 O O . SER A 1 388 ? -20.638 -1.356 17.369 1.00 97.69 388 SER A O 1
ATOM 3061 N N . MET A 1 389 ? -19.934 -1.498 19.497 1.00 98.00 389 MET A N 1
ATOM 3062 C CA . MET A 1 389 ? -21.211 -1.072 20.088 1.00 98.00 389 MET A CA 1
ATOM 3063 C C . MET A 1 389 ? -21.562 0.368 19.707 1.00 98.00 389 MET A C 1
ATOM 3065 O O . MET A 1 389 ? -22.672 0.607 19.243 1.00 98.00 389 MET A O 1
ATOM 3069 N N . GLU A 1 390 ? -20.616 1.304 19.816 1.00 98.06 390 GLU A N 1
ATOM 3070 C CA . GLU A 1 390 ? -20.823 2.709 19.432 1.00 98.06 390 GLU A CA 1
ATOM 3071 C C . GLU A 1 390 ? -21.213 2.836 17.949 1.00 98.06 390 GLU A C 1
ATOM 3073 O O . GLU A 1 390 ? -22.150 3.556 17.602 1.00 98.06 390 GLU A O 1
ATOM 3078 N N . MET A 1 391 ? -20.560 2.077 17.062 1.00 98.31 391 MET A N 1
ATOM 3079 C CA . MET A 1 391 ? -20.925 2.035 15.641 1.00 98.31 391 MET A CA 1
ATOM 3080 C C . MET A 1 391 ? -22.314 1.433 15.400 1.00 98.31 391 MET A C 1
ATOM 3082 O O . MET A 1 391 ? -23.051 1.899 14.529 1.00 98.31 391 MET A O 1
ATOM 3086 N N . GLN A 1 392 ? -22.687 0.393 16.149 1.00 98.62 392 GLN A N 1
ATOM 3087 C CA . GLN A 1 392 ? -24.017 -0.210 16.060 1.00 98.62 392 GLN A CA 1
ATOM 3088 C C . GLN A 1 392 ? -25.107 0.753 16.537 1.00 98.62 392 GLN A C 1
ATOM 3090 O O . GLN A 1 392 ? -26.157 0.841 15.902 1.00 98.62 392 GLN A O 1
ATOM 3095 N N . GLU A 1 393 ? -24.871 1.491 17.621 1.00 98.44 393 GLU A N 1
ATOM 3096 C CA . GLU A 1 393 ? -25.777 2.530 18.119 1.00 98.44 393 GLU A CA 1
ATOM 3097 C C . GLU A 1 393 ? -25.951 3.658 17.095 1.00 98.44 393 GLU A C 1
ATOM 3099 O O . GLU A 1 393 ? -27.088 4.006 16.760 1.00 98.44 393 GLU A O 1
ATOM 3104 N N . GLU A 1 394 ? -24.846 4.159 16.529 1.00 98.50 394 GLU A N 1
ATOM 3105 C CA . GLU A 1 394 ? -24.857 5.168 15.462 1.00 98.50 394 GLU A CA 1
ATOM 3106 C C . GLU A 1 394 ? -25.686 4.672 14.266 1.00 98.50 394 GLU A C 1
ATOM 3108 O O . GLU A 1 394 ? -26.629 5.343 13.849 1.00 98.50 394 GLU A O 1
ATOM 3113 N N . TYR A 1 395 ? -25.428 3.456 13.776 1.00 98.50 395 TYR A N 1
ATOM 3114 C CA . TYR A 1 395 ? -26.183 2.851 12.675 1.00 98.50 395 TYR A CA 1
ATOM 3115 C C . TYR A 1 395 ? -27.679 2.679 12.984 1.00 98.50 395 TYR A C 1
ATOM 3117 O O . TYR A 1 395 ? -28.534 2.975 12.146 1.00 98.50 395 TYR A O 1
ATOM 3125 N N . ASN A 1 396 ? -28.020 2.206 14.186 1.00 98.31 396 ASN A N 1
ATOM 3126 C CA . ASN A 1 396 ? -29.408 1.973 14.592 1.00 98.31 396 ASN A CA 1
ATOM 3127 C C . ASN A 1 396 ? -30.199 3.281 14.730 1.00 98.31 396 ASN A C 1
ATOM 3129 O O . ASN A 1 396 ? -31.416 3.273 14.528 1.00 98.31 396 ASN A O 1
ATOM 3133 N N . SER A 1 397 ? -29.520 4.395 15.025 1.00 98.31 397 SER A N 1
ATOM 3134 C CA . SER A 1 397 ? -30.125 5.730 15.087 1.00 98.31 397 SER A CA 1
ATOM 3135 C C . SER A 1 397 ? -30.514 6.295 13.712 1.00 98.31 397 SER A C 1
ATOM 3137 O O . SER A 1 397 ? -31.391 7.156 13.623 1.00 98.31 397 SER A O 1
ATOM 3139 N N . ILE A 1 398 ? -29.920 5.781 12.629 1.00 98.50 398 ILE A N 1
ATOM 3140 C CA . ILE A 1 398 ? -30.252 6.168 11.256 1.00 98.50 398 ILE A CA 1
ATOM 3141 C C . ILE A 1 398 ? -31.598 5.540 10.886 1.00 98.50 398 ILE A C 1
ATOM 3143 O O . ILE A 1 398 ? -31.772 4.324 10.971 1.00 98.50 398 ILE A O 1
ATOM 3147 N N . SER A 1 399 ? -32.563 6.363 10.475 1.00 98.12 399 SER A N 1
ATOM 3148 C CA . SER A 1 399 ? -33.930 5.911 10.162 1.00 98.12 399 SER A CA 1
ATOM 3149 C C . SER A 1 399 ? -34.120 5.483 8.702 1.00 98.12 399 SER A C 1
ATOM 3151 O O . SER A 1 399 ? -35.026 4.707 8.401 1.00 98.12 399 SER A O 1
ATOM 3153 N N . ASN A 1 400 ? -33.267 5.970 7.799 1.00 97.94 400 ASN A N 1
ATOM 3154 C CA . ASN A 1 400 ? -33.344 5.737 6.363 1.00 97.94 400 ASN A CA 1
ATOM 3155 C C . ASN A 1 400 ? -32.402 4.597 5.934 1.00 97.94 400 ASN A C 1
ATOM 3157 O O . ASN A 1 400 ? -31.221 4.601 6.273 1.00 97.94 400 ASN A O 1
ATOM 3161 N N . GLU A 1 401 ? -32.907 3.630 5.162 1.00 97.69 401 GLU A N 1
ATOM 3162 C CA . GLU A 1 401 ? -32.108 2.476 4.722 1.00 97.69 401 GLU A CA 1
ATOM 3163 C C . GLU A 1 401 ? -30.986 2.857 3.743 1.00 97.69 401 GLU A C 1
ATOM 3165 O O . GLU A 1 401 ? -29.895 2.304 3.818 1.00 97.69 401 GLU A O 1
ATOM 3170 N N . LEU A 1 402 ? -31.203 3.851 2.880 1.00 97.50 402 LEU A N 1
ATOM 3171 C CA . LEU A 1 402 ? -30.159 4.342 1.979 1.00 97.50 402 LEU A CA 1
ATOM 3172 C C . LEU A 1 402 ? -29.007 4.980 2.769 1.00 97.50 402 LEU A C 1
ATOM 3174 O O . LEU A 1 402 ? -27.843 4.713 2.492 1.00 97.50 402 LEU A O 1
ATOM 3178 N N . GLU A 1 403 ? -29.324 5.769 3.798 1.00 98.12 403 GLU A N 1
ATOM 3179 C CA . GLU A 1 403 ? -28.315 6.372 4.682 1.00 98.12 403 GLU A CA 1
ATOM 3180 C C . GLU A 1 403 ? -27.564 5.302 5.491 1.00 98.12 403 GLU A C 1
ATOM 3182 O O . GLU A 1 403 ? -26.369 5.435 5.749 1.00 98.12 403 GLU A O 1
ATOM 3187 N N . ARG A 1 404 ? -28.236 4.203 5.857 1.00 98.19 404 ARG A N 1
ATOM 3188 C CA . ARG A 1 404 ? -27.606 3.034 6.486 1.00 98.19 404 ARG A CA 1
ATOM 3189 C C . ARG A 1 404 ? -26.646 2.317 5.544 1.00 98.19 404 ARG A C 1
ATOM 3191 O O . ARG A 1 404 ? -25.553 1.939 5.965 1.00 98.19 404 ARG A O 1
ATOM 3198 N N . GLU A 1 405 ? -27.021 2.128 4.283 1.00 97.81 405 GLU A N 1
ATOM 3199 C CA . GLU A 1 405 ? -26.119 1.575 3.269 1.00 97.81 405 GLU A CA 1
ATOM 3200 C C . GLU A 1 405 ? -24.899 2.485 3.070 1.00 97.81 405 GLU A C 1
ATOM 3202 O O . GLU A 1 405 ? -23.760 2.012 3.095 1.00 97.81 405 GLU A O 1
ATOM 3207 N N . GLU A 1 406 ? -25.109 3.798 2.949 1.00 97.88 406 GLU A N 1
ATOM 3208 C CA . GLU A 1 406 ? -24.033 4.788 2.841 1.00 97.88 406 GLU A CA 1
ATOM 3209 C C . GLU A 1 406 ? -23.120 4.793 4.070 1.00 97.88 406 GLU A C 1
ATOM 3211 O O . GLU A 1 406 ? -21.898 4.887 3.923 1.00 97.88 406 GLU A O 1
ATOM 3216 N N . TYR A 1 407 ? -23.685 4.633 5.269 1.00 98.44 407 TYR A N 1
ATOM 3217 C CA . TYR A 1 407 ? -22.930 4.481 6.507 1.00 98.44 407 TYR A CA 1
ATOM 3218 C C . TYR A 1 407 ? -21.997 3.271 6.450 1.00 98.44 407 TYR A C 1
ATOM 3220 O O . TYR A 1 407 ? -20.796 3.405 6.705 1.00 98.44 407 TYR A O 1
ATOM 3228 N N . VAL A 1 408 ? -22.528 2.102 6.065 1.00 98.44 408 VAL A N 1
ATOM 3229 C CA . VAL A 1 408 ? -21.737 0.870 5.944 1.00 98.44 408 VAL A CA 1
ATOM 3230 C C . VAL A 1 408 ? -20.614 1.066 4.934 1.00 98.44 408 VAL A C 1
ATOM 3232 O O . VAL A 1 408 ? -19.460 0.760 5.236 1.00 98.44 408 VAL A O 1
ATOM 3235 N N . GLN A 1 409 ? -20.916 1.644 3.770 1.00 98.12 409 GLN A N 1
ATOM 3236 C CA . GLN A 1 409 ? -19.910 1.934 2.749 1.00 98.12 409 GLN A CA 1
ATOM 3237 C C . GLN A 1 409 ? -18.834 2.890 3.269 1.00 98.12 409 GLN A C 1
ATOM 3239 O O . GLN A 1 409 ? -17.646 2.609 3.133 1.00 98.12 409 GLN A O 1
ATOM 3244 N N . LYS A 1 410 ? -19.227 3.994 3.911 1.00 98.00 410 LYS A N 1
ATOM 3245 C CA . LYS A 1 410 ? -18.300 4.990 4.456 1.00 98.00 410 LYS A CA 1
ATOM 3246 C C . LYS A 1 410 ? -17.347 4.376 5.478 1.00 98.00 410 LYS A C 1
ATOM 3248 O O . LYS A 1 410 ? -16.140 4.538 5.331 1.00 98.00 410 LYS A O 1
ATOM 3253 N N . LYS A 1 411 ? -17.863 3.662 6.481 1.00 98.31 411 LYS A N 1
ATOM 3254 C CA . LYS A 1 411 ? -17.030 3.066 7.537 1.00 98.31 411 LYS A CA 1
ATOM 3255 C C . LYS A 1 411 ? -16.137 1.949 6.995 1.00 98.31 411 LYS A C 1
ATOM 3257 O O . LYS A 1 411 ? -14.963 1.904 7.340 1.00 98.31 411 LYS A O 1
ATOM 3262 N N . SER A 1 412 ? -16.650 1.120 6.083 1.00 98.25 412 SER A N 1
ATOM 3263 C CA . SER A 1 412 ? -15.857 0.058 5.445 1.00 98.25 412 SER A CA 1
ATOM 3264 C C . SER A 1 412 ? -14.679 0.631 4.652 1.00 98.25 412 SER A C 1
ATOM 3266 O O . SER A 1 412 ? -13.565 0.128 4.751 1.00 98.25 412 SER A O 1
ATOM 3268 N N . ARG A 1 413 ? -14.895 1.723 3.901 1.00 98.12 413 ARG A N 1
ATOM 3269 C CA . ARG A 1 413 ? -13.803 2.423 3.210 1.00 98.12 413 ARG A CA 1
ATOM 3270 C C . ARG A 1 413 ? -12.777 2.982 4.182 1.00 98.12 413 ARG A C 1
ATOM 3272 O O . ARG A 1 413 ? -11.587 2.795 3.960 1.00 98.12 413 ARG A O 1
ATOM 3279 N N . MET A 1 414 ? -13.242 3.626 5.254 1.00 98.00 414 MET A N 1
ATOM 3280 C CA . MET A 1 414 ? -12.358 4.175 6.280 1.00 98.00 414 MET A CA 1
ATOM 3281 C C . MET A 1 414 ? -11.467 3.089 6.884 1.00 98.00 414 MET A C 1
ATOM 3283 O O . MET A 1 414 ? -10.271 3.307 6.982 1.00 98.00 414 MET A O 1
ATOM 3287 N N . PHE A 1 415 ? -11.992 1.906 7.206 1.00 98.25 415 PHE A N 1
ATOM 3288 C CA . PHE A 1 415 ? -11.169 0.822 7.759 1.00 98.25 415 PHE A CA 1
ATOM 3289 C C . PHE A 1 415 ? -10.019 0.418 6.827 1.00 98.25 415 PHE A C 1
ATOM 3291 O O . PHE A 1 415 ? -8.892 0.252 7.286 1.00 98.25 415 PHE A O 1
ATOM 3298 N N . VAL A 1 416 ? -10.264 0.324 5.516 1.00 98.25 416 VAL A N 1
ATOM 3299 C CA . VAL A 1 416 ? -9.202 0.036 4.534 1.00 98.25 416 VAL A CA 1
ATOM 3300 C C . VAL A 1 416 ? -8.227 1.217 4.417 1.00 98.25 416 VAL A C 1
ATOM 3302 O O . VAL A 1 416 ? -7.014 1.031 4.457 1.00 98.25 416 VAL A O 1
ATOM 3305 N N . GLN A 1 417 ? -8.736 2.444 4.304 1.00 98.06 417 GLN A N 1
ATOM 3306 C CA . GLN A 1 417 ? -7.933 3.660 4.098 1.00 98.06 417 GLN A CA 1
ATOM 3307 C C . GLN A 1 417 ? -7.080 4.056 5.313 1.00 98.06 417 GLN A C 1
ATOM 3309 O O . GLN A 1 417 ? -6.027 4.668 5.149 1.00 98.06 417 GLN A O 1
ATOM 3314 N N . GLN A 1 418 ? -7.528 3.708 6.518 1.00 97.81 418 GLN A N 1
ATOM 3315 C CA . GLN A 1 418 ? -6.808 3.933 7.772 1.00 97.81 418 GLN A CA 1
ATOM 3316 C C . GLN A 1 418 ? -5.855 2.784 8.119 1.00 97.81 418 GLN A C 1
ATOM 3318 O O . GLN A 1 418 ? -5.167 2.867 9.127 1.00 97.81 418 GLN A O 1
ATOM 3323 N N . SER A 1 419 ? -5.820 1.702 7.343 1.00 98.06 419 SER A N 1
ATOM 3324 C CA . SER A 1 419 ? -4.916 0.584 7.611 1.00 98.06 419 SER A CA 1
ATOM 3325 C C . SER A 1 419 ? -3.600 0.742 6.857 1.00 98.06 419 SER A C 1
ATOM 3327 O O . SER A 1 419 ? -3.597 1.059 5.666 1.00 98.06 419 SER A O 1
ATOM 3329 N N . ALA A 1 420 ? -2.486 0.437 7.525 1.00 97.31 420 ALA A N 1
ATOM 3330 C CA . ALA A 1 420 ? -1.170 0.496 6.903 1.00 97.31 420 ALA A CA 1
ATOM 3331 C C . ALA A 1 420 ? -1.007 -0.580 5.809 1.00 97.31 420 ALA A C 1
ATOM 3333 O O . ALA A 1 420 ? -1.524 -1.698 5.940 1.00 97.31 420 ALA A O 1
ATOM 3334 N N . PRO A 1 421 ? -0.229 -0.296 4.748 1.00 97.12 421 PRO A N 1
ATOM 3335 C CA . PRO A 1 421 ? 0.055 -1.265 3.695 1.00 97.12 421 PRO A CA 1
ATOM 3336 C C . PRO A 1 421 ? 1.072 -2.335 4.129 1.00 97.12 421 PRO A C 1
ATOM 3338 O O . PRO A 1 421 ? 1.319 -3.256 3.355 1.00 97.12 421 PRO A O 1
ATOM 3341 N N . SER A 1 422 ? 1.625 -2.236 5.343 1.00 97.19 422 SER A N 1
ATOM 3342 C CA . SER A 1 422 ? 2.520 -3.202 5.989 1.00 97.19 422 SER A CA 1
ATOM 3343 C C . SER A 1 422 ? 1.813 -4.063 7.037 1.00 97.19 422 SER A C 1
ATOM 3345 O O . SER A 1 422 ? 0.634 -3.884 7.365 1.00 97.19 422 SER A O 1
ATOM 3347 N N . ARG A 1 423 ? 2.572 -5.006 7.596 1.00 95.62 423 ARG A N 1
ATOM 3348 C CA . ARG A 1 423 ? 2.213 -5.711 8.820 1.00 95.62 423 ARG A CA 1
ATOM 3349 C C . ARG A 1 423 ? 2.232 -4.755 10.018 1.00 95.62 423 ARG A C 1
ATOM 3351 O O . ARG A 1 423 ? 3.043 -3.835 10.067 1.00 95.62 423 ARG A O 1
ATOM 3358 N N . TYR A 1 424 ? 1.387 -5.019 11.007 1.00 94.81 424 TYR A N 1
ATOM 3359 C CA . TYR A 1 424 ? 1.589 -4.511 12.362 1.00 94.81 424 TYR A CA 1
ATOM 3360 C C . TYR A 1 424 ? 2.449 -5.501 13.141 1.00 94.81 424 TYR A C 1
ATOM 3362 O O . TYR A 1 424 ? 2.028 -6.629 13.400 1.00 94.81 424 TYR A O 1
ATOM 3370 N N . SER A 1 425 ? 3.663 -5.096 13.497 1.00 90.69 425 SER A N 1
ATOM 3371 C CA . SER A 1 425 ? 4.554 -5.926 14.305 1.00 90.69 425 SER A CA 1
ATOM 3372 C C . SER A 1 425 ? 5.404 -5.092 15.244 1.00 90.69 425 SER A C 1
ATOM 3374 O O . SER A 1 425 ? 5.871 -4.000 14.910 1.00 90.69 425 SER A O 1
ATOM 3376 N N . LYS A 1 426 ? 5.593 -5.660 16.433 1.00 81.31 426 LYS A N 1
ATOM 3377 C CA . LYS A 1 426 ? 6.381 -5.107 17.526 1.00 81.31 426 LYS A CA 1
ATOM 3378 C C . LYS A 1 426 ? 7.749 -5.753 17.490 1.00 81.31 426 LYS A C 1
ATOM 3380 O O . LYS A 1 426 ? 7.840 -6.983 17.547 1.00 81.31 426 LYS A O 1
ATOM 3385 N N . ARG A 1 427 ? 8.803 -4.939 17.528 1.00 77.81 427 ARG A N 1
ATOM 3386 C CA . ARG A 1 427 ? 10.143 -5.479 17.713 1.00 77.81 427 ARG A CA 1
ATOM 3387 C C . ARG A 1 427 ? 10.226 -6.098 19.103 1.00 77.81 427 ARG A C 1
ATOM 3389 O O . ARG A 1 427 ? 10.115 -5.406 20.112 1.00 77.81 427 ARG A O 1
ATOM 3396 N N . LYS A 1 428 ? 10.394 -7.420 19.165 1.00 71.50 428 LYS A N 1
ATOM 3397 C CA . LYS A 1 428 ? 10.650 -8.111 20.435 1.00 71.50 428 LYS A CA 1
ATOM 3398 C C . LYS A 1 428 ? 11.997 -7.610 20.963 1.00 71.50 428 LYS A C 1
ATOM 3400 O O . LYS A 1 428 ? 13.017 -7.853 20.319 1.00 71.50 428 LYS A O 1
ATOM 3405 N N . GLY A 1 429 ? 11.948 -6.844 22.054 1.00 60.00 429 GLY A N 1
ATOM 3406 C CA . GLY A 1 429 ? 13.120 -6.267 22.719 1.00 60.00 429 GLY A CA 1
ATOM 3407 C C . GLY A 1 429 ? 14.111 -7.297 23.236 1.00 60.00 429 GLY A C 1
ATOM 3408 O O . GLY A 1 429 ? 13.710 -8.470 23.435 1.00 60.00 429 GLY A O 1
#

Radius of gyration: 24.44 Å; chains: 1; bounding box: 84×77×54 Å

Secondary structure (DSSP, 8-state):
-----PPPP----------------------------PPPP-----------S-------------------S--TTEEEE--S-HHHHHHSEEEEEEEEEESSSBS--HHHHS----STTEEEEEEEEES--HHHHHHHHTS-HHHHHHHHHHHH-HHHHHHHHHHHHB-GGGEEEEE-SBTTEETTEE-SSS-SHHHHHIIIIIS--EEEEETHHHHHHHHT--HHHH-S--EEEEEEEEEEEEEE--HHHHHT-TT-HHHHHHHHHTTTT-EEEEEEEEEEEEEEE-TT--GGG-S-TTSS-SEEEEEEEEEEETTB-GGGT-S-GGG-EEETTEEEEEEEEEEE-TTS-EEEEESS-GGGEEEE---HHHHHHHHHHHHHHHHHHHHHHHHHH---HHHHHHHHHHHHHHHHHTS-SS---B---

Foldseek 3Di:
DDDDDDDDDDDDDDDPPDDDDDDDDDDDDDDDDDDDDDDDPDDDPDDPPDDPDDDDPDPDDDDDPDDDDPPPQELPDKDKQDPDDPVLVVQAAEFAEEEEEEEADFPFCLPNPFAADFEPRHGYIYIYRYPHDLVSVLVLQPDPCVVCLVVCCVRHNDNSSVNNVRCVQYQQLRYEYEHTHYPQFAQQARVDPDHNLVVLLCSCQVSLHEYEAEFRSVNNCLNPPDCQAANDDFKDFLFFAFFKWKKAFQLVVQCVPQSFPLSNLLSLFQVPGRIFMFGGHGGQTFMFTNPVGARVRHPDLSHHFHDKDQGMWGQAGNNDGPCVSDPDQSRWDDDDPTTTGGAWMWTAGPNNRIYIYGRGHLVRGDFGPGDPVSLLVSQCVTHNDVRSVVLVVVLVPDPDVVVSRVSSGVSSSSSSSSHGRGHRGGDPD

Sequence (429 aa):
SHYSYHPPVLEFIIYARSIRSLSHAHHNPLQKLQSNRMQSPTQKKININAIPGLQKQACCPPTCEGRGSKHNGSISRLRRESHTTQEEEESSELVAVIVSIRREGSYDELFTMVEQKSEPGTHVNTYLVEDVDPDKLLELCSINFDEKRSCIEREWGKDAFNMLTDINSVDPDSVVFNWECCGGCGDHGFGNKKTPMPLFSFLLHKRSFMVMCSDFSLKALIHDWDEKVLGANPLRNVGTFGAQVILRFDPERLKGCEDSSQLQVLGELCHDSGRACVHAMASTIAFTVDRSVTPQSHLDRSTGWTELDVLTFATELDGKRPEEFTKNKTELLAIDRYSALAGHCLFRFPSNGRLLVSCPHWIELSKLDVSKGALFQVAQERYGAKASMEMQEEYNSISNELEREEYVQKKSRMFVQQSAPSRYSKRKG

Organism: NCBI:txid163516

pLDDT: mean 84.72, std 23.53, range [26.42, 98.75]